Protein AF-A0A973BLN7-F1 (afdb_monomer)

pLDDT: mean 92.09, std 6.4, range [42.78, 98.75]

Foldseek 3Di:
DKDKDKDKDADQDPAKAWKKKWKWKAWPVRDTQDIDIDIDIDGHGMDMDIDMDDGPDDDAAALVRLTKIKMWMFMDGPNHTDDIDIAIAGHWAWWADQQFIDIRNHTDAAAEFEPQCQAQAPGNDDPDLVRLLLLVVLCVLLVGQEYEYPQDAHPPSNLVSCSVNRHAYEGEFNFDQDDPDDPDDPCVLVVLLVRLLVRLLVRVRRPSHQEYEYEEQHQDPVVLVSLLVSQVVSCVSAQRHKYWSYAALQRQAIWIATRNGSDTHHHQEHADEDDPPPDPVNLVVLLCQQCDFDQDNNRTRHRLAAHEHAEYAAFFAAQLVVSQVCCVVRGDCVDLVNVVSVVVQVVQVVVCVVVVVCVVAVGSSSRSLVSLVRRQLRVLSSLLSNLQHPRHNYYYYQHCEAHNVRRGSHCAYSSRHGHSNSVSSSVSS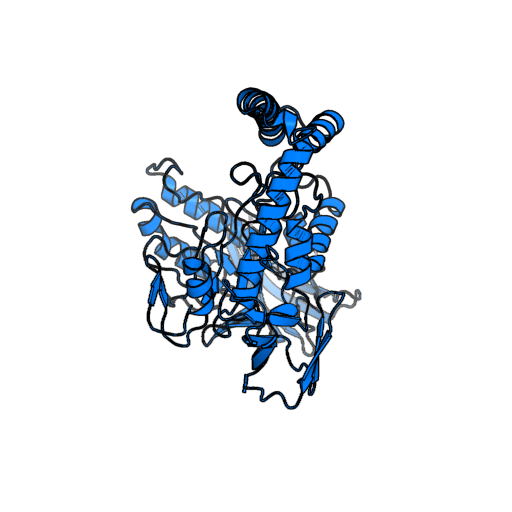DPQDKDKAWPDDDDDAFDKTKIKIKTFHFPDDDDQKDWQAPPPDIDIDGRFDWDDDGRIIIGMDIDTPVRDDPPPSD

Radius of gyration: 25.82 Å; Cα contacts (8 Å, |Δi|>4): 1085; chains: 1; bounding box: 68×57×77 Å

Mean predicted aligned error: 5.76 Å

Structure (mmCIF, N/CA/C/O backbone):
data_AF-A0A973BLN7-F1
#
_entry.id   AF-A0A973BLN7-F1
#
loop_
_atom_site.group_PDB
_atom_site.id
_atom_site.type_symbol
_atom_site.label_atom_id
_atom_site.label_alt_id
_atom_site.label_comp_id
_atom_site.label_asym_id
_atom_site.label_entity_id
_atom_site.label_seq_id
_atom_site.pdbx_PDB_ins_code
_atom_site.Cartn_x
_atom_site.Cartn_y
_atom_site.Cartn_z
_atom_site.occupancy
_atom_site.B_iso_or_equiv
_atom_site.auth_seq_id
_atom_site.auth_comp_id
_atom_site.auth_asym_id
_atom_site.auth_atom_id
_atom_site.pdbx_PDB_model_num
ATOM 1 N N . SER A 1 1 ? -5.045 -14.557 23.520 1.00 68.50 1 SER A N 1
ATOM 2 C CA . SER A 1 1 ? -4.977 -13.143 23.106 1.00 68.50 1 SER A CA 1
ATOM 3 C C . SER A 1 1 ? -6.006 -12.358 23.886 1.00 68.50 1 SER A C 1
ATOM 5 O O . SER A 1 1 ? -7.129 -12.840 24.004 1.00 68.50 1 SER A O 1
ATOM 7 N N . ALA A 1 2 ? -5.625 -11.217 24.453 1.00 79.00 2 ALA A N 1
ATOM 8 C CA . ALA A 1 2 ? -6.548 -10.301 25.114 1.00 79.00 2 ALA A CA 1
ATOM 9 C C . ALA A 1 2 ? -6.601 -8.991 24.322 1.00 79.00 2 ALA A C 1
ATOM 11 O O . ALA A 1 2 ? -5.593 -8.609 23.729 1.00 79.00 2 ALA A O 1
ATOM 12 N N . PHE A 1 3 ? -7.766 -8.360 24.271 1.00 82.00 3 PHE A N 1
ATOM 13 C CA . PHE A 1 3 ? -7.954 -7.029 23.704 1.00 82.00 3 PHE A CA 1
ATOM 14 C C . PHE A 1 3 ? -9.089 -6.325 24.443 1.00 82.00 3 PHE A C 1
ATOM 16 O O . PHE A 1 3 ? -9.966 -6.989 24.998 1.00 82.00 3 PHE A O 1
ATOM 23 N N . ASP A 1 4 ? -9.082 -4.998 24.419 1.00 83.81 4 ASP A N 1
ATOM 24 C CA . ASP A 1 4 ? -10.109 -4.192 25.065 1.00 83.81 4 ASP A CA 1
ATOM 25 C C . ASP A 1 4 ? -11.141 -3.712 24.043 1.00 83.81 4 ASP A C 1
ATOM 27 O O . ASP A 1 4 ? -10.815 -3.283 22.933 1.00 83.81 4 ASP A O 1
ATOM 31 N N . LEU A 1 5 ? -12.415 -3.815 24.414 1.00 83.44 5 LEU A N 1
ATOM 32 C CA . LEU A 1 5 ? -13.526 -3.206 23.702 1.00 83.44 5 LEU A CA 1
ATOM 33 C C . LEU A 1 5 ? -13.850 -1.864 24.363 1.00 83.44 5 LEU A C 1
ATOM 35 O O . LEU A 1 5 ? -14.484 -1.819 25.421 1.00 83.44 5 LEU A O 1
ATOM 39 N N . ASP A 1 6 ? -13.449 -0.775 23.712 1.00 85.88 6 ASP A N 1
ATOM 40 C CA . ASP A 1 6 ? -13.751 0.580 24.168 1.00 85.88 6 ASP A CA 1
ATOM 41 C C . ASP A 1 6 ? -15.060 1.094 23.582 1.00 85.88 6 ASP A C 1
ATOM 43 O O . ASP A 1 6 ? -15.237 1.237 22.368 1.00 85.88 6 ASP A O 1
ATOM 47 N N . LEU A 1 7 ? -15.986 1.433 24.472 1.00 83.12 7 LEU A N 1
ATOM 48 C CA . LEU A 1 7 ? -17.327 1.862 24.126 1.00 83.12 7 LEU A CA 1
ATOM 49 C C . LEU A 1 7 ? -17.581 3.268 24.662 1.00 83.12 7 LEU A C 1
ATOM 51 O O . LEU A 1 7 ? -17.358 3.565 25.838 1.00 83.12 7 LEU A O 1
ATOM 55 N N . LYS A 1 8 ? -18.095 4.144 23.796 1.00 83.44 8 LYS A N 1
ATOM 56 C CA . LYS A 1 8 ? -18.490 5.506 24.158 1.00 83.44 8 LYS A CA 1
ATOM 57 C C . LYS A 1 8 ? -19.976 5.700 23.917 1.00 83.44 8 LYS A C 1
ATOM 59 O O . LYS A 1 8 ? -20.473 5.493 22.813 1.00 83.44 8 LYS A O 1
ATOM 64 N N . PHE A 1 9 ? -20.675 6.149 24.950 1.00 82.44 9 PHE A N 1
ATOM 65 C CA . PHE A 1 9 ? -22.122 6.306 24.947 1.00 82.44 9 PHE A CA 1
ATOM 66 C C . PHE A 1 9 ? -22.513 7.735 25.275 1.00 82.44 9 PHE A C 1
ATOM 68 O O . PHE A 1 9 ? -21.855 8.399 26.078 1.00 82.44 9 PHE A O 1
ATOM 75 N N . ARG A 1 10 ? -23.629 8.186 24.695 1.00 82.81 10 ARG A N 1
ATOM 76 C CA . ARG A 1 10 ? -24.281 9.434 25.084 1.00 82.81 10 ARG A CA 1
ATOM 77 C C . ARG A 1 10 ? -25.676 9.149 25.630 1.00 82.81 10 ARG A C 1
ATOM 79 O O . ARG A 1 10 ? -26.540 8.678 24.896 1.00 82.81 10 ARG A O 1
ATOM 86 N N . CYS A 1 11 ? -25.883 9.445 26.905 1.00 83.31 11 CYS A N 1
ATOM 87 C CA . CYS A 1 11 ? -27.157 9.336 27.595 1.00 83.31 11 CYS A CA 1
ATOM 88 C C . CYS A 1 11 ? -27.855 10.701 27.635 1.00 83.31 11 CYS A C 1
ATOM 90 O O . CYS A 1 11 ? -27.251 11.701 28.025 1.00 83.31 11 CYS A O 1
ATOM 92 N N . ASN A 1 12 ? -29.130 10.734 27.247 1.00 85.62 12 ASN A N 1
ATOM 93 C CA . ASN A 1 12 ? -29.961 11.942 27.294 1.00 85.62 12 ASN A CA 1
ATOM 94 C C . ASN A 1 12 ? -30.838 12.017 28.558 1.00 85.62 12 ASN A C 1
ATOM 96 O O . ASN A 1 12 ? -31.621 12.953 28.694 1.00 85.62 12 ASN A O 1
ATOM 100 N N . GLU A 1 13 ? -30.732 11.043 29.464 1.00 85.19 13 GLU A N 1
ATOM 101 C CA . GLU A 1 13 ? -31.438 11.070 30.747 1.00 85.19 13 GLU A CA 1
ATOM 102 C C . GLU A 1 13 ? -30.852 12.140 31.672 1.00 85.19 13 GLU A C 1
ATOM 104 O O . GLU A 1 13 ? -29.663 12.455 31.621 1.00 85.19 13 GLU A O 1
ATOM 109 N N . SER A 1 14 ? -31.690 12.688 32.551 1.00 86.06 14 SER A N 1
ATOM 110 C CA . SER A 1 14 ? -31.291 13.724 33.512 1.00 86.06 14 SER A CA 1
ATOM 111 C C . SER A 1 14 ? -30.619 13.176 34.775 1.00 86.06 14 SER A C 1
ATOM 113 O O . SER A 1 14 ? -30.070 13.948 35.557 1.00 86.06 14 SER A O 1
ATOM 115 N N . SER A 1 15 ? -30.684 11.864 35.006 1.00 89.62 15 SER A N 1
ATOM 116 C CA . SER A 1 15 ? -30.087 11.188 36.161 1.00 89.62 15 SER A CA 1
ATOM 117 C C . SER A 1 15 ? -29.436 9.869 35.758 1.00 89.62 15 SER A C 1
ATOM 119 O O . SER A 1 15 ? -29.802 9.271 34.743 1.00 89.62 15 SER A O 1
ATOM 121 N N . ALA A 1 16 ? -28.478 9.414 36.570 1.00 90.38 16 ALA A N 1
ATOM 122 C CA . ALA A 1 16 ? -27.790 8.149 36.353 1.00 90.38 16 ALA A CA 1
ATOM 123 C C . ALA A 1 16 ? -28.781 6.976 36.298 1.00 90.38 16 ALA A C 1
ATOM 125 O O . ALA A 1 16 ? -29.732 6.910 37.082 1.00 90.38 16 ALA A O 1
ATOM 126 N N . GLN A 1 17 ? -28.553 6.060 35.359 1.00 91.81 17 GLN A N 1
ATOM 127 C CA . GLN A 1 17 ? -29.350 4.847 35.188 1.00 91.81 17 GLN A CA 1
ATOM 128 C C . GLN A 1 17 ? -28.455 3.617 35.327 1.00 91.81 17 GLN A C 1
ATOM 130 O O . GLN A 1 17 ? -27.365 3.574 34.763 1.00 91.81 17 GLN A O 1
ATOM 135 N N . THR A 1 18 ? -28.931 2.583 36.016 1.00 94.44 18 THR A N 1
ATOM 136 C CA . THR A 1 18 ? -28.275 1.270 35.984 1.00 94.44 18 THR A CA 1
ATOM 137 C C . THR A 1 18 ? -28.573 0.596 34.648 1.00 94.44 18 THR A C 1
ATOM 139 O O . THR A 1 18 ? -29.737 0.336 34.323 1.00 94.44 18 THR A O 1
ATOM 142 N N . ALA A 1 19 ? -27.523 0.319 33.883 1.00 94.50 19 ALA A N 1
ATOM 143 C CA . ALA A 1 19 ? -27.586 -0.333 32.583 1.00 94.50 19 ALA A CA 1
ATOM 144 C C . ALA A 1 19 ? -26.793 -1.643 32.597 1.00 94.50 19 ALA A C 1
ATOM 146 O O . ALA A 1 19 ? -25.891 -1.816 33.416 1.00 94.50 19 ALA A O 1
ATOM 147 N N . ALA A 1 20 ? -27.113 -2.554 31.681 1.00 95.81 20 ALA A N 1
ATOM 148 C CA . ALA A 1 20 ? -26.313 -3.749 31.430 1.00 95.81 20 ALA A CA 1
ATOM 149 C C . ALA A 1 20 ? -25.762 -3.711 30.004 1.00 95.81 20 ALA A C 1
ATOM 151 O O . ALA A 1 20 ? -26.514 -3.474 29.057 1.00 95.81 20 ALA A O 1
ATOM 152 N N . LEU A 1 21 ? -24.455 -3.914 29.863 1.00 95.44 21 LEU A N 1
ATOM 153 C CA . LEU A 1 21 ? -23.786 -4.168 28.596 1.00 95.44 21 LEU A CA 1
ATOM 154 C C . LEU A 1 21 ? -23.709 -5.680 28.393 1.00 95.44 21 LEU A C 1
ATOM 156 O O . LEU A 1 21 ? -23.091 -6.360 29.202 1.00 95.44 21 LEU A O 1
ATOM 160 N N . THR A 1 22 ? -24.242 -6.167 27.281 1.00 96.44 22 THR A N 1
ATOM 161 C CA . THR A 1 22 ? -24.013 -7.531 26.795 1.00 96.44 22 THR A CA 1
ATOM 162 C C . THR A 1 22 ? -23.063 -7.472 25.605 1.00 96.44 22 THR A C 1
ATOM 164 O O . THR A 1 22 ? -23.321 -6.724 24.652 1.00 96.44 22 THR A O 1
ATOM 167 N N . VAL A 1 23 ? -21.991 -8.260 25.646 1.00 96.19 23 VAL A N 1
ATOM 168 C CA . VAL A 1 23 ? -21.010 -8.402 24.563 1.00 96.19 23 VAL A CA 1
ATOM 169 C C . VAL A 1 23 ? -21.013 -9.844 24.084 1.00 96.19 23 VAL A C 1
ATOM 171 O O . VAL A 1 23 ? -20.934 -10.767 24.884 1.00 96.19 23 VAL A O 1
ATOM 174 N N . ASN A 1 24 ? -21.082 -10.039 22.772 1.00 95.81 24 ASN A N 1
ATOM 175 C CA . ASN A 1 24 ? -20.993 -11.345 22.139 1.00 95.81 24 ASN A CA 1
ATOM 176 C C . ASN A 1 24 ? -20.007 -11.275 20.968 1.00 95.81 24 ASN A C 1
ATOM 178 O O . ASN A 1 24 ? -20.076 -10.355 20.152 1.00 95.81 24 ASN A O 1
ATOM 182 N N . LEU A 1 25 ? -19.088 -12.236 20.892 1.00 95.62 25 LEU A N 1
ATOM 183 C CA . LEU A 1 25 ? -18.161 -12.376 19.776 1.00 95.62 25 LEU A CA 1
ATOM 184 C C . LEU A 1 25 ? -18.442 -13.677 19.030 1.00 95.62 25 LEU A C 1
ATOM 186 O O . LEU A 1 25 ? -18.366 -14.765 19.608 1.00 95.62 25 LEU A O 1
ATOM 190 N N . ILE A 1 26 ? -18.704 -13.557 17.733 1.00 96.12 26 ILE A N 1
ATOM 191 C CA . ILE A 1 26 ? -19.021 -14.674 16.844 1.00 96.12 26 ILE A CA 1
ATOM 192 C C . ILE A 1 26 ? -17.843 -14.920 15.895 1.00 96.12 26 ILE A C 1
ATOM 194 O O . ILE A 1 26 ? -17.363 -13.996 15.238 1.00 96.12 26 ILE A O 1
ATOM 198 N N . ASP A 1 27 ? -17.380 -16.167 15.826 1.00 94.31 27 ASP A N 1
ATOM 199 C CA . ASP A 1 27 ? -16.393 -16.658 14.853 1.00 94.31 27 ASP A CA 1
ATOM 200 C C . ASP A 1 27 ? -16.965 -16.618 13.420 1.00 94.31 27 ASP A C 1
ATOM 202 O O . ASP A 1 27 ? -18.174 -16.694 13.214 1.00 94.31 27 ASP A O 1
ATOM 206 N N . GLY A 1 28 ? -16.110 -16.599 12.396 1.00 86.94 28 GLY A N 1
ATOM 207 C CA . GLY A 1 28 ? -16.518 -16.723 10.991 1.00 86.94 28 GLY A CA 1
ATOM 208 C C . GLY A 1 28 ? -17.273 -18.024 10.661 1.00 86.94 28 GLY A C 1
ATOM 209 O O . GLY A 1 28 ? -17.925 -18.107 9.625 1.00 86.94 28 GLY A O 1
ATOM 210 N N . SER A 1 29 ? -17.222 -19.028 11.545 1.00 90.12 29 SER A N 1
ATOM 211 C CA . SER A 1 29 ? -18.045 -20.248 11.481 1.00 90.12 29 SER A CA 1
ATOM 212 C C . SER A 1 29 ? -19.495 -20.059 11.960 1.00 90.12 29 SER A C 1
ATOM 214 O O . SER A 1 29 ? -20.320 -20.949 11.763 1.00 90.12 29 SER A O 1
ATOM 216 N N . GLY A 1 30 ? -19.809 -18.926 12.598 1.00 92.50 30 GLY A N 1
ATOM 217 C CA . GLY A 1 30 ? -21.093 -18.650 13.248 1.00 92.50 30 GLY A CA 1
ATOM 218 C C . GLY A 1 30 ? -21.166 -19.070 14.721 1.00 92.50 30 GLY A C 1
ATOM 219 O O . GLY A 1 30 ? -22.201 -18.871 15.353 1.00 92.50 30 GLY A O 1
ATOM 220 N N . ALA A 1 31 ? -20.099 -19.642 15.288 1.00 94.00 31 ALA A N 1
ATOM 221 C CA . ALA A 1 31 ? -20.057 -20.025 16.698 1.00 94.00 31 ALA A CA 1
ATOM 222 C C . ALA A 1 31 ? -19.772 -18.821 17.612 1.00 94.00 31 ALA A C 1
ATOM 224 O O . ALA A 1 31 ? -18.825 -18.072 17.373 1.00 94.00 31 ALA A O 1
ATOM 225 N N . THR A 1 32 ? -20.535 -18.673 18.697 1.00 95.69 32 THR A N 1
ATOM 226 C CA . THR A 1 32 ? -20.193 -17.751 19.792 1.00 95.69 32 THR A CA 1
ATOM 227 C C . THR A 1 32 ? -18.924 -18.242 20.485 1.00 95.69 32 THR A C 1
ATOM 229 O O . THR A 1 32 ? -18.907 -19.337 21.047 1.00 95.69 32 THR A O 1
ATOM 232 N N . VAL A 1 33 ? -17.863 -17.437 20.456 1.00 95.06 33 VAL A N 1
ATOM 233 C CA . VAL A 1 33 ? -16.567 -17.745 21.092 1.00 95.06 33 VAL A CA 1
ATOM 234 C C . VAL A 1 33 ? -16.319 -16.940 22.364 1.00 95.06 33 VAL A C 1
ATOM 236 O O . VAL A 1 33 ? -15.406 -17.258 23.125 1.00 95.06 33 VAL A O 1
ATOM 239 N N . TYR A 1 34 ? -17.128 -15.908 22.599 1.00 95.44 34 TYR A N 1
ATOM 240 C CA . TYR A 1 34 ? -17.121 -15.113 23.817 1.00 95.44 34 TYR A CA 1
ATOM 241 C C . TYR A 1 34 ? -18.504 -14.517 24.054 1.00 95.44 34 TYR A C 1
ATOM 243 O O . TYR A 1 34 ? -19.154 -14.058 23.113 1.00 95.44 34 TYR A O 1
ATOM 251 N N . GLU A 1 35 ? -18.927 -14.510 25.309 1.00 95.81 35 GLU A N 1
ATOM 252 C CA . GLU A 1 35 ? -20.139 -13.848 25.764 1.00 95.81 35 GLU A CA 1
ATOM 253 C C . GLU A 1 35 ? -19.918 -13.378 27.198 1.00 95.81 35 GLU A C 1
ATOM 255 O O . GLU A 1 35 ? -19.422 -14.147 28.025 1.00 95.81 35 GLU A O 1
ATOM 260 N N . ASP A 1 36 ? -20.262 -12.124 27.471 1.00 95.81 36 ASP A N 1
ATOM 261 C CA . ASP A 1 36 ? -20.249 -11.576 28.822 1.00 95.81 36 ASP A CA 1
ATOM 262 C C . ASP A 1 36 ? -21.347 -10.522 28.998 1.00 95.81 36 ASP A C 1
ATOM 264 O O . ASP A 1 36 ? -21.801 -9.886 28.038 1.00 95.81 36 ASP A O 1
ATOM 268 N N . GLU A 1 37 ? -21.768 -10.336 30.245 1.00 95.44 37 GLU A N 1
ATOM 269 C CA . GLU A 1 37 ? -22.696 -9.289 30.647 1.00 95.44 37 GLU A CA 1
ATOM 270 C C . GLU A 1 37 ? -22.151 -8.546 31.865 1.00 95.44 37 GLU A C 1
ATOM 272 O O . GLU A 1 37 ? -21.887 -9.136 32.911 1.00 95.44 37 GLU A O 1
ATOM 277 N N . GLN A 1 38 ? -22.040 -7.223 31.750 1.00 94.25 38 GLN A N 1
ATOM 278 C CA . GLN A 1 38 ? -21.607 -6.363 32.845 1.00 94.25 38 GLN A CA 1
ATOM 279 C C . GLN A 1 38 ? -22.618 -5.253 33.122 1.00 94.25 38 GLN A C 1
ATOM 281 O O . GLN A 1 38 ? -23.070 -4.544 32.220 1.00 94.25 38 GLN A O 1
ATOM 286 N N . THR A 1 39 ? -22.952 -5.057 34.394 1.00 94.88 39 THR A N 1
ATOM 287 C CA . THR A 1 39 ? -23.763 -3.920 34.838 1.00 94.88 39 THR A CA 1
ATOM 288 C C . THR A 1 39 ? -22.887 -2.710 35.122 1.00 94.88 39 THR A C 1
ATOM 290 O O . THR A 1 39 ? -21.839 -2.843 35.752 1.00 94.88 39 THR A O 1
ATOM 293 N N . PHE A 1 40 ? -23.338 -1.522 34.729 1.00 93.38 40 PHE A N 1
ATOM 294 C CA . PHE A 1 40 ? -22.630 -0.269 34.977 1.00 93.38 40 PHE A CA 1
ATOM 295 C C . PHE A 1 40 ? -23.605 0.893 35.207 1.00 93.38 40 PHE A C 1
ATOM 297 O O . PHE A 1 40 ? -24.792 0.819 34.869 1.00 93.38 40 PHE A O 1
ATOM 304 N N . GLU A 1 41 ? -23.104 1.984 35.787 1.00 92.38 41 GLU A N 1
ATOM 305 C CA . GLU A 1 41 ? -23.859 3.232 35.887 1.00 92.38 41 GLU A CA 1
ATOM 306 C C . GLU A 1 41 ? -23.675 4.076 34.625 1.00 92.38 41 GLU A C 1
ATOM 308 O O . GLU A 1 41 ? -22.585 4.567 34.329 1.00 92.38 41 GLU A O 1
ATOM 313 N N . LEU A 1 42 ? -24.766 4.274 33.892 1.00 90.56 42 LEU A N 1
ATOM 314 C CA . LEU A 1 42 ? -24.821 5.166 32.746 1.00 90.56 42 LEU A CA 1
ATOM 315 C C . LEU A 1 42 ? -25.107 6.592 33.230 1.00 90.56 42 LEU A C 1
ATOM 317 O O . LEU A 1 42 ? -26.226 6.899 33.649 1.00 90.56 42 LEU A O 1
ATOM 321 N N . GLN A 1 43 ? -24.099 7.461 33.161 1.00 91.44 43 GLN A N 1
ATOM 322 C CA . GLN A 1 43 ? -24.196 8.853 33.606 1.00 91.44 43 GLN A CA 1
ATOM 323 C C . GLN A 1 43 ? -24.888 9.735 32.549 1.00 91.44 43 GLN A C 1
ATOM 325 O O . GLN A 1 43 ? -24.738 9.473 31.349 1.00 91.44 43 GLN A O 1
ATOM 330 N N . PRO A 1 44 ? -25.603 10.808 32.950 1.00 90.06 44 PRO A N 1
ATOM 331 C CA . PRO A 1 44 ? -26.074 11.842 32.028 1.00 90.06 44 PRO A CA 1
ATOM 332 C C . PRO A 1 44 ? -24.933 12.398 31.164 1.00 90.06 44 PRO A C 1
ATOM 334 O O . PRO A 1 44 ? -23.844 12.677 31.664 1.00 90.06 44 PRO A O 1
ATOM 337 N N . GLY A 1 45 ? -25.166 12.604 29.866 1.00 90.38 45 GLY A N 1
ATOM 338 C CA . GLY A 1 45 ? -24.122 13.070 28.950 1.00 90.38 45 GLY A CA 1
ATOM 339 C C . GLY A 1 45 ? -23.252 11.928 28.420 1.00 90.38 45 GLY A C 1
ATOM 340 O O . GLY A 1 45 ? -23.788 10.960 27.894 1.00 90.38 45 GLY A O 1
ATOM 341 N N . SER A 1 46 ? -21.921 12.057 28.461 1.00 86.06 46 SER A N 1
ATOM 342 C CA . SER A 1 46 ? -20.999 11.061 27.886 1.00 86.06 46 SER A CA 1
ATOM 343 C C . SER A 1 46 ? -20.505 10.085 28.950 1.00 86.06 46 SER A C 1
ATOM 345 O O . SER A 1 46 ? -19.972 10.511 29.967 1.00 86.06 46 SER A O 1
ATOM 347 N N . THR A 1 47 ? -20.598 8.785 28.677 1.00 88.75 47 THR A N 1
ATOM 348 C CA . THR A 1 47 ? -19.975 7.722 29.483 1.00 88.75 47 THR A CA 1
ATOM 349 C C . THR A 1 47 ? -19.023 6.923 28.595 1.00 88.75 47 THR A C 1
ATOM 351 O O . THR A 1 47 ? -19.379 6.591 27.464 1.00 88.75 47 THR A O 1
ATOM 354 N N . GLN A 1 48 ? -17.819 6.637 29.090 1.00 88.31 48 GLN A N 1
ATOM 355 C CA . GLN A 1 48 ? -16.854 5.746 28.443 1.00 88.31 48 GLN A CA 1
ATOM 356 C C . GLN A 1 48 ? -16.697 4.492 29.299 1.00 88.31 48 GLN A C 1
ATOM 358 O O . GLN A 1 48 ? -16.610 4.585 30.522 1.00 88.31 48 GLN A O 1
ATOM 363 N N . LEU A 1 49 ? -16.702 3.335 28.650 1.00 90.00 49 LEU A N 1
ATOM 364 C CA . LEU A 1 49 ? -16.597 2.027 29.276 1.00 90.00 49 LEU A CA 1
ATOM 365 C C . LEU A 1 49 ? -15.574 1.214 28.492 1.00 90.00 49 LEU A C 1
ATOM 367 O O . LEU A 1 49 ? -15.682 1.127 27.271 1.00 90.00 49 LEU A O 1
ATOM 371 N N . SER A 1 50 ? -14.613 0.625 29.194 1.00 90.06 50 SER A N 1
ATOM 372 C CA . SER A 1 50 ? -13.675 -0.334 28.616 1.00 90.06 50 SER A CA 1
ATOM 373 C C . SER A 1 50 ? -14.018 -1.728 29.131 1.00 90.06 50 SER A C 1
ATOM 375 O O . SER A 1 50 ? -14.381 -1.887 30.301 1.00 90.06 50 SER A O 1
ATOM 377 N N . HIS A 1 51 ? -13.982 -2.720 28.249 1.00 90.50 51 HIS A N 1
ATOM 378 C CA . HIS A 1 51 ? -14.344 -4.097 28.554 1.00 90.50 51 HIS A CA 1
ATOM 379 C C . HIS A 1 51 ? -13.290 -5.056 28.002 1.00 90.50 51 HIS A C 1
ATOM 381 O O . HIS A 1 51 ? -13.149 -5.193 26.787 1.00 90.50 51 HIS A O 1
ATOM 387 N N . ALA A 1 52 ? -12.562 -5.720 28.896 1.00 91.44 52 ALA A N 1
ATOM 388 C CA . ALA A 1 52 ? -11.468 -6.607 28.527 1.00 91.44 52 ALA A CA 1
ATOM 389 C C . ALA A 1 52 ? -11.984 -7.972 28.054 1.00 91.44 52 ALA A C 1
ATOM 391 O O . ALA A 1 52 ? -12.635 -8.705 28.799 1.00 91.44 52 ALA A O 1
ATOM 392 N N . ILE A 1 53 ? -11.621 -8.356 26.832 1.00 91.31 53 ILE A N 1
ATOM 393 C CA . ILE A 1 53 ? -11.990 -9.632 26.218 1.00 91.31 53 ILE A CA 1
ATOM 394 C C . ILE A 1 53 ? -10.753 -10.521 26.151 1.00 91.31 53 ILE A C 1
ATOM 396 O O . ILE A 1 53 ? -9.755 -10.185 25.519 1.00 91.31 53 ILE A O 1
ATOM 400 N N . THR A 1 54 ? -10.822 -11.703 26.769 1.00 90.56 54 THR A N 1
ATOM 401 C CA . THR A 1 54 ? -9.755 -12.713 26.695 1.00 90.56 54 THR A CA 1
ATOM 402 C C . THR A 1 54 ? -10.230 -13.951 25.947 1.00 90.56 54 THR A C 1
ATOM 404 O O . THR A 1 54 ? -11.093 -14.690 26.417 1.00 90.56 54 THR A O 1
ATOM 407 N N . LEU A 1 55 ? -9.601 -14.226 24.805 1.00 90.81 55 LEU A N 1
ATOM 408 C CA . LEU A 1 55 ? -9.840 -15.418 23.994 1.00 90.81 55 LEU A CA 1
ATOM 409 C C . LEU A 1 55 ? -8.670 -16.397 24.149 1.00 90.81 55 LEU A C 1
ATOM 411 O O . LEU A 1 55 ? -7.518 -16.056 23.848 1.00 90.81 55 LEU A O 1
ATOM 415 N N . LYS A 1 56 ? -8.961 -17.625 24.597 1.00 82.81 56 LYS A N 1
ATOM 416 C CA . LYS A 1 56 ? -7.940 -18.665 24.827 1.00 82.81 56 LYS A CA 1
ATOM 417 C C . LYS A 1 56 ? -7.262 -19.128 23.533 1.00 82.81 56 LYS A C 1
ATOM 419 O O . LYS A 1 56 ? -6.048 -19.277 23.517 1.00 82.81 56 LYS A O 1
ATOM 424 N N . GLU A 1 57 ? -8.023 -19.278 22.451 1.00 86.88 57 GLU A N 1
ATOM 425 C CA . GLU A 1 57 ? -7.540 -19.787 21.156 1.00 86.88 57 GLU A CA 1
ATOM 426 C C . GLU A 1 57 ? -7.926 -18.842 20.010 1.00 86.88 57 GLU A C 1
ATOM 428 O O . GLU A 1 57 ? -8.559 -19.227 19.028 1.00 86.88 57 GLU A O 1
ATOM 433 N N . ALA A 1 58 ? -7.578 -17.562 20.154 1.00 91.88 58 ALA A N 1
ATOM 434 C CA . ALA A 1 58 ? -7.844 -16.571 19.118 1.00 91.88 58 ALA A CA 1
ATOM 435 C C . ALA A 1 58 ? -7.102 -16.912 17.817 1.00 91.88 58 ALA A C 1
ATOM 437 O O . ALA A 1 58 ? -5.871 -16.914 17.760 1.00 91.88 58 ALA A O 1
ATOM 438 N N . LYS A 1 59 ? -7.863 -17.117 16.744 1.00 94.44 59 LYS A N 1
ATOM 439 C CA . LYS A 1 59 ? -7.359 -17.100 15.370 1.00 94.44 59 LYS A CA 1
ATOM 440 C C . LYS A 1 59 ? -7.041 -15.656 14.981 1.00 94.44 59 LYS A C 1
ATOM 442 O O . LYS A 1 59 ? -7.895 -14.779 15.133 1.00 94.44 59 LYS A O 1
ATOM 447 N N . LEU A 1 60 ? -5.818 -15.424 14.507 1.00 95.75 60 LEU A N 1
ATOM 448 C CA . LEU A 1 60 ? -5.337 -14.101 14.113 1.00 95.75 60 LEU A CA 1
ATOM 449 C C . LEU A 1 60 ? -5.662 -13.800 12.648 1.00 95.75 60 LEU A C 1
ATOM 451 O O . LEU A 1 60 ? -5.637 -14.689 11.794 1.00 95.75 60 LEU A O 1
ATOM 455 N N . TRP A 1 61 ? -5.905 -12.527 12.362 1.00 97.69 61 TRP A N 1
ATOM 456 C CA . TRP A 1 61 ? -5.996 -11.987 11.017 1.00 97.69 61 TRP A CA 1
ATOM 457 C C . TRP A 1 61 ? -4.594 -11.825 10.417 1.00 97.69 61 TRP A C 1
ATOM 459 O O . TRP A 1 61 ? -3.667 -11.333 11.064 1.00 97.69 61 TRP A O 1
ATOM 469 N N . SER A 1 62 ? -4.421 -12.252 9.171 1.00 97.94 62 SER A N 1
ATOM 470 C CA . SER A 1 62 ? -3.208 -12.041 8.376 1.00 97.94 62 SER A CA 1
ATOM 471 C C . SER A 1 62 ? -3.526 -12.089 6.885 1.00 97.94 62 SER A C 1
ATOM 473 O O . SER A 1 62 ? -4.597 -12.558 6.508 1.00 97.94 62 SER A O 1
ATOM 475 N N . CYS A 1 63 ? -2.582 -11.704 6.023 1.00 97.38 63 CYS A N 1
ATOM 476 C CA . CYS A 1 63 ? -2.804 -11.746 4.576 1.00 97.38 63 CYS A CA 1
ATOM 477 C C . CYS A 1 63 ? -3.134 -13.144 4.029 1.00 97.38 63 CYS A C 1
ATOM 479 O O . CYS A 1 63 ? -3.870 -13.268 3.060 1.00 97.38 63 CYS A O 1
ATOM 481 N N . GLN A 1 64 ? -2.581 -14.203 4.628 1.00 95.62 64 GLN A N 1
ATOM 482 C CA . GLN A 1 64 ? -2.810 -15.589 4.198 1.00 95.62 64 GLN A CA 1
ATOM 483 C C . GLN A 1 64 ? -4.010 -16.241 4.893 1.00 95.62 64 GLN A C 1
ATOM 485 O O . GLN A 1 64 ? -4.516 -17.259 4.432 1.00 95.62 64 GLN A O 1
ATOM 490 N N . SER A 1 65 ? -4.435 -15.685 6.026 1.00 96.06 65 SER A N 1
ATOM 491 C CA . SER A 1 65 ? -5.553 -16.174 6.828 1.00 96.06 65 SER A CA 1
ATOM 492 C C . SER A 1 65 ? -6.299 -14.966 7.403 1.00 96.06 65 SER A C 1
ATOM 494 O O . SER A 1 65 ? -6.070 -14.618 8.568 1.00 96.06 65 SER A O 1
ATOM 496 N N . PRO A 1 66 ? -7.144 -14.287 6.601 1.00 97.06 66 PRO A N 1
ATOM 497 C CA . PRO A 1 66 ? -7.865 -13.075 6.996 1.00 97.06 66 PRO A CA 1
ATOM 498 C C . PRO A 1 66 ? -9.056 -13.400 7.900 1.00 97.06 66 PRO A C 1
ATOM 500 O O . PRO A 1 66 ? -10.223 -13.247 7.548 1.00 97.06 66 PRO A O 1
ATOM 503 N N . HIS A 1 67 ? -8.757 -13.923 9.083 1.00 97.00 67 HIS A N 1
ATOM 504 C CA . HIS A 1 67 ? -9.770 -14.355 10.025 1.00 97.00 67 HIS A CA 1
ATOM 505 C C . HIS A 1 67 ? -10.474 -13.159 10.676 1.00 97.00 67 HIS A C 1
ATOM 507 O O . HIS A 1 67 ? -9.815 -12.288 11.244 1.00 97.00 67 HIS A O 1
ATOM 513 N N . LEU A 1 68 ? -11.806 -13.133 10.610 1.00 97.06 68 LEU A N 1
ATOM 514 C CA . LEU A 1 68 ? -12.634 -12.050 11.133 1.00 97.06 68 LEU A CA 1
ATOM 515 C C . LEU A 1 68 ? -13.686 -12.593 12.097 1.00 97.06 68 LEU A C 1
ATOM 517 O O . LEU A 1 68 ? -14.301 -13.627 11.839 1.00 97.06 68 LEU A O 1
ATOM 521 N N . TYR A 1 69 ? -13.920 -11.838 13.162 1.00 96.00 69 TYR A N 1
ATOM 522 C CA . TYR A 1 69 ? -15.000 -12.041 14.117 1.00 96.00 69 TYR A CA 1
ATOM 523 C C . TYR A 1 69 ? -16.081 -10.983 13.914 1.00 96.00 69 TYR A C 1
ATOM 525 O O . TYR A 1 69 ? -15.809 -9.893 13.407 1.00 96.00 69 TYR A O 1
ATOM 533 N N . THR A 1 70 ? -17.297 -11.281 14.361 1.00 96.31 70 THR A N 1
ATOM 534 C CA . THR A 1 70 ? -18.372 -10.290 14.489 1.00 96.31 70 THR A CA 1
ATOM 535 C C . THR A 1 70 ? -18.588 -9.984 15.964 1.00 96.31 70 THR A C 1
ATOM 537 O O . THR A 1 70 ? -18.973 -10.868 16.726 1.00 96.31 70 THR A O 1
ATOM 540 N N . ALA A 1 71 ? -18.320 -8.744 16.368 1.00 94.94 71 ALA A N 1
ATOM 541 C CA . ALA A 1 71 ? -18.539 -8.256 17.721 1.00 94.94 71 ALA A CA 1
ATOM 542 C C . ALA A 1 71 ? -19.909 -7.580 17.807 1.00 94.94 71 ALA A C 1
ATOM 544 O O . ALA A 1 71 ? -20.146 -6.549 17.176 1.00 94.94 71 ALA A O 1
ATOM 545 N N . HIS A 1 72 ? -20.808 -8.148 18.603 1.00 95.62 72 HIS A N 1
ATOM 546 C CA . HIS A 1 72 ? -22.082 -7.545 18.962 1.00 95.62 72 HIS A CA 1
ATOM 547 C C . HIS A 1 72 ? -21.986 -6.956 20.364 1.00 95.62 72 HIS A C 1
ATOM 549 O O . HIS A 1 72 ? -21.686 -7.661 21.323 1.00 95.62 72 HIS A O 1
ATOM 555 N N . ALA A 1 73 ? -22.298 -5.672 20.492 1.00 94.50 73 ALA A N 1
ATOM 556 C CA . ALA A 1 73 ? -22.437 -5.009 21.781 1.00 94.50 73 ALA A CA 1
ATOM 557 C C . ALA A 1 73 ? -23.854 -4.456 21.899 1.00 94.50 73 ALA A C 1
ATOM 559 O O . ALA A 1 73 ? -24.365 -3.834 20.964 1.00 94.50 73 ALA A O 1
ATOM 560 N N . SER A 1 74 ? -24.508 -4.662 23.038 1.00 95.12 74 SER A N 1
ATOM 561 C CA . SER A 1 74 ? -25.829 -4.092 23.291 1.00 95.12 74 SER A CA 1
ATOM 562 C C . SER A 1 74 ? -25.956 -3.567 24.708 1.00 95.12 74 SER A C 1
ATOM 564 O O . SER A 1 74 ? -25.428 -4.164 25.637 1.00 95.12 74 SER A O 1
ATOM 566 N N . ILE A 1 75 ? -26.664 -2.450 24.867 1.00 93.94 75 ILE A N 1
ATOM 567 C CA . ILE A 1 75 ? -27.003 -1.905 26.182 1.00 93.94 75 ILE A CA 1
ATOM 568 C C . ILE A 1 75 ? -28.480 -2.127 26.441 1.00 93.94 75 ILE A C 1
ATOM 570 O O . ILE A 1 75 ? -29.316 -1.770 25.604 1.00 93.94 75 ILE A O 1
ATOM 574 N N . SER A 1 76 ? -28.806 -2.626 27.627 1.00 95.00 76 SER A N 1
ATOM 575 C CA . SER A 1 76 ? -30.170 -2.706 28.125 1.00 95.00 76 SER A CA 1
ATOM 576 C C . SER A 1 76 ? -30.407 -1.812 29.346 1.00 95.00 76 SER A C 1
ATOM 578 O O . SER A 1 76 ? -29.546 -1.645 30.208 1.00 95.00 76 SER A O 1
ATOM 580 N N . LEU A 1 77 ? -31.604 -1.224 29.411 1.00 92.31 77 LEU A N 1
ATOM 581 C CA . LEU A 1 77 ? -32.145 -0.525 30.576 1.00 92.31 77 LEU A CA 1
ATOM 582 C C . LEU A 1 77 ? -33.432 -1.227 30.997 1.00 92.31 77 LEU A C 1
ATOM 584 O O . LEU A 1 77 ? -34.339 -1.398 30.180 1.00 92.31 77 LEU A O 1
ATOM 588 N N . LYS A 1 78 ? -33.528 -1.628 32.272 1.00 89.38 78 LYS A N 1
ATOM 589 C CA . LYS A 1 78 ? -34.711 -2.321 32.828 1.00 89.38 78 LYS A CA 1
ATOM 590 C C . LYS A 1 78 ? -35.145 -3.528 31.970 1.00 89.38 78 LYS A C 1
ATOM 592 O O . LYS A 1 78 ? -36.331 -3.721 31.715 1.00 89.38 78 LYS A O 1
ATOM 597 N N . GLY A 1 79 ? -34.173 -4.294 31.468 1.00 88.06 79 GLY A N 1
ATOM 598 C CA . GLY A 1 79 ? -34.394 -5.474 30.621 1.00 88.06 79 GLY A CA 1
ATOM 599 C C . GLY A 1 79 ? -34.739 -5.185 29.153 1.00 88.06 79 GLY A C 1
ATOM 600 O O . GLY A 1 79 ? -34.940 -6.119 28.383 1.00 88.06 79 GLY A O 1
ATOM 601 N N . LYS A 1 80 ? -34.797 -3.915 28.726 1.00 93.88 80 LYS A N 1
ATOM 602 C CA . LYS A 1 80 ? -35.047 -3.534 27.329 1.00 93.88 80 LYS A CA 1
ATOM 603 C C . LYS A 1 80 ? -33.765 -3.046 26.667 1.00 93.88 80 LYS A C 1
ATOM 605 O O . LYS A 1 80 ? -33.147 -2.107 27.157 1.00 93.88 80 LYS A O 1
ATOM 610 N N . VAL A 1 81 ? -33.402 -3.626 25.524 1.00 94.94 81 VAL A N 1
ATOM 611 C CA . VAL A 1 81 ? -32.260 -3.154 24.727 1.00 94.94 81 VAL A CA 1
ATOM 612 C C . VAL A 1 81 ? -32.555 -1.768 24.144 1.00 94.94 81 VAL A C 1
ATOM 614 O O . VAL A 1 81 ? -33.554 -1.590 23.445 1.00 94.94 81 VAL A O 1
ATOM 617 N N . ILE A 1 82 ? -31.685 -0.801 24.435 1.00 92.88 82 ILE A N 1
ATOM 618 C CA . ILE A 1 82 ? -31.804 0.604 24.011 1.00 92.88 82 ILE A CA 1
ATOM 619 C C . ILE A 1 82 ? -30.770 1.010 22.956 1.00 92.88 82 ILE A C 1
ATOM 621 O O . ILE A 1 82 ? -31.005 1.961 22.216 1.00 92.88 82 ILE A O 1
ATOM 625 N N . ALA A 1 83 ? -29.649 0.294 22.865 1.00 91.88 83 ALA A N 1
ATOM 626 C CA . ALA A 1 83 ? -28.593 0.549 21.894 1.00 91.88 83 ALA A CA 1
ATOM 627 C C . ALA A 1 83 ? -27.937 -0.767 21.472 1.00 91.88 83 ALA A C 1
ATOM 629 O O . ALA A 1 83 ? -27.833 -1.698 22.274 1.00 91.88 83 ALA A O 1
ATOM 630 N N . LYS A 1 84 ? -27.501 -0.835 20.213 1.00 93.94 84 LYS A N 1
ATOM 631 C CA . LYS A 1 84 ? -26.756 -1.961 19.646 1.00 93.94 84 LYS A CA 1
ATOM 632 C C . LYS A 1 84 ? -25.662 -1.434 18.727 1.00 93.94 84 LYS A C 1
ATOM 634 O O . LYS A 1 84 ? -25.898 -0.469 18.005 1.00 93.94 84 LYS A O 1
ATOM 639 N N . SER A 1 85 ? -24.517 -2.100 18.733 1.00 92.38 85 SER A N 1
ATOM 640 C CA . SER A 1 85 ? -23.464 -1.945 17.735 1.00 92.38 85 SER A CA 1
ATOM 641 C C . SER A 1 85 ? -23.051 -3.316 17.211 1.00 92.38 85 SER A C 1
ATOM 643 O O . SER A 1 85 ? -23.191 -4.329 17.903 1.00 92.38 85 SER A O 1
ATOM 645 N N . THR A 1 86 ? -22.606 -3.368 15.963 1.00 94.12 86 THR A N 1
ATOM 646 C CA . THR A 1 86 ? -22.089 -4.582 15.335 1.00 94.12 86 THR A CA 1
ATOM 647 C C . THR A 1 86 ? -20.913 -4.213 14.460 1.00 94.12 86 THR A C 1
ATOM 649 O O . THR A 1 86 ? -21.075 -3.461 13.506 1.00 94.12 86 THR A O 1
ATOM 652 N N . GLU A 1 87 ? -19.754 -4.770 14.784 1.00 93.00 87 GLU A N 1
ATOM 653 C CA . GLU A 1 87 ? -18.491 -4.478 14.114 1.00 93.00 87 GLU A CA 1
ATOM 654 C C . GLU A 1 87 ? -17.844 -5.787 13.664 1.00 93.00 87 GLU A C 1
ATOM 656 O O . GLU A 1 87 ? -17.860 -6.785 14.390 1.00 93.00 87 GLU A O 1
ATOM 661 N N . ARG A 1 88 ? -17.260 -5.795 12.464 1.00 94.31 88 ARG A N 1
ATOM 662 C CA . ARG A 1 88 ? -16.381 -6.886 12.026 1.00 94.31 88 ARG A CA 1
ATOM 663 C C . ARG A 1 88 ? -14.957 -6.526 12.417 1.00 94.31 88 ARG A C 1
ATOM 665 O O . ARG A 1 88 ? -14.493 -5.451 12.061 1.00 94.31 88 ARG A O 1
ATOM 672 N N . ILE A 1 89 ? -14.276 -7.419 13.127 1.00 94.62 89 ILE A N 1
ATOM 673 C CA . ILE A 1 89 ? -12.927 -7.164 13.644 1.00 94.62 89 ILE A CA 1
ATOM 674 C C . ILE A 1 89 ? -11.976 -8.304 13.288 1.00 94.62 89 ILE A C 1
ATOM 676 O O . ILE A 1 89 ? -12.359 -9.474 13.282 1.00 94.62 89 ILE A O 1
ATOM 680 N N . GLY A 1 90 ? -10.717 -7.967 13.022 1.00 95.56 90 GLY A N 1
ATOM 681 C CA . GLY A 1 90 ? -9.631 -8.928 12.848 1.00 95.56 90 GLY A CA 1
ATOM 682 C C . GLY A 1 90 ? -8.572 -8.723 13.921 1.00 95.56 90 GLY A C 1
ATOM 683 O O . GLY A 1 90 ? -8.093 -7.611 14.127 1.00 95.56 90 GLY A O 1
ATOM 684 N N . LEU A 1 91 ? -8.203 -9.799 14.613 1.00 95.56 91 LEU A N 1
ATOM 685 C CA . LEU A 1 91 ? -7.213 -9.741 15.688 1.00 95.56 91 LEU A CA 1
ATOM 686 C C . LEU A 1 91 ? -5.816 -9.881 15.098 1.00 95.56 91 LEU A C 1
ATOM 688 O O . LEU A 1 91 ? -5.470 -10.946 14.591 1.00 95.56 91 LEU A O 1
ATOM 692 N N . ARG A 1 92 ? -5.008 -8.828 15.158 1.00 96.25 92 ARG A N 1
ATOM 693 C CA . ARG A 1 92 ? -3.638 -8.841 14.643 1.00 96.25 92 ARG A CA 1
ATOM 694 C C . ARG A 1 92 ? -2.758 -7.877 15.415 1.00 96.25 92 ARG A C 1
ATOM 696 O O . ARG A 1 92 ? -3.240 -6.879 15.941 1.00 96.25 92 ARG A O 1
ATOM 703 N N . GLU A 1 93 ? -1.459 -8.105 15.330 1.00 96.00 93 GLU A N 1
ATOM 704 C CA . GLU A 1 93 ? -0.434 -7.143 15.719 1.00 96.00 93 GLU A CA 1
ATOM 705 C C . GLU A 1 93 ? 0.387 -6.746 14.490 1.00 96.00 93 GLU A C 1
ATOM 707 O O . GLU A 1 93 ? 0.853 -7.620 13.757 1.00 96.00 93 GLU A O 1
ATOM 712 N N . PHE A 1 94 ? 0.543 -5.447 14.237 1.00 97.81 94 PHE A N 1
ATOM 713 C CA . PHE A 1 94 ? 1.423 -4.938 13.187 1.00 97.81 94 PHE A CA 1
ATOM 714 C C . PHE A 1 94 ? 2.388 -3.925 13.795 1.00 97.81 94 PHE A C 1
ATOM 716 O O . PHE A 1 94 ? 1.952 -2.958 14.414 1.00 97.81 94 PHE A O 1
ATOM 723 N N . THR A 1 95 ? 3.686 -4.152 13.624 1.00 96.62 95 THR A N 1
ATOM 724 C CA . THR A 1 95 ? 4.735 -3.328 14.234 1.00 96.62 95 THR A CA 1
ATOM 725 C C . THR A 1 95 ? 5.921 -3.147 13.287 1.00 96.62 95 THR A C 1
ATOM 727 O O . THR A 1 95 ? 6.030 -3.813 12.249 1.00 96.62 95 THR A O 1
ATOM 730 N N . TYR A 1 96 ? 6.801 -2.219 13.645 1.00 95.12 96 TYR A N 1
ATOM 731 C CA . TYR A 1 96 ? 8.044 -1.922 12.954 1.00 95.12 96 TYR A CA 1
ATOM 732 C C . TYR A 1 96 ? 9.197 -1.998 13.954 1.00 95.12 96 TYR A C 1
ATOM 734 O O . TYR A 1 96 ? 9.252 -1.233 14.911 1.00 95.12 96 TYR A O 1
ATOM 742 N N . GLU A 1 97 ? 10.109 -2.942 13.740 1.00 91.88 97 GLU A N 1
ATOM 743 C CA . GLU A 1 97 ? 11.201 -3.237 14.668 1.00 91.88 97 GLU A CA 1
ATOM 744 C C . GLU A 1 97 ? 12.468 -3.569 13.894 1.00 91.88 97 GLU A C 1
ATOM 746 O O . GLU A 1 97 ? 12.416 -4.259 12.873 1.00 91.88 97 GLU A O 1
ATOM 751 N N . ASN A 1 98 ? 13.625 -3.100 14.372 1.00 88.88 98 ASN A N 1
ATOM 752 C CA . ASN A 1 98 ? 14.915 -3.317 13.699 1.00 88.88 98 ASN A CA 1
ATOM 753 C C . ASN A 1 98 ? 14.832 -3.014 12.192 1.00 88.88 98 ASN A C 1
ATOM 755 O O . ASN A 1 98 ? 15.323 -3.762 11.345 1.00 88.88 98 ASN A O 1
ATOM 759 N N . GLU A 1 99 ? 14.103 -1.944 11.885 1.00 88.88 99 GLU A N 1
ATOM 760 C CA . GLU A 1 99 ? 13.885 -1.399 10.552 1.00 88.88 99 GLU A CA 1
ATOM 761 C C . GLU A 1 99 ? 13.127 -2.313 9.572 1.00 88.88 99 GLU A C 1
ATOM 763 O O . GLU A 1 99 ? 13.228 -2.196 8.346 1.00 88.88 99 GLU A O 1
ATOM 768 N N . ARG A 1 100 ? 12.352 -3.266 10.098 1.00 92.06 100 ARG A N 1
ATOM 769 C CA . ARG A 1 100 ? 11.536 -4.201 9.317 1.00 92.06 100 ARG A CA 1
ATOM 770 C C . ARG A 1 100 ? 10.107 -4.243 9.841 1.00 92.06 100 ARG A C 1
ATOM 772 O O . ARG A 1 100 ? 9.853 -4.028 11.020 1.00 92.06 100 ARG A O 1
ATOM 779 N N . PHE A 1 101 ? 9.178 -4.572 8.950 1.00 95.06 101 PHE A N 1
ATOM 780 C CA . PHE A 1 101 ? 7.765 -4.733 9.280 1.00 95.06 101 PHE A CA 1
ATOM 781 C C . PHE A 1 101 ? 7.468 -6.150 9.767 1.00 95.06 101 PHE A C 1
ATOM 783 O O . PHE A 1 101 ? 7.981 -7.127 9.206 1.00 95.06 101 PHE A O 1
ATOM 790 N N . TYR A 1 102 ? 6.591 -6.263 10.762 1.00 96.81 102 TYR A N 1
ATOM 791 C CA . TYR A 1 102 ? 6.133 -7.532 11.318 1.00 96.81 102 TYR A CA 1
ATOM 792 C C . TYR A 1 102 ? 4.611 -7.557 11.409 1.00 96.81 102 TYR A C 1
ATOM 794 O O . TYR A 1 102 ? 3.989 -6.585 11.824 1.00 96.81 102 TYR A O 1
ATOM 802 N N . LEU A 1 103 ? 4.023 -8.697 11.045 1.00 97.75 103 LEU A N 1
ATOM 803 C CA . LEU A 1 103 ? 2.611 -9.010 11.231 1.00 97.75 103 LEU A CA 1
ATOM 804 C C . LEU A 1 103 ? 2.514 -10.276 12.088 1.00 97.75 103 LEU A C 1
ATOM 806 O O . LEU A 1 103 ? 2.995 -11.338 11.687 1.00 97.75 103 LEU A O 1
ATOM 810 N N . ASN A 1 104 ? 1.908 -10.165 13.269 1.00 96.62 104 ASN A N 1
ATOM 811 C CA . ASN A 1 104 ? 1.780 -11.239 14.259 1.00 96.62 104 ASN A CA 1
ATOM 812 C C . ASN A 1 104 ? 3.140 -11.869 14.624 1.00 96.62 104 ASN A C 1
ATOM 814 O O . ASN A 1 104 ? 3.307 -13.091 14.571 1.00 96.62 104 ASN A O 1
ATOM 818 N N . GLY A 1 105 ? 4.144 -11.026 14.893 1.00 95.56 105 GLY A N 1
ATOM 819 C CA . GLY A 1 105 ? 5.513 -11.442 15.226 1.00 95.56 105 GLY A CA 1
ATOM 820 C C . GLY A 1 105 ? 6.315 -12.043 14.063 1.00 95.56 105 GLY A C 1
ATOM 821 O O . GLY A 1 105 ? 7.452 -12.470 14.253 1.00 95.56 105 GLY A O 1
ATOM 822 N N . LYS A 1 106 ? 5.760 -12.091 12.843 1.00 94.19 106 LYS A N 1
ATOM 823 C CA . LYS A 1 106 ? 6.443 -12.618 11.653 1.00 94.19 106 LYS A CA 1
ATOM 824 C C . LYS A 1 106 ? 6.818 -11.488 10.708 1.00 94.19 106 LYS A C 1
ATOM 826 O O . LYS A 1 106 ? 5.965 -10.688 10.330 1.00 94.19 106 LYS A O 1
ATOM 831 N N . ARG A 1 107 ? 8.083 -11.460 10.281 1.00 92.19 107 ARG A N 1
ATOM 832 C CA . ARG A 1 107 ? 8.580 -10.479 9.309 1.00 92.19 107 ARG A CA 1
ATOM 833 C C . ARG A 1 107 ? 7.754 -10.544 8.025 1.00 92.19 107 ARG A C 1
ATOM 835 O O . ARG A 1 107 ? 7.585 -11.617 7.444 1.00 92.19 107 ARG A O 1
ATOM 842 N N . ILE A 1 108 ? 7.292 -9.389 7.559 1.00 93.56 108 ILE A N 1
ATOM 843 C CA . ILE A 1 108 ? 6.540 -9.239 6.316 1.00 93.56 108 ILE A CA 1
ATOM 844 C C . ILE A 1 108 ? 7.265 -8.266 5.387 1.00 93.56 108 ILE A C 1
ATOM 846 O O . ILE A 1 108 ? 7.722 -7.204 5.795 1.00 93.56 108 ILE A O 1
ATOM 850 N N . TYR A 1 109 ? 7.395 -8.652 4.118 1.00 93.75 109 TYR A N 1
ATOM 851 C CA . TYR A 1 109 ? 7.888 -7.764 3.068 1.00 93.75 109 TYR A CA 1
ATOM 852 C C . TYR A 1 109 ? 6.684 -7.090 2.412 1.00 93.75 109 TYR A C 1
ATOM 854 O O . TYR A 1 109 ? 5.839 -7.782 1.828 1.00 93.75 109 TYR A O 1
ATOM 862 N N . LEU A 1 110 ? 6.598 -5.765 2.509 1.00 96.62 110 LEU A N 1
ATOM 863 C CA . LEU A 1 110 ? 5.489 -5.009 1.931 1.00 96.62 110 LEU A CA 1
ATOM 864 C C . LEU A 1 110 ? 5.683 -4.873 0.418 1.00 96.62 110 LEU A C 1
ATOM 866 O O . LEU A 1 110 ? 6.716 -4.401 -0.055 1.00 96.62 110 LEU A O 1
ATOM 870 N N . ARG A 1 111 ? 4.694 -5.341 -0.339 1.00 97.62 111 ARG A N 1
ATOM 871 C CA . ARG A 1 111 ? 4.597 -5.221 -1.794 1.00 97.62 111 ARG A CA 1
ATOM 872 C C . ARG A 1 111 ? 3.381 -4.355 -2.074 1.00 97.62 111 ARG A C 1
ATOM 874 O O . ARG A 1 111 ? 2.256 -4.856 -2.095 1.00 97.62 111 ARG A O 1
ATOM 881 N N . GLY A 1 112 ? 3.626 -3.060 -2.193 1.00 98.00 112 GLY A N 1
ATOM 882 C CA . GLY A 1 112 ? 2.609 -2.035 -2.324 1.00 98.00 112 GLY A CA 1
ATOM 883 C C . GLY A 1 112 ? 2.299 -1.672 -3.769 1.00 98.00 112 GLY A C 1
ATOM 884 O O . GLY A 1 112 ? 3.190 -1.637 -4.623 1.00 98.00 112 GLY A O 1
ATOM 885 N N . GLY A 1 113 ? 1.038 -1.342 -4.011 1.00 97.69 113 GLY A N 1
ATOM 886 C CA . GLY A 1 113 ? 0.593 -0.595 -5.178 1.00 97.69 113 GLY A CA 1
ATOM 887 C C . GLY A 1 113 ? -0.070 0.708 -4.745 1.00 97.69 113 GLY A C 1
ATOM 888 O O . GLY A 1 113 ? -0.962 0.690 -3.895 1.00 97.69 113 GLY A O 1
ATOM 889 N N . PHE A 1 114 ? 0.349 1.831 -5.324 1.00 96.06 114 PHE A N 1
ATOM 890 C CA . PHE A 1 114 ? -0.299 3.115 -5.077 1.00 96.06 114 PHE A CA 1
ATOM 891 C C . PHE A 1 114 ? -1.698 3.104 -5.698 1.00 96.06 114 PHE A C 1
ATOM 893 O O . PHE A 1 114 ? -1.868 2.766 -6.874 1.00 96.06 114 PHE A O 1
ATOM 900 N N . TRP A 1 115 ? -2.703 3.443 -4.906 1.00 94.50 115 TRP A N 1
ATOM 901 C CA . TRP A 1 115 ? -4.108 3.365 -5.270 1.00 94.50 115 TRP A CA 1
ATOM 902 C C . TRP A 1 115 ? -4.711 4.766 -5.235 1.00 94.50 115 TRP A C 1
ATOM 904 O O . TRP A 1 115 ? -4.966 5.325 -4.178 1.00 94.50 115 TRP A O 1
ATOM 914 N N . GLU A 1 116 ? -4.969 5.352 -6.399 1.00 89.88 116 GLU A N 1
ATOM 915 C CA . GLU A 1 116 ? -5.693 6.625 -6.448 1.00 89.88 116 GLU A CA 1
ATOM 916 C C . GLU A 1 116 ? -7.189 6.374 -6.196 1.00 89.88 116 GLU A C 1
ATOM 918 O O . GLU A 1 116 ? -7.850 7.162 -5.525 1.00 89.88 116 GLU A O 1
ATOM 923 N N . GLY A 1 117 ? -7.742 5.269 -6.717 1.00 87.31 117 GLY A N 1
ATOM 924 C CA . GLY A 1 117 ? -9.151 4.883 -6.553 1.00 87.31 117 GLY A CA 1
ATOM 925 C C . GLY A 1 117 ? -10.135 5.641 -7.450 1.00 87.31 117 GLY A C 1
ATOM 926 O O . GLY A 1 117 ? -11.265 5.918 -7.037 1.00 87.31 117 GLY A O 1
ATOM 927 N N . VAL A 1 118 ? -9.705 6.103 -8.633 1.00 89.62 118 VAL A N 1
ATOM 928 C CA . VAL A 1 118 ? -10.565 6.888 -9.536 1.00 89.62 118 VAL A CA 1
ATOM 929 C C . VAL A 1 118 ? -11.431 5.979 -10.406 1.00 89.62 118 VAL A C 1
ATOM 931 O O . VAL A 1 118 ? -10.982 5.451 -11.419 1.00 89.62 118 VAL A O 1
ATOM 934 N N . TYR A 1 119 ? -12.708 5.846 -10.049 1.00 90.12 119 TYR A N 1
ATOM 935 C CA . TYR A 1 119 ? -13.653 4.992 -10.775 1.00 90.12 119 TYR A CA 1
ATOM 936 C C . TYR A 1 119 ? -14.285 5.716 -11.967 1.00 90.12 119 TYR A C 1
ATOM 938 O O . TYR A 1 119 ? -14.783 6.840 -11.847 1.00 90.12 119 TYR A O 1
ATOM 946 N N . ALA A 1 120 ? -14.340 5.051 -13.124 1.00 88.81 120 ALA A N 1
ATOM 947 C CA . ALA A 1 120 ? -14.813 5.647 -14.376 1.00 88.81 120 ALA A CA 1
ATOM 948 C C . ALA A 1 120 ? -16.261 6.189 -14.329 1.00 88.81 120 ALA A C 1
ATOM 950 O O . ALA A 1 120 ? -16.599 7.120 -15.069 1.00 88.81 120 ALA A O 1
ATOM 951 N N . LYS A 1 121 ? -17.119 5.620 -13.469 1.00 91.31 121 LYS A N 1
ATOM 952 C CA . LYS A 1 121 ? -18.556 5.943 -13.383 1.00 91.31 121 LYS A CA 1
ATOM 953 C C . LYS A 1 121 ? -18.915 6.972 -12.310 1.00 91.31 121 LYS A C 1
ATOM 955 O O . LYS A 1 121 ? -19.804 7.792 -12.545 1.00 91.31 121 LYS A O 1
ATOM 960 N N . HIS A 1 122 ? -18.211 6.958 -11.173 1.00 88.00 122 HIS A N 1
ATOM 961 C CA . HIS A 1 122 ? -18.560 7.744 -9.975 1.00 88.00 122 HIS A CA 1
ATOM 962 C C . HIS A 1 122 ? -17.389 8.533 -9.375 1.00 88.00 122 HIS A C 1
ATOM 964 O O . HIS A 1 122 ? -17.543 9.142 -8.321 1.00 88.00 122 HIS A O 1
ATOM 970 N N . GLN A 1 123 ? -16.232 8.558 -10.047 1.00 85.62 123 GLN A N 1
ATOM 971 C CA . GLN A 1 123 ? -15.005 9.265 -9.664 1.00 85.62 123 GLN A CA 1
ATOM 972 C C . GLN A 1 123 ? -14.337 8.767 -8.379 1.00 85.62 123 GLN A C 1
ATOM 974 O O . GLN A 1 123 ? -13.183 8.377 -8.436 1.00 85.62 123 GLN A O 1
ATOM 979 N N . SER A 1 124 ? -14.995 8.808 -7.225 1.00 84.25 124 SER A N 1
ATOM 980 C CA . SER A 1 124 ? -14.370 8.533 -5.919 1.00 84.25 124 SER A CA 1
ATOM 981 C C . SER A 1 124 ? -15.032 7.404 -5.136 1.00 84.25 124 SER A C 1
ATOM 983 O O . SER A 1 124 ? -14.723 7.212 -3.963 1.00 84.25 124 SER A O 1
ATOM 985 N N . TYR A 1 125 ? -15.972 6.693 -5.752 1.00 90.06 125 TYR A N 1
ATOM 986 C CA . TYR A 1 125 ? -16.696 5.596 -5.124 1.00 90.06 125 TYR A CA 1
ATOM 987 C C . TYR A 1 125 ? -16.878 4.453 -6.134 1.00 90.06 125 TYR A C 1
ATOM 989 O O . TYR A 1 125 ? -17.147 4.743 -7.301 1.00 90.06 125 TYR A O 1
ATOM 997 N N . PRO A 1 126 ? -16.712 3.184 -5.740 1.00 91.50 126 PRO A N 1
ATOM 998 C CA . PRO A 1 126 ? -16.939 2.054 -6.638 1.00 91.50 126 PRO A CA 1
ATOM 999 C C . PRO A 1 126 ? -18.430 1.899 -6.975 1.00 91.50 126 PRO A C 1
ATOM 1001 O O . PRO A 1 126 ? -19.301 2.265 -6.190 1.00 91.50 126 PRO A O 1
ATOM 1004 N N . ASP A 1 127 ? -18.743 1.332 -8.138 1.00 91.12 127 ASP A N 1
ATOM 1005 C CA . ASP A 1 127 ? -20.116 1.043 -8.579 1.00 91.12 127 ASP A CA 1
ATOM 1006 C C . ASP A 1 127 ? -20.728 -0.134 -7.800 1.00 91.12 127 ASP A C 1
ATOM 1008 O O . ASP A 1 127 ? -21.938 -0.190 -7.586 1.00 91.12 127 ASP A O 1
ATOM 1012 N N . SER A 1 128 ? -19.893 -1.091 -7.376 1.00 94.69 128 SER A N 1
ATOM 1013 C CA . SER A 1 128 ? -20.325 -2.326 -6.710 1.00 94.69 128 SER A CA 1
ATOM 1014 C C . SER A 1 128 ? -19.206 -2.979 -5.890 1.00 94.69 128 SER A C 1
ATOM 1016 O O . SER A 1 128 ? -18.025 -2.707 -6.109 1.00 94.69 128 SER A O 1
ATOM 1018 N N . ARG A 1 129 ? -19.564 -3.903 -4.985 1.00 96.50 129 ARG A N 1
ATOM 1019 C CA . ARG A 1 129 ? -18.581 -4.736 -4.264 1.00 96.50 129 ARG A CA 1
ATOM 1020 C C . ARG A 1 129 ? -17.810 -5.646 -5.211 1.00 96.50 129 ARG A C 1
ATOM 1022 O O . ARG A 1 129 ? -16.651 -5.942 -4.964 1.00 96.50 129 ARG A O 1
ATOM 1029 N N . GLU A 1 130 ? -18.438 -6.084 -6.292 1.00 96.38 130 GLU A N 1
ATOM 1030 C CA . GLU A 1 130 ? -17.823 -6.923 -7.316 1.00 96.38 130 GLU A CA 1
ATOM 1031 C C . GLU A 1 130 ? -16.680 -6.187 -8.030 1.00 96.38 130 GLU A C 1
ATOM 1033 O O . GLU A 1 130 ? -15.626 -6.775 -8.260 1.00 96.38 130 GLU A O 1
ATOM 1038 N N . GLU A 1 131 ? -16.849 -4.891 -8.319 1.00 95.56 131 GLU A N 1
ATOM 1039 C CA . GLU A 1 131 ? -15.780 -4.044 -8.869 1.00 95.56 131 GLU A CA 1
ATOM 1040 C C . GLU A 1 131 ? -14.603 -3.917 -7.889 1.00 95.56 131 GLU A C 1
ATOM 1042 O O . GLU A 1 131 ? -13.447 -4.030 -8.298 1.00 95.56 131 GLU A O 1
ATOM 1047 N N . VAL A 1 132 ? -14.885 -3.757 -6.592 1.00 97.12 132 VAL A N 1
ATOM 1048 C CA . VAL A 1 132 ? -13.858 -3.723 -5.537 1.00 97.12 132 VAL A CA 1
ATOM 1049 C C . VAL A 1 132 ? -13.125 -5.060 -5.426 1.00 97.12 132 VAL A C 1
ATOM 1051 O O . VAL A 1 132 ? -11.897 -5.088 -5.406 1.00 97.12 132 VAL A O 1
ATOM 1054 N N . ARG A 1 133 ? -13.853 -6.183 -5.389 1.00 98.06 133 ARG A N 1
ATOM 1055 C CA . ARG A 1 133 ? -13.257 -7.527 -5.317 1.00 98.06 133 ARG A CA 1
ATOM 1056 C C . ARG A 1 133 ? -12.340 -7.786 -6.499 1.00 98.06 133 ARG A C 1
ATOM 1058 O O . ARG A 1 133 ? -11.213 -8.214 -6.293 1.00 98.06 133 ARG A O 1
ATOM 1065 N N . ARG A 1 134 ? -12.774 -7.441 -7.714 1.00 97.69 134 ARG A N 1
ATOM 1066 C CA . ARG A 1 134 ? -11.945 -7.564 -8.918 1.00 97.69 134 ARG A CA 1
ATOM 1067 C C . ARG A 1 134 ? -10.663 -6.734 -8.823 1.00 97.69 134 ARG A C 1
ATOM 1069 O O . ARG A 1 134 ? -9.606 -7.200 -9.236 1.00 97.69 134 ARG A O 1
ATOM 1076 N N . GLU A 1 135 ? -10.733 -5.519 -8.286 1.00 97.38 135 GLU A N 1
ATOM 1077 C CA . GLU A 1 135 ? -9.553 -4.673 -8.067 1.00 97.38 135 GLU A CA 1
ATOM 1078 C C . GLU A 1 135 ? -8.561 -5.307 -7.084 1.00 97.38 135 GLU A C 1
ATOM 1080 O O . GLU A 1 135 ? -7.361 -5.366 -7.358 1.00 97.38 135 GLU A O 1
ATOM 1085 N N . ILE A 1 136 ? -9.071 -5.830 -5.967 1.00 98.44 136 ILE A N 1
ATOM 1086 C CA . ILE A 1 136 ? -8.280 -6.525 -4.949 1.00 98.44 136 ILE A CA 1
ATOM 1087 C C . ILE A 1 136 ? -7.659 -7.806 -5.519 1.00 98.44 136 ILE A C 1
ATOM 1089 O O . ILE A 1 136 ? -6.466 -8.044 -5.335 1.00 98.44 136 ILE A O 1
ATOM 1093 N N . GLU A 1 137 ? -8.429 -8.599 -6.265 1.00 98.38 137 GLU A N 1
ATOM 1094 C CA . GLU A 1 137 ? -7.954 -9.802 -6.953 1.00 98.38 137 GLU A CA 1
ATOM 1095 C C . GLU A 1 137 ? -6.835 -9.467 -7.945 1.00 98.38 137 GLU A C 1
ATOM 1097 O O . GLU A 1 137 ? -5.812 -10.151 -7.974 1.00 98.38 137 GLU A O 1
ATOM 1102 N N . LEU A 1 138 ? -6.977 -8.383 -8.717 1.00 98.62 138 LEU A N 1
ATOM 1103 C CA . LEU A 1 138 ? -5.926 -7.899 -9.612 1.00 98.62 138 LEU A CA 1
ATOM 1104 C C . LEU A 1 138 ? -4.669 -7.494 -8.835 1.00 98.62 138 LEU A C 1
ATOM 1106 O O . LEU A 1 138 ? -3.565 -7.834 -9.268 1.00 98.62 138 LEU A O 1
ATOM 1110 N N . ALA A 1 139 ? -4.805 -6.810 -7.698 1.00 98.56 139 ALA A N 1
ATOM 1111 C CA . ALA A 1 139 ? -3.667 -6.434 -6.863 1.00 98.56 139 ALA A CA 1
ATOM 1112 C C . ALA A 1 139 ? -2.935 -7.673 -6.313 1.00 98.56 139 ALA A C 1
ATOM 1114 O O . ALA A 1 139 ? -1.716 -7.798 -6.459 1.00 98.56 139 ALA A O 1
ATOM 1115 N N . GLN A 1 140 ? -3.676 -8.631 -5.753 1.00 98.25 140 GLN A N 1
ATOM 1116 C CA . GLN A 1 140 ? -3.121 -9.873 -5.208 1.00 98.25 140 GLN A CA 1
ATOM 1117 C C . GLN A 1 140 ? -2.492 -10.751 -6.299 1.00 98.25 140 GLN A C 1
ATOM 1119 O O . GLN A 1 140 ? -1.404 -11.293 -6.099 1.00 98.25 140 GLN A O 1
ATOM 1124 N N . ALA A 1 141 ? -3.104 -10.834 -7.484 1.00 98.06 141 ALA A N 1
ATOM 1125 C CA . ALA A 1 141 ? -2.551 -11.546 -8.639 1.00 98.06 141 ALA A CA 1
ATOM 1126 C C . ALA A 1 141 ? -1.287 -10.873 -9.216 1.00 98.06 141 ALA A C 1
ATOM 1128 O O . ALA A 1 141 ? -0.427 -11.544 -9.794 1.00 98.06 141 ALA A O 1
ATOM 1129 N N . ALA A 1 142 ? -1.114 -9.564 -9.009 1.00 98.06 142 ALA A N 1
ATOM 1130 C CA . ALA A 1 142 ? 0.151 -8.872 -9.266 1.00 98.06 142 ALA A CA 1
ATOM 1131 C C . ALA A 1 142 ? 1.210 -9.115 -8.176 1.00 98.06 142 ALA A C 1
ATOM 1133 O O . ALA A 1 142 ? 2.344 -8.658 -8.308 1.00 98.06 142 ALA A O 1
ATOM 1134 N N . GLY A 1 143 ? 0.865 -9.844 -7.112 1.00 96.88 143 GLY A N 1
ATOM 1135 C CA . GLY A 1 143 ? 1.733 -10.143 -5.979 1.00 96.88 143 GLY A CA 1
ATOM 1136 C C . GLY A 1 143 ? 1.753 -9.058 -4.903 1.00 96.88 143 GLY A C 1
ATOM 1137 O O . GLY A 1 143 ? 2.611 -9.117 -4.020 1.00 96.88 143 GLY A O 1
ATOM 1138 N N . PHE A 1 144 ? 0.847 -8.078 -4.952 1.00 98.44 144 PHE A N 1
ATOM 1139 C CA . PHE A 1 144 ? 0.735 -7.068 -3.904 1.00 98.44 144 PHE A CA 1
ATOM 1140 C C . PHE A 1 144 ? 0.036 -7.626 -2.665 1.00 98.44 144 PHE A C 1
ATOM 1142 O O . PHE A 1 144 ? -0.892 -8.428 -2.748 1.00 98.44 144 PHE A O 1
ATOM 1149 N N . ASN A 1 145 ? 0.489 -7.173 -1.500 1.00 98.19 145 ASN A N 1
ATOM 1150 C CA . ASN A 1 145 ? -0.173 -7.401 -0.215 1.00 98.19 145 ASN A CA 1
ATOM 1151 C C . ASN A 1 145 ? -0.578 -6.090 0.469 1.00 98.19 145 ASN A C 1
ATOM 1153 O O . ASN A 1 145 ? -1.134 -6.145 1.560 1.00 98.19 145 ASN A O 1
ATOM 1157 N N . LEU A 1 146 ? -0.306 -4.946 -0.163 1.00 98.56 146 LEU A N 1
ATOM 1158 C CA . LEU A 1 146 ? -0.568 -3.610 0.348 1.00 98.56 146 LEU A CA 1
ATOM 1159 C C . LEU A 1 146 ? -1.131 -2.721 -0.768 1.00 98.56 146 LEU A C 1
ATOM 1161 O O . LEU A 1 146 ? -0.581 -2.690 -1.869 1.00 98.56 146 LEU A O 1
ATOM 1165 N N . LEU A 1 147 ? -2.176 -1.954 -0.465 1.00 97.69 147 LEU A N 1
ATOM 1166 C CA . LEU A 1 147 ? -2.581 -0.794 -1.256 1.00 97.69 147 LEU A CA 1
ATOM 1167 C C . LEU A 1 147 ? -2.376 0.486 -0.449 1.00 97.69 147 LEU A C 1
ATOM 1169 O O . LEU A 1 147 ? -2.796 0.585 0.706 1.00 97.69 147 LEU A O 1
ATOM 1173 N N . ARG A 1 148 ? -1.721 1.466 -1.071 1.00 95.81 148 ARG A N 1
ATOM 1174 C CA . ARG A 1 148 ? -1.467 2.782 -0.482 1.00 95.81 148 ARG A CA 1
ATOM 1175 C C . ARG A 1 148 ? -2.391 3.812 -1.134 1.00 95.81 148 ARG A C 1
ATOM 1177 O O . ARG A 1 148 ? -2.111 4.192 -2.269 1.00 95.81 148 ARG A O 1
ATOM 1184 N N . PRO A 1 149 ? -3.497 4.220 -0.489 1.00 91.62 149 PRO A N 1
ATOM 1185 C CA . PRO A 1 149 ? -4.301 5.330 -0.959 1.00 91.62 149 PRO A CA 1
ATOM 1186 C C . PRO A 1 149 ? -3.571 6.651 -0.766 1.00 91.62 149 PRO A C 1
ATOM 1188 O O . PRO A 1 149 ? -2.735 6.785 0.125 1.00 91.62 149 PRO A O 1
ATOM 1191 N N . TRP A 1 150 ? -3.984 7.651 -1.532 1.00 82.56 150 TRP A N 1
ATOM 1192 C CA . TRP A 1 150 ? -3.563 9.023 -1.316 1.00 82.56 150 TRP A CA 1
ATOM 1193 C C . TRP A 1 150 ? -4.707 10.008 -1.571 1.00 82.56 150 TRP A C 1
ATOM 1195 O O . TRP A 1 150 ? -5.670 9.701 -2.280 1.00 82.56 150 TRP A O 1
ATOM 1205 N N . ARG A 1 151 ? -4.606 11.203 -0.971 1.00 77.38 151 ARG A N 1
ATOM 1206 C CA . ARG A 1 151 ? -5.534 12.344 -1.113 1.00 77.38 151 ARG A CA 1
ATOM 1207 C C . ARG A 1 151 ? -6.961 12.165 -0.586 1.00 77.38 151 ARG A C 1
ATOM 1209 O O . ARG A 1 151 ? -7.741 13.116 -0.692 1.00 77.38 151 ARG A O 1
ATOM 1216 N N . ARG A 1 152 ? -7.347 11.005 -0.043 1.00 85.12 152 ARG A N 1
ATOM 1217 C CA . ARG A 1 152 ? -8.691 10.800 0.526 1.00 85.12 152 ARG A CA 1
ATOM 1218 C C . ARG A 1 152 ? -8.824 9.568 1.427 1.00 85.12 152 ARG A C 1
ATOM 1220 O O . ARG A 1 152 ? -8.168 8.558 1.168 1.00 85.12 152 ARG A O 1
ATOM 1227 N N . PRO A 1 153 ? -9.791 9.599 2.366 1.00 91.38 153 PRO A N 1
ATOM 1228 C CA . PRO A 1 153 ? -10.255 8.417 3.073 1.00 91.38 153 PRO A CA 1
ATOM 1229 C C . PRO A 1 153 ? -10.724 7.325 2.112 1.00 91.38 153 PRO A C 1
ATOM 1231 O O . PRO A 1 153 ? -11.490 7.580 1.177 1.00 91.38 153 PRO A O 1
ATOM 1234 N N . VAL A 1 154 ? -10.324 6.088 2.391 1.00 93.56 154 VAL A N 1
ATOM 1235 C CA . VAL A 1 154 ? -10.783 4.918 1.640 1.00 93.56 154 VAL A CA 1
ATOM 1236 C C . VAL A 1 154 ? -12.285 4.720 1.897 1.00 93.56 154 VAL A C 1
ATOM 1238 O O . VAL A 1 154 ? -12.732 4.821 3.043 1.00 93.56 154 VAL A O 1
ATOM 1241 N N . PRO A 1 155 ? -13.111 4.469 0.868 1.00 93.94 155 PRO A N 1
ATOM 1242 C CA . PRO A 1 155 ? -14.496 4.066 1.067 1.00 93.94 155 PRO A CA 1
ATOM 1243 C C . PRO A 1 155 ? -14.604 2.823 1.961 1.00 93.94 155 PRO A C 1
ATOM 1245 O O . PRO A 1 155 ? -13.930 1.827 1.716 1.00 93.94 155 PRO A O 1
ATOM 1248 N N . GLN A 1 156 ? -15.513 2.842 2.941 1.00 94.00 156 GLN A N 1
ATOM 1249 C CA . GLN A 1 156 ? -15.709 1.740 3.897 1.00 94.00 156 GLN A CA 1
ATOM 1250 C C . GLN A 1 156 ? -15.899 0.375 3.213 1.00 94.00 156 GLN A C 1
ATOM 1252 O O . GLN A 1 156 ? -15.326 -0.619 3.642 1.00 94.00 156 GLN A O 1
ATOM 1257 N N . MET A 1 157 ? -16.635 0.330 2.096 1.00 94.88 157 MET A N 1
ATOM 1258 C CA . MET A 1 157 ? -16.822 -0.894 1.308 1.00 94.88 157 MET A CA 1
ATOM 1259 C C . MET A 1 157 ? -15.489 -1.531 0.885 1.00 94.88 157 MET A C 1
ATOM 1261 O O . MET A 1 157 ? -15.372 -2.749 0.890 1.00 94.88 157 MET A O 1
ATOM 1265 N N . ILE A 1 158 ? -14.484 -0.723 0.540 1.00 96.31 158 ILE A N 1
ATOM 1266 C CA . ILE A 1 158 ? -13.162 -1.209 0.131 1.00 96.31 158 ILE A CA 1
ATOM 1267 C C . ILE A 1 158 ? -12.389 -1.743 1.331 1.00 96.31 158 ILE A C 1
ATOM 1269 O O . ILE A 1 158 ? -11.779 -2.800 1.222 1.00 96.31 158 ILE A O 1
ATOM 1273 N N . LEU A 1 159 ? -12.468 -1.070 2.481 1.00 97.81 159 LEU A N 1
ATOM 1274 C CA . LEU A 1 159 ? -11.844 -1.538 3.721 1.00 97.81 159 LEU A CA 1
ATOM 1275 C C . LEU A 1 159 ? -12.431 -2.880 4.183 1.00 97.81 159 LEU A C 1
ATOM 1277 O O . LEU A 1 159 ? -11.694 -3.781 4.565 1.00 97.81 159 LEU A O 1
ATOM 1281 N N . GLU A 1 160 ? -13.748 -3.061 4.072 1.00 97.56 160 GLU A N 1
ATOM 1282 C CA . GLU A 1 160 ? -14.415 -4.325 4.406 1.00 97.56 160 GLU A CA 1
ATOM 1283 C C . GLU A 1 160 ? -14.023 -5.481 3.474 1.00 97.56 160 GLU A C 1
ATOM 1285 O O . GLU A 1 160 ? -13.872 -6.619 3.928 1.00 97.56 160 GLU A O 1
ATOM 1290 N N . GLU A 1 161 ? -13.883 -5.219 2.170 1.00 98.12 161 GLU A N 1
ATOM 1291 C CA . GLU A 1 161 ? -13.417 -6.232 1.216 1.00 98.12 161 GLU A CA 1
ATOM 1292 C C . GLU A 1 161 ? -11.910 -6.498 1.387 1.00 98.12 161 GLU A C 1
ATOM 1294 O O . GLU A 1 161 ? -11.486 -7.647 1.288 1.00 98.12 161 GLU A O 1
ATOM 1299 N N . ALA A 1 162 ? -11.103 -5.488 1.732 1.00 98.44 162 ALA A N 1
ATOM 1300 C CA . ALA A 1 162 ? -9.684 -5.653 2.057 1.00 98.44 162 ALA A CA 1
ATOM 1301 C C . ALA A 1 162 ? -9.478 -6.483 3.336 1.00 98.44 162 ALA A C 1
ATOM 1303 O O . ALA A 1 162 ? -8.652 -7.401 3.348 1.00 98.44 162 ALA A O 1
ATOM 1304 N N . ASP A 1 163 ? -10.279 -6.231 4.376 1.00 98.56 163 ASP A N 1
ATOM 1305 C CA . ASP A 1 163 ? -10.325 -7.044 5.594 1.00 98.56 163 ASP A CA 1
ATOM 1306 C C . ASP A 1 163 ? -10.641 -8.503 5.262 1.00 98.56 163 ASP A C 1
ATOM 1308 O O . ASP A 1 163 ? -9.971 -9.408 5.758 1.00 98.56 163 ASP A O 1
ATOM 1312 N N . ALA A 1 164 ? -11.651 -8.741 4.418 1.00 98.00 164 ALA A N 1
ATOM 1313 C CA . ALA A 1 164 ? -12.070 -10.085 4.029 1.00 98.00 164 ALA A CA 1
ATOM 1314 C C . ALA A 1 164 ? -11.034 -10.802 3.147 1.00 98.00 164 ALA A C 1
ATOM 1316 O O . ALA A 1 164 ? -10.866 -12.014 3.265 1.00 98.00 164 ALA A O 1
ATOM 1317 N N . ALA A 1 165 ? -10.337 -10.066 2.280 1.00 98.31 165 ALA A N 1
ATOM 1318 C CA . ALA A 1 165 ? -9.366 -10.612 1.336 1.00 98.31 165 ALA A CA 1
ATOM 1319 C C . ALA A 1 165 ? -7.953 -10.779 1.919 1.00 98.31 165 ALA A C 1
ATOM 1321 O O . ALA A 1 165 ? -7.112 -11.420 1.290 1.00 98.31 165 ALA A O 1
ATOM 1322 N N . GLY A 1 166 ? -7.661 -10.198 3.088 1.00 98.38 166 GLY A N 1
ATOM 1323 C CA . GLY A 1 166 ? -6.306 -10.194 3.646 1.00 98.38 166 GLY A CA 1
ATOM 1324 C C . GLY A 1 166 ? -5.367 -9.213 2.944 1.00 98.38 166 GLY A C 1
ATOM 1325 O O . GLY A 1 166 ? -4.164 -9.457 2.844 1.00 98.38 166 GLY A O 1
ATOM 1326 N N . LEU A 1 167 ? -5.903 -8.109 2.431 1.00 98.69 167 LEU A N 1
ATOM 1327 C CA . LEU A 1 167 ? -5.116 -7.049 1.815 1.00 98.69 167 LEU A CA 1
ATOM 1328 C C . LEU A 1 167 ? -4.826 -5.962 2.851 1.00 98.69 167 LEU A C 1
ATOM 1330 O O . LEU A 1 167 ? -5.739 -5.483 3.517 1.00 98.69 167 LEU A O 1
ATOM 1334 N N . LEU A 1 168 ? -3.560 -5.575 2.998 1.00 98.75 168 LEU A N 1
ATOM 1335 C CA . LEU A 1 168 ? -3.182 -4.462 3.865 1.00 98.75 168 LEU A CA 1
ATOM 1336 C C . LEU A 1 168 ? -3.498 -3.139 3.166 1.00 98.75 168 LEU A C 1
ATOM 1338 O O . LEU A 1 168 ? -3.368 -3.011 1.948 1.00 98.75 168 LEU A O 1
ATOM 1342 N N . VAL A 1 169 ? -3.877 -2.145 3.953 1.00 98.31 169 VAL A N 1
ATOM 1343 C CA . VAL A 1 169 ? -4.235 -0.811 3.484 1.00 98.31 169 VAL A CA 1
ATOM 1344 C C . VAL A 1 169 ? -3.544 0.216 4.376 1.00 98.31 169 VAL A C 1
ATOM 1346 O O . VAL A 1 169 ? -3.454 0.048 5.593 1.00 98.31 169 VAL A O 1
ATOM 1349 N N . ILE A 1 170 ? -3.024 1.278 3.774 1.00 97.25 170 ILE A N 1
ATOM 1350 C CA . ILE A 1 170 ? -2.632 2.493 4.503 1.00 97.25 170 ILE A CA 1
ATOM 1351 C C . ILE A 1 170 ? -3.857 3.395 4.556 1.00 97.25 170 ILE A C 1
ATOM 1353 O O . ILE A 1 170 ? -4.620 3.414 3.603 1.00 97.25 170 ILE A O 1
ATOM 1357 N N . ALA A 1 171 ? -4.084 4.137 5.632 1.00 95.75 171 ALA A N 1
ATOM 1358 C CA . ALA A 1 171 ? -5.182 5.098 5.668 1.00 95.75 171 ALA A CA 1
ATOM 1359 C C . ALA A 1 171 ? -4.639 6.521 5.773 1.00 95.75 171 ALA A C 1
ATOM 1361 O O . ALA A 1 171 ? -3.807 6.804 6.631 1.00 95.75 171 ALA A O 1
ATOM 1362 N N . SER A 1 172 ? -5.120 7.404 4.897 1.00 93.00 172 SER A N 1
ATOM 1363 C CA . SER A 1 172 ? -4.655 8.787 4.781 1.00 93.00 172 SER A CA 1
ATOM 1364 C C . SER A 1 172 ? -5.845 9.756 4.732 1.00 93.00 172 SER A C 1
ATOM 1366 O O . SER A 1 172 ? -6.881 9.418 4.142 1.00 93.00 172 SER A O 1
ATOM 1368 N N . PRO A 1 173 ? -5.757 10.936 5.377 1.00 92.19 173 PRO A N 1
ATOM 1369 C CA . PRO A 1 173 ? -6.822 11.932 5.356 1.00 92.19 173 PRO A CA 1
ATOM 1370 C C . PRO A 1 173 ? -6.903 12.642 3.997 1.00 92.19 173 PRO A C 1
ATOM 1372 O O . PRO A 1 173 ? -5.993 12.576 3.171 1.00 92.19 173 PRO A O 1
ATOM 1375 N N . ALA A 1 174 ? -7.993 13.375 3.753 1.00 89.81 174 ALA A N 1
ATOM 1376 C CA . ALA A 1 174 ? -8.137 14.202 2.552 1.00 89.81 174 ALA A CA 1
ATOM 1377 C C . ALA A 1 174 ? -7.315 15.506 2.630 1.00 89.81 174 ALA A C 1
ATOM 1379 O O . ALA A 1 174 ? -7.869 16.609 2.592 1.00 89.81 174 ALA A O 1
ATOM 1380 N N . VAL A 1 175 ? -5.989 15.396 2.748 1.00 87.44 175 VAL A N 1
ATOM 1381 C CA . VAL A 1 175 ? -5.072 16.542 2.846 1.00 87.44 175 VAL A CA 1
ATOM 1382 C C . VAL A 1 175 ? -4.062 16.501 1.700 1.00 87.44 175 VAL A C 1
ATOM 1384 O O . VAL A 1 175 ? -3.175 15.657 1.652 1.00 87.44 175 VAL A O 1
ATOM 1387 N N . GLU A 1 176 ? -4.184 17.444 0.767 1.00 81.62 176 GLU A N 1
ATOM 1388 C CA . GLU A 1 176 ? -3.130 17.721 -0.213 1.00 81.62 176 GLU A CA 1
ATOM 1389 C C . GLU A 1 176 ? -2.078 18.623 0.433 1.00 81.62 176 GLU A C 1
ATOM 1391 O O . GLU A 1 176 ? -2.426 19.675 0.953 1.00 81.62 176 GLU A O 1
ATOM 1396 N N . CYS A 1 177 ? -0.809 18.238 0.399 1.00 79.06 177 CYS A N 1
ATOM 1397 C CA . CYS A 1 177 ? 0.254 18.892 1.161 1.00 79.06 177 CYS A CA 1
ATOM 1398 C C . CYS A 1 177 ? 1.379 19.468 0.289 1.00 79.06 177 CYS A C 1
ATOM 1400 O O . CYS A 1 177 ? 2.268 20.161 0.797 1.00 79.06 177 CYS A O 1
ATOM 1402 N N . MET A 1 178 ? 1.323 19.212 -1.019 1.00 79.12 178 MET A N 1
ATOM 1403 C CA . MET A 1 178 ? 2.272 19.701 -2.005 1.00 79.12 178 MET A CA 1
ATOM 1404 C C . MET A 1 178 ? 2.032 21.179 -2.346 1.00 79.12 178 MET A C 1
ATOM 1406 O O . MET A 1 178 ? 1.172 21.880 -1.809 1.00 79.12 178 MET A O 1
ATOM 1410 N N . SER A 1 179 ? 2.817 21.689 -3.291 1.00 74.25 179 SER A N 1
ATOM 1411 C CA . SER A 1 179 ? 3.122 23.111 -3.465 1.00 74.25 179 SER A CA 1
ATOM 1412 C C . SER A 1 179 ? 1.942 24.056 -3.749 1.00 74.25 179 SER A C 1
ATOM 1414 O O . SER A 1 179 ? 2.128 25.269 -3.686 1.00 74.25 179 SER A O 1
ATOM 1416 N N . CYS A 1 180 ? 0.747 23.557 -4.078 1.00 74.62 180 CYS A N 1
ATOM 1417 C CA . CYS A 1 180 ? -0.377 24.390 -4.532 1.00 74.62 180 CYS A CA 1
ATOM 1418 C C . CYS A 1 180 ? -1.646 24.333 -3.666 1.00 74.62 180 CYS A C 1
ATOM 1420 O O . CYS A 1 180 ? -2.484 25.230 -3.784 1.00 74.62 180 CYS A O 1
ATOM 1422 N N . TRP A 1 181 ? -1.791 23.351 -2.774 1.00 80.31 181 TRP A N 1
ATOM 1423 C CA . TRP A 1 181 ? -2.999 23.159 -1.962 1.00 80.31 181 TRP A CA 1
ATOM 1424 C C . TRP A 1 181 ? -2.638 22.721 -0.522 1.00 80.31 181 TRP A C 1
ATOM 1426 O O . TRP A 1 181 ? -1.472 22.439 -0.253 1.00 80.31 181 TRP A O 1
ATOM 1436 N N . PRO A 1 182 ? -3.582 22.797 0.439 1.00 84.06 182 PRO A N 1
ATOM 1437 C CA . PRO A 1 182 ? -4.828 23.551 0.341 1.00 84.06 182 PRO A CA 1
ATOM 1438 C C . PRO A 1 182 ? -4.546 25.061 0.315 1.00 84.06 182 PRO A C 1
ATOM 1440 O O . PRO A 1 182 ? -3.469 25.528 0.692 1.00 84.06 182 PRO A O 1
ATOM 1443 N N . THR A 1 183 ? -5.526 25.872 -0.073 1.00 87.81 183 THR A N 1
ATOM 1444 C CA . THR A 1 183 ? -5.455 27.306 0.236 1.00 87.81 183 THR A CA 1
ATOM 1445 C C . THR A 1 183 ? -5.383 27.475 1.756 1.00 87.81 183 THR A C 1
ATOM 1447 O O . THR A 1 183 ? -6.269 27.009 2.477 1.00 87.81 183 THR A O 1
ATOM 1450 N N . ILE A 1 184 ? -4.324 28.118 2.250 1.00 90.31 184 ILE A N 1
ATOM 1451 C CA . ILE A 1 184 ? -4.113 28.283 3.691 1.00 90.31 184 ILE A CA 1
ATOM 1452 C C . ILE A 1 184 ? -4.982 29.423 4.190 1.00 90.31 184 ILE A C 1
ATOM 1454 O O . ILE A 1 184 ? -5.000 30.519 3.635 1.00 90.31 184 ILE A O 1
ATOM 1458 N N . THR A 1 185 ? -5.722 29.133 5.249 1.00 93.44 185 THR A N 1
ATOM 1459 C CA . THR A 1 185 ? -6.595 30.068 5.948 1.00 93.44 185 THR A CA 1
ATOM 1460 C C . THR A 1 185 ? -6.432 29.846 7.450 1.00 93.44 185 THR A C 1
ATOM 1462 O O . THR A 1 185 ? -6.007 28.761 7.849 1.00 93.44 185 THR A O 1
ATOM 1465 N N . PRO A 1 186 ? -6.854 30.788 8.311 1.00 95.12 186 PRO A N 1
ATOM 1466 C CA . PRO A 1 186 ? -6.840 30.568 9.759 1.00 95.12 186 PRO A CA 1
ATOM 1467 C C . PRO A 1 186 ? -7.627 29.330 10.225 1.00 95.12 186 PRO A C 1
ATOM 1469 O O . PRO A 1 186 ? -7.370 28.825 11.305 1.00 95.12 186 PRO A O 1
ATOM 1472 N N . LYS A 1 187 ? -8.568 28.823 9.409 1.00 95.50 187 LYS A N 1
ATOM 1473 C CA . LYS A 1 187 ? -9.356 27.607 9.689 1.00 95.50 187 LYS A CA 1
ATOM 1474 C C . LYS A 1 187 ? -8.695 26.311 9.210 1.00 95.50 187 LYS A C 1
ATOM 1476 O O . LYS A 1 187 ? -9.287 25.246 9.350 1.00 95.50 187 LYS A O 1
ATOM 1481 N N . THR A 1 188 ? -7.547 26.386 8.539 1.00 93.44 188 THR A N 1
ATOM 1482 C CA . THR A 1 188 ? -6.890 25.203 7.970 1.00 93.44 188 THR A CA 1
ATOM 1483 C C . THR A 1 188 ? -6.491 24.179 9.042 1.00 93.44 188 THR A C 1
ATOM 1485 O O . THR A 1 188 ? -6.820 23.014 8.825 1.00 93.44 188 THR A O 1
ATOM 1488 N N . PRO A 1 189 ? -5.896 24.561 10.193 1.00 94.94 189 PRO A N 1
ATOM 1489 C CA . PRO A 1 189 ? -5.585 23.609 11.264 1.00 94.94 189 PRO A CA 1
ATOM 1490 C C . PRO A 1 189 ? -6.824 22.849 11.755 1.00 94.94 189 PRO A C 1
ATOM 1492 O O . PRO A 1 189 ? -6.841 21.625 11.692 1.00 94.94 189 PRO A O 1
ATOM 1495 N N . ASP A 1 190 ? -7.902 23.562 12.106 1.00 96.12 190 ASP A N 1
ATOM 1496 C CA . ASP A 1 190 ? -9.154 22.955 12.589 1.00 96.12 190 ASP A CA 1
ATOM 1497 C C . ASP A 1 190 ? -9.773 21.980 11.575 1.00 96.12 190 ASP A C 1
ATOM 1499 O O . ASP A 1 190 ? -10.367 20.969 11.944 1.00 96.12 190 ASP A O 1
ATOM 1503 N N . ARG A 1 191 ? -9.661 22.282 10.275 1.00 94.88 191 ARG A N 1
ATOM 1504 C CA . ARG A 1 191 ? -10.178 21.415 9.204 1.00 94.88 191 ARG A CA 1
ATOM 1505 C C . ARG A 1 191 ? -9.374 20.128 9.073 1.00 94.88 191 ARG A C 1
ATOM 1507 O O . ARG A 1 191 ? -9.979 19.077 8.902 1.00 94.88 191 ARG A O 1
ATOM 1514 N N . ILE A 1 192 ? -8.047 20.223 9.140 1.00 94.69 192 ILE A N 1
ATOM 1515 C CA . ILE A 1 192 ? -7.158 19.056 9.087 1.00 94.69 192 ILE A CA 1
ATOM 1516 C C . ILE A 1 192 ? -7.372 18.193 10.331 1.00 94.69 192 ILE A C 1
ATOM 1518 O O . ILE A 1 192 ? -7.569 16.988 10.206 1.00 94.69 192 ILE A O 1
ATOM 1522 N N . GLU A 1 193 ? -7.430 18.814 11.512 1.00 96.62 193 GLU A N 1
ATOM 1523 C CA . GLU A 1 193 ? -7.721 18.116 12.764 1.00 96.62 193 GLU A CA 1
ATOM 1524 C C . GLU A 1 193 ? -9.058 17.368 12.681 1.00 96.62 193 GLU A C 1
ATOM 1526 O O . GLU A 1 193 ? -9.144 16.183 13.007 1.00 96.62 193 GLU A O 1
ATOM 1531 N N . HIS A 1 194 ? -10.106 18.050 12.208 1.00 96.50 194 HIS A N 1
ATOM 1532 C CA . HIS A 1 194 ? -11.424 17.452 12.042 1.00 96.50 194 HIS A CA 1
ATOM 1533 C C . HIS A 1 194 ? -11.390 16.255 11.087 1.00 96.50 194 HIS A C 1
ATOM 1535 O O . HIS A 1 194 ? -11.921 15.203 11.437 1.00 96.50 194 HIS A O 1
ATOM 1541 N N . GLU A 1 195 ? -10.753 16.397 9.923 1.00 95.38 195 GLU A N 1
ATOM 1542 C CA . GLU A 1 195 ? -10.641 15.336 8.917 1.00 95.38 195 GLU A CA 1
ATOM 1543 C C . GLU A 1 195 ? -9.943 14.093 9.481 1.00 95.38 195 GLU A C 1
ATOM 1545 O O . GLU A 1 195 ? -10.492 12.993 9.414 1.00 95.38 195 GLU A O 1
ATOM 1550 N N . ILE A 1 196 ? -8.780 14.268 10.115 1.00 96.00 196 ILE A N 1
ATOM 1551 C CA . ILE A 1 196 ? -8.027 13.168 10.733 1.00 96.00 196 ILE A CA 1
ATOM 1552 C C . ILE A 1 196 ? -8.860 12.511 11.836 1.00 96.00 196 ILE A C 1
ATOM 1554 O O . ILE A 1 196 ? -8.982 11.286 11.885 1.00 96.00 196 ILE A O 1
ATOM 1558 N N . ARG A 1 197 ? -9.501 13.312 12.696 1.00 97.19 197 ARG A N 1
ATOM 1559 C CA . ARG A 1 197 ? -10.338 12.792 13.780 1.00 97.19 197 ARG A CA 1
ATOM 1560 C C . ARG A 1 197 ? -11.512 11.970 13.253 1.00 97.19 197 ARG A C 1
ATOM 1562 O O . ARG A 1 197 ? -11.814 10.927 13.829 1.00 97.19 197 ARG A O 1
ATOM 1569 N N . GLN A 1 198 ? -12.180 12.424 12.191 1.00 96.56 198 GLN A N 1
ATOM 1570 C CA . GLN A 1 198 ? -13.280 11.672 11.581 1.00 96.56 198 GLN A CA 1
ATOM 1571 C C . GLN A 1 198 ? -12.786 10.387 10.910 1.00 96.56 198 GLN A C 1
ATOM 1573 O O . GLN A 1 198 ? -13.406 9.345 11.108 1.00 96.56 198 GLN A O 1
ATOM 1578 N N . LEU A 1 199 ? -11.670 10.443 10.175 1.00 96.69 199 LEU A N 1
ATOM 1579 C CA . LEU A 1 199 ? -11.060 9.278 9.532 1.00 96.69 199 LEU A CA 1
ATOM 1580 C C . LEU A 1 199 ? -10.748 8.178 10.555 1.00 96.69 199 LEU A C 1
ATOM 1582 O O . LEU A 1 199 ? -11.239 7.058 10.427 1.00 96.69 199 LEU A O 1
ATOM 1586 N N . VAL A 1 200 ? -9.972 8.507 11.592 1.00 97.31 200 VAL A N 1
ATOM 1587 C CA . VAL A 1 200 ? -9.497 7.519 12.572 1.00 97.31 200 VAL A CA 1
ATOM 1588 C C . VAL A 1 200 ? -10.670 6.913 13.338 1.00 97.31 200 VAL A C 1
ATOM 1590 O O . VAL A 1 200 ? -10.767 5.695 13.460 1.00 97.31 200 VAL A O 1
ATOM 1593 N N . LEU A 1 201 ? -11.607 7.739 13.818 1.00 94.94 201 LEU A N 1
ATOM 1594 C CA . LEU A 1 201 ? -12.764 7.241 14.568 1.00 94.94 201 LEU A CA 1
ATOM 1595 C C . LEU A 1 201 ? -13.684 6.352 13.726 1.00 94.94 201 LEU A C 1
ATOM 1597 O O . LEU A 1 201 ? -14.287 5.435 14.281 1.00 94.94 201 LEU A O 1
ATOM 1601 N N . ARG A 1 202 ? -13.798 6.621 12.420 1.00 95.62 202 ARG A N 1
ATOM 1602 C CA . ARG A 1 202 ? -14.598 5.813 11.494 1.00 95.62 202 ARG A CA 1
ATOM 1603 C C . ARG A 1 202 ? -13.930 4.472 11.194 1.00 95.62 202 ARG A C 1
ATOM 1605 O O . ARG A 1 202 ? -14.612 3.455 11.200 1.00 95.62 202 ARG A O 1
ATOM 1612 N N . ASP A 1 203 ? -12.616 4.470 10.960 1.00 97.00 203 ASP A N 1
ATOM 1613 C CA . ASP A 1 203 ? -11.948 3.347 10.293 1.00 97.00 203 ASP A CA 1
ATOM 1614 C C . ASP A 1 203 ? -11.081 2.466 11.213 1.00 97.00 203 ASP A C 1
ATOM 1616 O O . ASP A 1 203 ? -10.687 1.371 10.812 1.00 97.00 203 ASP A O 1
ATOM 1620 N N . ARG A 1 204 ? -10.804 2.876 12.461 1.00 95.31 204 ARG A N 1
ATOM 1621 C CA . ARG A 1 204 ? -9.916 2.147 13.401 1.00 95.31 204 ARG A CA 1
ATOM 1622 C C . ARG A 1 204 ? -10.356 0.726 13.785 1.00 95.31 204 ARG A C 1
ATOM 1624 O O . ARG A 1 204 ? -9.617 0.028 14.474 1.00 95.31 204 ARG A O 1
ATOM 1631 N N . ASN A 1 205 ? -11.522 0.258 13.348 1.00 95.12 205 ASN A N 1
ATOM 1632 C CA . ASN A 1 205 ? -11.938 -1.136 13.540 1.00 95.12 205 ASN A CA 1
ATOM 1633 C C . ASN A 1 205 ? -11.451 -2.070 12.415 1.00 95.12 205 ASN A C 1
ATOM 1635 O O . ASN A 1 205 ? -11.406 -3.283 12.618 1.00 95.12 205 ASN A O 1
ATOM 1639 N N . HIS A 1 206 ? -11.022 -1.533 11.268 1.00 97.88 206 HIS A N 1
ATOM 1640 C CA . HIS A 1 206 ? -10.547 -2.331 10.137 1.00 97.88 206 HIS A CA 1
ATOM 1641 C C . HIS A 1 206 ? -9.166 -2.942 10.410 1.00 97.88 206 HIS A C 1
ATOM 1643 O O . HIS A 1 206 ? -8.208 -2.246 10.769 1.00 97.88 206 HIS A O 1
ATOM 1649 N N . ALA A 1 207 ? -9.055 -4.260 10.231 1.00 97.38 207 ALA A N 1
ATOM 1650 C CA . ALA A 1 207 ? -7.820 -5.013 10.473 1.00 97.38 207 ALA A CA 1
ATOM 1651 C C . ALA A 1 207 ? -6.782 -4.802 9.360 1.00 97.38 207 ALA A C 1
ATOM 1653 O O . ALA A 1 207 ? -5.575 -4.860 9.613 1.00 97.38 207 ALA A O 1
ATOM 1654 N N . SER A 1 208 ? -7.267 -4.520 8.149 1.00 98.44 208 SER A N 1
ATOM 1655 C CA . SER A 1 208 ? -6.481 -4.207 6.957 1.00 98.44 208 SER A CA 1
ATOM 1656 C C . SER A 1 208 ? -5.648 -2.939 7.126 1.00 98.44 208 SER A C 1
ATOM 1658 O O . SER A 1 208 ? -4.544 -2.880 6.587 1.00 98.44 208 SER A O 1
ATOM 1660 N N . ILE A 1 209 ? -6.105 -1.961 7.921 1.00 98.44 209 ILE A N 1
ATOM 1661 C CA . ILE A 1 209 ? -5.363 -0.719 8.168 1.00 98.44 209 ILE A CA 1
ATOM 1662 C C . ILE A 1 209 ? -4.143 -0.997 9.047 1.00 98.44 209 ILE A C 1
ATOM 1664 O O . ILE A 1 209 ? -4.259 -1.305 10.239 1.00 98.44 209 ILE A O 1
ATOM 1668 N N . ILE A 1 210 ? -2.950 -0.895 8.463 1.00 97.94 210 ILE A N 1
ATOM 1669 C CA . ILE A 1 210 ? -1.677 -1.144 9.163 1.00 97.94 210 ILE A CA 1
ATOM 1670 C C . ILE A 1 210 ? -1.090 0.105 9.808 1.00 97.94 210 ILE A C 1
ATOM 1672 O O . ILE A 1 210 ? -0.472 0.004 10.869 1.00 97.94 210 ILE A O 1
ATOM 1676 N N . TRP A 1 211 ? -1.320 1.273 9.213 1.00 97.50 211 TRP A N 1
ATOM 1677 C CA . TRP A 1 211 ? -0.909 2.547 9.779 1.00 97.50 211 TRP A CA 1
ATOM 1678 C C . TRP A 1 211 ? -1.727 3.710 9.243 1.00 97.50 211 TRP A C 1
ATOM 1680 O O . TRP A 1 211 ? -2.339 3.628 8.172 1.00 97.50 211 TRP A O 1
ATOM 1690 N N . TRP A 1 212 ? -1.689 4.797 10.002 1.00 97.81 212 TRP A N 1
ATOM 1691 C CA . TRP A 1 212 ? -2.229 6.085 9.607 1.00 97.81 212 TRP A CA 1
ATOM 1692 C C . TRP A 1 212 ? -1.114 6.934 8.999 1.00 97.81 212 TRP A C 1
ATOM 1694 O O . TRP A 1 212 ? -0.114 7.192 9.661 1.00 97.81 212 TRP A O 1
ATOM 1704 N N . GLU A 1 213 ? -1.265 7.347 7.748 1.00 96.06 213 GLU A N 1
ATOM 1705 C CA . GLU A 1 213 ? -0.356 8.269 7.066 1.00 96.06 213 GLU A CA 1
ATOM 1706 C C . GLU A 1 213 ? -0.956 9.672 7.107 1.00 96.06 213 GLU A C 1
ATOM 1708 O O . GLU A 1 213 ? -1.975 9.929 6.468 1.00 96.06 213 GLU A O 1
ATOM 1713 N N . MET A 1 214 ? -0.364 10.567 7.897 1.00 94.12 214 MET A N 1
ATOM 1714 C CA . MET A 1 214 ? -0.949 11.883 8.173 1.00 94.12 214 MET A CA 1
ATOM 1715 C C . MET A 1 214 ? -0.782 12.862 7.019 1.00 94.12 214 MET A C 1
ATOM 1717 O O . MET A 1 214 ? -1.725 13.577 6.679 1.00 94.12 214 MET A O 1
ATOM 1721 N N . PHE A 1 215 ? 0.403 12.885 6.418 1.00 94.06 215 PHE A N 1
ATOM 1722 C CA . PHE A 1 215 ? 0.746 13.800 5.341 1.00 94.06 215 PHE A CA 1
ATOM 1723 C C . PHE A 1 215 ? 1.613 13.104 4.285 1.00 94.06 215 PHE A C 1
ATOM 1725 O O . PHE A 1 215 ? 2.174 12.034 4.518 1.00 94.06 215 PHE A O 1
ATOM 1732 N N . ASN A 1 216 ? 1.737 13.732 3.118 1.00 92.19 216 ASN A N 1
ATOM 1733 C CA . ASN A 1 216 ? 2.522 13.224 1.997 1.00 92.19 216 ASN A CA 1
ATOM 1734 C C . ASN A 1 216 ? 3.227 14.373 1.277 1.00 92.19 216 ASN A C 1
ATOM 1736 O O . ASN A 1 216 ? 2.553 15.294 0.812 1.00 92.19 216 ASN A O 1
ATOM 1740 N N . GLU A 1 217 ? 4.544 14.277 1.122 1.00 91.44 217 GLU A N 1
ATOM 1741 C CA . GLU A 1 217 ? 5.392 15.218 0.385 1.00 91.44 217 GLU A CA 1
ATOM 1742 C C . GLU A 1 217 ? 5.173 16.678 0.806 1.00 91.44 217 GLU A C 1
ATOM 1744 O O . GLU A 1 217 ? 4.864 17.568 0.004 1.00 91.44 217 GLU A O 1
ATOM 1749 N N . VAL A 1 218 ? 5.297 16.936 2.107 1.00 91.12 218 VAL A N 1
ATOM 1750 C CA . VAL A 1 218 ? 5.031 18.263 2.670 1.00 91.12 218 VAL A CA 1
ATOM 1751 C C . VAL A 1 218 ? 6.162 19.217 2.294 1.00 91.12 218 VAL A C 1
ATOM 1753 O O . VAL A 1 218 ? 7.241 19.199 2.877 1.00 91.12 218 VAL A O 1
ATOM 1756 N N . THR A 1 219 ? 5.894 20.134 1.363 1.00 90.00 219 THR A N 1
ATOM 1757 C CA . THR A 1 219 ? 6.869 21.167 0.956 1.00 90.00 219 THR A CA 1
ATOM 1758 C C . THR A 1 219 ? 6.605 22.536 1.588 1.00 90.00 219 THR A C 1
ATOM 1760 O O . THR A 1 219 ? 7.293 23.511 1.283 1.00 90.00 219 THR A O 1
ATOM 1763 N N . ARG A 1 220 ? 5.545 22.667 2.392 1.00 89.94 220 ARG A N 1
ATOM 1764 C CA . ARG A 1 220 ? 5.022 23.957 2.866 1.00 89.94 220 ARG A CA 1
ATOM 1765 C C . ARG A 1 220 ? 5.166 24.081 4.371 1.00 89.94 220 ARG A C 1
ATOM 1767 O O . ARG A 1 220 ? 4.644 23.249 5.109 1.00 89.94 220 ARG A O 1
ATOM 1774 N N . LYS A 1 221 ? 5.814 25.156 4.819 1.00 90.94 221 LYS A N 1
ATOM 1775 C CA . LYS A 1 221 ? 6.124 25.386 6.234 1.00 90.94 221 LYS A CA 1
ATOM 1776 C C . LYS A 1 221 ? 4.873 25.373 7.118 1.00 90.94 221 LYS A C 1
ATOM 1778 O O . LYS A 1 221 ? 4.886 24.748 8.169 1.00 90.94 221 LYS A O 1
ATOM 1783 N N . GLU A 1 222 ? 3.789 26.001 6.672 1.00 91.94 222 GLU A N 1
ATOM 1784 C CA . GLU A 1 222 ? 2.544 26.105 7.441 1.00 91.94 222 GLU A CA 1
ATOM 1785 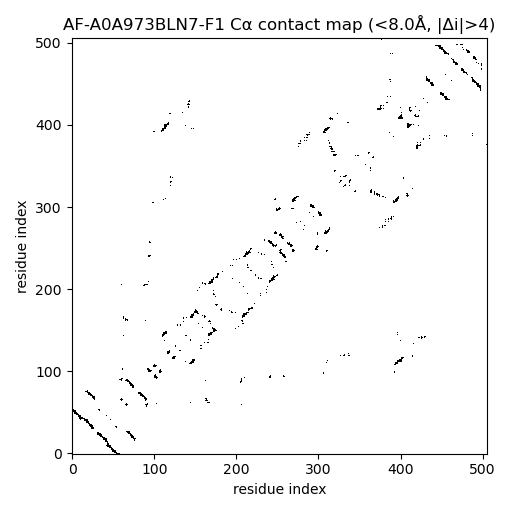C C . GLU A 1 222 ? 1.863 24.748 7.660 1.00 91.94 222 GLU A C 1
ATOM 1787 O O . GLU A 1 222 ? 1.145 24.578 8.638 1.00 91.94 222 GLU A O 1
ATOM 1792 N N . ILE A 1 223 ? 2.072 23.788 6.751 1.00 92.62 223 ILE A N 1
ATOM 1793 C CA . ILE A 1 223 ? 1.588 22.410 6.907 1.00 92.62 223 ILE A CA 1
ATOM 1794 C C . ILE A 1 223 ? 2.578 21.597 7.744 1.00 92.62 223 ILE A C 1
ATOM 1796 O O . ILE A 1 223 ? 2.155 20.865 8.634 1.00 92.62 223 ILE A O 1
ATOM 1800 N N . ALA A 1 224 ? 3.885 21.774 7.522 1.00 93.44 224 ALA A N 1
ATOM 1801 C CA . ALA A 1 224 ? 4.930 21.091 8.283 1.00 93.44 224 ALA A CA 1
ATOM 1802 C C . ALA A 1 224 ? 4.827 21.359 9.796 1.00 93.44 224 ALA A C 1
ATOM 1804 O O . ALA A 1 224 ? 5.006 20.450 10.601 1.00 93.44 224 ALA A O 1
ATOM 1805 N N . GLU A 1 225 ? 4.461 22.583 10.192 1.00 94.81 225 GLU A N 1
ATOM 1806 C CA . GLU A 1 225 ? 4.246 22.959 11.597 1.00 94.81 225 GLU A CA 1
ATOM 1807 C C . GLU A 1 225 ? 3.080 22.202 12.269 1.00 94.81 225 GLU A C 1
ATOM 1809 O O . GLU A 1 225 ? 3.051 22.100 13.495 1.00 94.81 225 GLU A O 1
ATOM 1814 N N . LEU A 1 226 ? 2.140 21.638 11.497 1.00 95.56 226 LEU A N 1
ATOM 1815 C CA . LEU A 1 226 ? 1.003 20.870 12.022 1.00 95.56 226 LEU A CA 1
ATOM 1816 C C . LEU A 1 226 ? 1.329 19.390 12.259 1.00 95.56 226 LEU A C 1
ATOM 1818 O O . LEU A 1 226 ? 0.623 18.737 13.031 1.00 95.56 226 LEU A O 1
ATOM 1822 N N . ILE A 1 227 ? 2.383 18.860 11.625 1.00 95.38 227 ILE A N 1
ATOM 1823 C CA . ILE A 1 227 ? 2.721 17.428 11.637 1.00 95.38 227 ILE A CA 1
ATOM 1824 C C . ILE A 1 227 ? 2.804 16.854 13.064 1.00 95.38 227 ILE A C 1
ATOM 1826 O O . ILE A 1 227 ? 2.130 15.849 13.326 1.00 95.38 227 ILE A O 1
ATOM 1830 N N . PRO A 1 228 ? 3.540 17.466 14.020 1.00 95.88 228 PRO A N 1
ATOM 1831 C CA . PRO A 1 228 ? 3.680 16.888 15.356 1.00 95.88 228 PRO A CA 1
ATOM 1832 C C . PRO A 1 228 ? 2.346 16.822 16.107 1.00 95.88 228 PRO A C 1
ATOM 1834 O O . PRO A 1 228 ? 2.012 15.793 16.691 1.00 95.88 228 PRO A O 1
ATOM 1837 N N . THR A 1 229 ? 1.552 17.898 16.063 1.00 96.69 229 THR A N 1
ATOM 1838 C CA . THR A 1 229 ? 0.265 17.964 16.771 1.00 96.69 229 THR A CA 1
ATOM 1839 C C . THR A 1 229 ? -0.747 16.982 16.187 1.00 96.69 229 THR A C 1
ATOM 1841 O O . THR A 1 229 ? -1.432 16.299 16.945 1.00 96.69 229 THR A O 1
ATOM 1844 N N . MET A 1 230 ? -0.814 16.856 14.859 1.00 97.06 230 MET A N 1
ATOM 1845 C CA . MET A 1 230 ? -1.727 15.912 14.208 1.00 97.06 230 MET A CA 1
ATOM 1846 C C . MET A 1 230 ? -1.332 14.450 14.451 1.00 97.06 230 MET A C 1
ATOM 1848 O O . MET A 1 230 ? -2.206 13.605 14.657 1.00 97.06 230 MET A O 1
ATOM 1852 N N . SER A 1 231 ? -0.030 14.150 14.496 1.00 97.12 231 SER A N 1
ATOM 1853 C CA . SER A 1 231 ? 0.470 12.800 14.790 1.00 97.12 231 SER A CA 1
ATOM 1854 C C . SER A 1 231 ? 0.157 12.382 16.230 1.00 97.12 231 SER A C 1
ATOM 1856 O O . SER A 1 231 ? -0.364 11.292 16.459 1.00 97.12 231 SER A O 1
ATOM 1858 N N . LEU A 1 232 ? 0.388 13.267 17.207 1.00 97.50 232 LEU A N 1
ATOM 1859 C CA . LEU A 1 232 ? 0.083 12.985 18.615 1.00 97.50 232 LEU A CA 1
ATOM 1860 C C . LEU A 1 232 ? -1.424 12.871 18.875 1.00 97.50 232 LEU A C 1
ATOM 1862 O O . LEU A 1 232 ? -1.852 11.949 19.563 1.00 97.50 232 LEU A O 1
ATOM 1866 N N . MET A 1 233 ? -2.246 13.729 18.264 1.00 97.62 233 MET A N 1
ATOM 1867 C CA . MET A 1 233 ? -3.703 13.586 18.347 1.00 97.62 233 MET A CA 1
ATOM 1868 C C . MET A 1 233 ? -4.173 12.253 17.742 1.00 97.62 233 MET A C 1
ATOM 1870 O O . MET A 1 233 ? -5.064 11.602 18.282 1.00 97.62 233 MET A O 1
ATOM 1874 N N . THR A 1 234 ? -3.579 11.821 16.629 1.00 97.88 234 THR A N 1
ATOM 1875 C CA . THR A 1 234 ? -3.895 10.515 16.033 1.00 97.88 234 THR A CA 1
ATOM 1876 C C . THR A 1 234 ? -3.562 9.374 16.988 1.00 97.88 234 THR A C 1
ATOM 1878 O O . THR A 1 234 ? -4.366 8.455 17.127 1.00 97.88 234 THR A O 1
ATOM 1881 N N . ARG A 1 235 ? -2.442 9.466 17.719 1.00 97.38 235 ARG A N 1
ATOM 1882 C CA . ARG A 1 235 ? -2.081 8.500 18.768 1.00 97.38 235 ARG A CA 1
ATOM 1883 C C . ARG A 1 235 ? -3.109 8.460 19.901 1.00 97.38 235 ARG A C 1
ATOM 1885 O O . ARG A 1 235 ? -3.447 7.371 20.344 1.00 97.38 235 ARG A O 1
ATOM 1892 N N . GLU A 1 236 ? -3.649 9.604 20.325 1.00 96.25 236 GLU A N 1
ATOM 1893 C CA . GLU A 1 236 ? -4.729 9.661 21.331 1.00 96.25 236 GLU A CA 1
ATOM 1894 C C . GLU A 1 236 ? -6.041 9.017 20.847 1.00 96.25 236 GLU A C 1
ATOM 1896 O O . GLU A 1 236 ? -6.856 8.562 21.650 1.00 96.25 236 GLU A O 1
ATOM 1901 N N . LEU A 1 237 ? -6.287 9.007 19.534 1.00 95.94 237 LEU A N 1
ATOM 1902 C CA . LEU A 1 237 ? -7.490 8.419 18.938 1.00 95.94 237 LEU A CA 1
ATOM 1903 C C . LEU A 1 237 ? -7.356 6.919 18.667 1.00 95.94 237 LEU A C 1
ATOM 1905 O O . LEU A 1 237 ? -8.372 6.215 18.620 1.00 95.94 237 LEU A O 1
ATOM 1909 N N . ASP A 1 238 ? -6.131 6.447 18.458 1.00 96.50 238 ASP A N 1
ATOM 1910 C CA . ASP A 1 238 ? -5.819 5.054 18.184 1.00 96.50 238 ASP A CA 1
ATOM 1911 C C . ASP A 1 238 ? -4.398 4.707 18.640 1.00 96.50 238 ASP A C 1
ATOM 1913 O O . ASP A 1 238 ? -3.395 5.038 18.002 1.00 96.50 238 ASP A O 1
ATOM 1917 N N . GLU A 1 239 ? -4.314 3.976 19.745 1.00 95.50 239 GLU A N 1
ATOM 1918 C CA . GLU A 1 239 ? -3.052 3.530 20.328 1.00 95.50 239 GLU A CA 1
ATOM 1919 C C . GLU A 1 239 ? -2.456 2.322 19.590 1.00 95.50 239 GLU A C 1
ATOM 1921 O O . GLU A 1 239 ? -1.278 2.020 19.732 1.00 95.50 239 GLU A O 1
ATOM 1926 N N . THR A 1 240 ? -3.232 1.636 18.751 1.00 94.88 240 THR A N 1
ATOM 1927 C CA . THR A 1 240 ? -2.897 0.280 18.285 1.00 94.88 240 THR A CA 1
ATOM 1928 C C . THR A 1 240 ? -2.206 0.230 16.921 1.00 94.88 240 THR A C 1
ATOM 1930 O O . THR A 1 240 ? -1.598 -0.785 16.576 1.00 94.88 240 THR A O 1
ATOM 1933 N N . ARG A 1 241 ? -2.300 1.297 16.115 1.00 97.12 241 ARG A N 1
ATOM 1934 C CA . ARG A 1 241 ? -1.642 1.387 14.799 1.00 97.12 241 ARG A CA 1
ATOM 1935 C C . ARG A 1 241 ? -0.347 2.180 14.846 1.00 97.12 241 ARG A C 1
ATOM 1937 O O . ARG A 1 241 ? -0.162 3.066 15.677 1.00 97.12 241 ARG A O 1
ATOM 1944 N N . LEU A 1 242 ? 0.534 1.891 13.896 1.00 97.69 242 LEU A N 1
ATOM 1945 C CA . LEU A 1 242 ? 1.625 2.791 13.535 1.00 97.69 242 LEU A CA 1
ATOM 1946 C C . LEU A 1 242 ? 1.060 4.116 13.000 1.00 97.69 242 LEU A C 1
ATOM 1948 O O . LEU A 1 242 ? -0.024 4.148 12.410 1.00 97.69 242 LEU A O 1
ATOM 1952 N N . ILE A 1 243 ? 1.814 5.196 13.173 1.00 98.19 243 ILE A N 1
ATOM 1953 C CA . ILE A 1 243 ? 1.511 6.498 12.567 1.00 98.19 243 ILE A CA 1
ATOM 1954 C C . ILE A 1 243 ? 2.739 6.933 11.783 1.00 98.19 243 ILE A C 1
ATOM 1956 O O . ILE A 1 243 ? 3.806 7.073 12.376 1.00 98.19 243 ILE A O 1
ATOM 1960 N N . LEU A 1 244 ? 2.579 7.111 10.473 1.00 96.69 244 LEU A N 1
ATOM 1961 C CA . LEU A 1 244 ? 3.543 7.778 9.606 1.00 96.69 244 LEU A CA 1
ATOM 1962 C C . LEU A 1 244 ? 3.196 9.264 9.587 1.00 96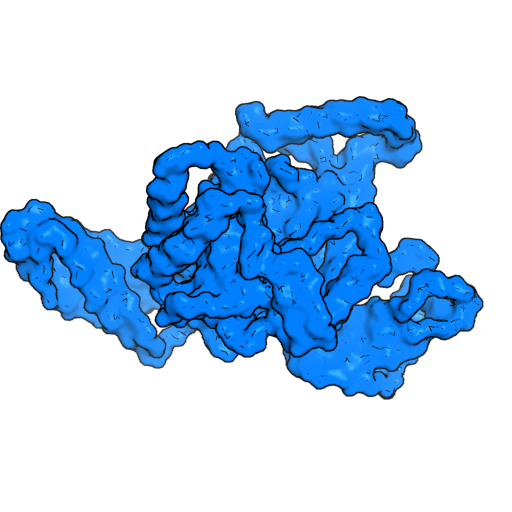.69 244 LEU A C 1
ATOM 1964 O O . LEU A 1 244 ? 2.087 9.638 9.194 1.00 96.69 244 LEU A O 1
ATOM 1968 N N . ASP A 1 245 ? 4.125 10.094 10.042 1.00 95.25 245 ASP A N 1
ATOM 1969 C CA . ASP A 1 245 ? 3.910 11.534 10.134 1.00 95.25 245 ASP A CA 1
ATOM 1970 C C . ASP A 1 245 ? 3.858 12.184 8.745 1.00 95.25 245 ASP A C 1
ATOM 1972 O O . ASP A 1 245 ? 2.918 12.907 8.429 1.00 95.25 245 ASP A O 1
ATOM 1976 N N . GLU A 1 246 ? 4.806 11.858 7.874 1.00 92.56 246 GLU A N 1
ATOM 1977 C CA . GLU A 1 246 ? 4.864 12.324 6.498 1.00 92.56 246 GLU A CA 1
ATOM 1978 C C . GLU A 1 246 ? 5.563 11.299 5.597 1.00 92.56 246 GLU A C 1
ATOM 1980 O O . GLU A 1 246 ? 6.702 10.905 5.847 1.00 92.56 246 GLU A O 1
ATOM 1985 N N . SER A 1 247 ? 4.883 10.870 4.531 1.00 93.69 247 SER A N 1
ATOM 1986 C CA . SER A 1 247 ? 5.481 10.026 3.487 1.00 93.69 247 SER A CA 1
ATOM 1987 C C . SER A 1 247 ? 6.303 10.879 2.518 1.00 93.69 247 SER A C 1
ATOM 1989 O O . SER A 1 247 ? 5.853 11.947 2.100 1.00 93.69 247 SER A O 1
ATOM 1991 N N . GLY A 1 248 ? 7.496 10.415 2.154 1.00 89.75 248 GLY A N 1
ATOM 1992 C CA . GLY A 1 248 ? 8.442 11.078 1.258 1.00 89.75 248 GLY A CA 1
ATOM 1993 C C . GLY A 1 248 ? 9.505 11.916 1.966 1.00 89.75 248 GLY A C 1
ATOM 1994 O O . GLY A 1 248 ? 10.532 12.226 1.361 1.00 89.75 248 GLY A O 1
ATOM 1995 N N . GLY A 1 249 ? 9.292 12.272 3.234 1.00 88.69 249 GLY A N 1
ATOM 1996 C CA . GLY A 1 249 ? 10.281 12.959 4.061 1.00 88.69 249 GLY A CA 1
ATOM 1997 C C . GLY A 1 249 ? 10.628 14.384 3.609 1.00 88.69 249 GLY A C 1
ATOM 1998 O O . GLY A 1 249 ? 11.691 14.891 3.970 1.00 88.69 249 GLY A O 1
ATOM 1999 N N . TRP A 1 250 ? 9.799 15.054 2.804 1.00 87.31 250 TRP A N 1
ATOM 2000 C CA . TRP A 1 250 ? 10.143 16.340 2.181 1.00 87.31 250 TRP A CA 1
ATOM 2001 C C . TRP A 1 250 ? 10.224 17.506 3.170 1.00 87.31 250 TRP A C 1
ATOM 2003 O O . TRP A 1 250 ? 10.854 18.520 2.855 1.00 87.31 250 TRP A O 1
ATOM 2013 N N . ALA A 1 251 ? 9.648 17.359 4.364 1.00 87.50 251 ALA A N 1
ATOM 2014 C CA . ALA A 1 251 ? 9.769 18.344 5.432 1.00 87.50 251 ALA A CA 1
ATOM 2015 C C . ALA A 1 251 ? 11.058 18.142 6.253 1.00 87.50 251 ALA A C 1
ATOM 2017 O O . ALA A 1 251 ? 12.034 18.861 6.050 1.00 87.50 251 ALA A O 1
ATOM 2018 N N . ASP A 1 252 ? 11.064 17.171 7.170 1.00 89.50 252 ASP A N 1
ATOM 2019 C CA . ASP A 1 252 ? 12.147 16.913 8.143 1.00 89.50 252 ASP A CA 1
ATOM 2020 C C . ASP A 1 252 ? 12.621 15.444 8.094 1.00 89.50 252 ASP A C 1
ATOM 2022 O O . ASP A 1 252 ? 13.162 14.916 9.061 1.00 89.50 252 ASP A O 1
ATOM 2026 N N . GLY A 1 253 ? 12.379 14.754 6.973 1.00 90.94 253 GLY A N 1
ATOM 2027 C CA . GLY A 1 253 ? 12.454 13.293 6.891 1.00 90.94 253 GLY A CA 1
ATOM 2028 C C . GLY A 1 253 ? 11.172 12.614 7.390 1.00 90.94 253 GLY A C 1
ATOM 2029 O O . GLY A 1 253 ? 10.328 13.243 8.027 1.00 90.94 253 GLY A O 1
ATOM 2030 N N . ALA A 1 254 ? 11.026 11.325 7.080 1.00 93.62 254 ALA A N 1
ATOM 2031 C CA . ALA A 1 254 ? 9.872 10.519 7.476 1.00 93.62 254 ALA A CA 1
ATOM 2032 C C . ALA A 1 254 ? 10.077 9.891 8.863 1.00 93.62 254 ALA A C 1
ATOM 2034 O O . ALA A 1 254 ? 11.187 9.464 9.209 1.00 93.62 254 ALA A O 1
ATOM 2035 N N . HIS A 1 255 ? 9.005 9.779 9.649 1.00 95.00 255 HIS A N 1
ATOM 2036 C CA . HIS A 1 255 ? 9.048 9.187 10.982 1.00 95.00 255 HIS A CA 1
ATOM 2037 C C . HIS A 1 255 ? 7.841 8.302 11.277 1.00 95.00 255 HIS A C 1
ATOM 2039 O O . HIS A 1 255 ? 6.699 8.616 10.941 1.00 95.00 255 HIS A O 1
ATOM 2045 N N . PHE A 1 256 ? 8.099 7.218 12.005 1.00 95.88 256 PHE A N 1
ATOM 2046 C CA . PHE A 1 256 ? 7.053 6.425 12.628 1.00 95.88 256 PHE A CA 1
ATOM 2047 C C . PHE A 1 256 ? 6.893 6.764 14.107 1.00 95.88 256 PHE A C 1
ATOM 2049 O O . PHE A 1 256 ? 7.866 6.975 14.830 1.00 95.88 256 PHE A O 1
ATOM 2056 N N . TYR A 1 257 ? 5.649 6.695 14.566 1.00 97.56 257 TYR A N 1
ATOM 2057 C CA . TYR A 1 257 ? 5.303 6.476 15.965 1.00 97.56 257 TYR A CA 1
ATOM 2058 C C . TYR A 1 257 ? 4.822 5.029 16.108 1.00 97.56 257 TYR A C 1
ATOM 2060 O O . TYR A 1 257 ? 3.822 4.639 15.493 1.00 97.56 257 TYR A O 1
ATOM 2068 N N . LEU A 1 258 ? 5.538 4.222 16.898 1.00 97.44 258 LEU A N 1
ATOM 2069 C CA . LEU A 1 258 ? 5.199 2.811 17.133 1.00 97.44 258 LEU A CA 1
ATOM 2070 C C . LEU A 1 258 ? 3.875 2.660 17.897 1.00 97.44 258 LEU A C 1
ATOM 2072 O O . LEU A 1 258 ? 3.507 3.592 18.620 1.00 97.44 258 LEU A O 1
ATOM 2076 N N . PRO A 1 259 ? 3.147 1.528 17.761 1.00 97.00 259 PRO A N 1
ATOM 2077 C CA . PRO A 1 259 ? 1.952 1.269 18.562 1.00 97.00 259 PRO A CA 1
ATOM 2078 C C . PRO A 1 259 ? 2.220 1.515 20.051 1.00 97.00 259 PRO A C 1
ATOM 2080 O O . PRO A 1 259 ? 3.282 1.164 20.563 1.00 97.00 259 PRO A O 1
ATOM 2083 N N . TYR A 1 260 ? 1.263 2.149 20.725 1.00 95.81 260 TYR A N 1
ATOM 2084 C CA . TYR A 1 260 ? 1.297 2.532 22.140 1.00 95.81 260 TYR A CA 1
ATOM 2085 C C . TYR A 1 260 ? 2.427 3.502 22.525 1.00 95.81 260 TYR A C 1
ATOM 2087 O O . TYR A 1 260 ? 2.668 3.732 23.708 1.00 95.81 260 TYR A O 1
ATOM 2095 N N . SER A 1 261 ? 3.115 4.099 21.546 1.00 96.75 261 SER A N 1
ATOM 2096 C CA . SER A 1 261 ? 4.193 5.061 21.768 1.00 96.75 261 SER A CA 1
ATOM 2097 C C . SER A 1 261 ? 3.894 6.415 21.126 1.00 96.75 261 SER A C 1
ATOM 2099 O O . SER A 1 261 ? 3.357 6.505 20.018 1.00 96.75 261 SER A O 1
ATOM 2101 N N . SER A 1 262 ? 4.296 7.471 21.831 1.00 96.31 262 SER A N 1
ATOM 2102 C CA . SER A 1 262 ? 4.332 8.856 21.343 1.00 96.31 262 SER A CA 1
ATOM 2103 C C . SER A 1 262 ? 5.753 9.297 20.972 1.00 96.31 262 SER A C 1
ATOM 2105 O O . SER A 1 262 ? 5.983 10.472 20.685 1.00 96.31 262 SER A O 1
ATOM 2107 N N . GLU A 1 263 ? 6.719 8.375 20.985 1.00 96.19 263 GLU A N 1
ATOM 2108 C CA . GLU A 1 263 ? 8.097 8.653 20.591 1.00 96.19 263 GLU A CA 1
ATOM 2109 C C . GLU A 1 263 ? 8.248 8.618 19.068 1.00 96.19 263 GLU A C 1
ATOM 2111 O O . GLU A 1 263 ? 7.869 7.649 18.408 1.00 96.19 263 GLU A O 1
ATOM 2116 N N . LYS A 1 264 ? 8.839 9.687 18.524 1.00 94.12 264 LYS A N 1
ATOM 2117 C CA . LYS A 1 264 ? 9.162 9.822 17.102 1.00 94.12 264 LYS A CA 1
ATOM 2118 C C . LYS A 1 264 ? 10.399 8.981 16.770 1.00 94.12 264 LYS A C 1
ATOM 2120 O O . LYS A 1 264 ? 11.453 9.193 17.369 1.00 94.12 264 LYS A O 1
ATOM 2125 N N . GLN A 1 265 ? 10.300 8.084 15.790 1.00 93.19 265 GLN A N 1
ATOM 2126 C CA . GLN A 1 265 ? 11.415 7.278 15.284 1.00 93.19 265 GLN A CA 1
ATOM 2127 C C . GLN A 1 265 ? 11.676 7.575 13.810 1.00 93.19 265 GLN A C 1
ATOM 2129 O O . GLN A 1 265 ? 10.770 7.472 12.989 1.00 93.19 265 GLN A O 1
ATOM 2134 N N . THR A 1 266 ? 12.914 7.924 13.461 1.00 91.31 266 THR A N 1
ATOM 2135 C CA . THR A 1 266 ? 13.303 8.177 12.066 1.00 91.31 266 THR A CA 1
ATOM 2136 C C . THR A 1 266 ? 13.149 6.925 11.212 1.00 91.31 266 THR A C 1
ATOM 2138 O O . THR A 1 266 ? 13.551 5.829 11.604 1.00 91.31 266 THR A O 1
ATOM 2141 N N . LEU A 1 267 ? 12.593 7.115 10.020 1.00 91.81 267 LEU A N 1
ATOM 2142 C CA . LEU A 1 267 ? 12.360 6.082 9.030 1.00 91.81 267 LEU A CA 1
ATOM 2143 C C . LEU A 1 267 ? 13.211 6.357 7.785 1.00 91.81 267 LEU A C 1
ATOM 2145 O O . LEU A 1 267 ? 13.179 7.446 7.217 1.00 91.81 267 LEU A O 1
ATOM 2149 N N . SER A 1 268 ? 13.942 5.344 7.319 1.00 92.56 268 SER A N 1
ATOM 2150 C CA . SER A 1 268 ? 14.514 5.361 5.973 1.00 92.56 268 SER A CA 1
ATOM 2151 C C . SER A 1 268 ? 13.413 5.027 4.963 1.00 92.56 268 SER A C 1
ATOM 2153 O O . SER A 1 268 ? 13.202 3.866 4.608 1.00 92.56 268 SER A O 1
ATOM 2155 N N . GLU A 1 269 ? 12.687 6.051 4.529 1.00 92.88 269 GLU A N 1
ATOM 2156 C CA . GLU A 1 269 ? 11.658 5.975 3.492 1.00 92.88 269 GLU A CA 1
ATOM 2157 C C . GLU A 1 269 ? 11.984 6.942 2.346 1.00 92.88 269 GLU A C 1
ATOM 2159 O O . GLU A 1 269 ? 12.639 7.969 2.552 1.00 92.88 269 GLU A O 1
ATOM 2164 N N . LEU A 1 270 ? 11.651 6.540 1.116 1.00 91.44 270 LEU A N 1
ATOM 2165 C CA . LEU A 1 270 ? 12.056 7.262 -0.087 1.00 91.44 270 LEU A CA 1
ATOM 2166 C C . LEU A 1 270 ? 10.963 7.282 -1.155 1.00 91.44 270 LEU A C 1
ATOM 2168 O O . LEU A 1 270 ? 10.472 6.231 -1.576 1.00 91.44 270 LEU A O 1
ATOM 2172 N N . HIS A 1 271 ? 10.726 8.479 -1.695 1.00 93.00 271 HIS A N 1
ATOM 2173 C CA . HIS A 1 271 ? 10.050 8.699 -2.972 1.00 93.00 271 HIS A CA 1
ATOM 2174 C C . HIS A 1 271 ? 11.095 8.896 -4.073 1.00 93.00 271 HIS A C 1
ATOM 2176 O O . HIS A 1 271 ? 11.936 9.794 -4.006 1.00 93.00 271 HIS A O 1
ATOM 2182 N N . SER A 1 272 ? 11.074 8.051 -5.104 1.00 90.38 272 SER A N 1
ATOM 2183 C CA . SER A 1 272 ? 12.068 8.073 -6.175 1.00 90.38 272 SER A CA 1
ATOM 2184 C C . SER A 1 272 ? 11.425 8.029 -7.557 1.00 90.38 272 SER A C 1
ATOM 2186 O O . SER A 1 272 ? 11.183 6.969 -8.135 1.00 90.38 272 SER A O 1
ATOM 2188 N N . TYR A 1 273 ? 11.201 9.213 -8.125 1.00 88.19 273 TYR A N 1
ATOM 2189 C CA . TYR A 1 273 ? 10.674 9.355 -9.478 1.00 88.19 273 TYR A CA 1
ATOM 2190 C C . TYR A 1 273 ? 11.797 9.486 -10.500 1.00 88.19 273 TYR A C 1
ATOM 2192 O O . TYR A 1 273 ? 12.581 10.439 -10.488 1.00 88.19 273 TYR A O 1
ATOM 2200 N N . VAL A 1 274 ? 11.842 8.544 -11.437 1.00 88.56 274 VAL A N 1
ATOM 2201 C CA . VAL A 1 274 ? 12.840 8.515 -12.510 1.00 88.56 274 VAL A CA 1
ATOM 2202 C C . VAL A 1 274 ? 12.162 8.626 -13.868 1.00 88.56 274 VAL A C 1
ATOM 2204 O O . VAL A 1 274 ? 11.000 8.271 -14.044 1.00 88.56 274 VAL A O 1
ATOM 2207 N N . ARG A 1 275 ? 12.893 9.125 -14.866 1.00 86.25 275 ARG A N 1
ATOM 2208 C CA . ARG A 1 275 ? 12.393 9.221 -16.245 1.00 86.25 275 ARG A CA 1
ATOM 2209 C C . ARG A 1 275 ? 12.779 7.989 -17.052 1.00 86.25 275 ARG A C 1
ATOM 2211 O O . ARG A 1 275 ? 13.810 7.369 -16.797 1.00 86.25 275 ARG A O 1
ATOM 2218 N N . ALA A 1 276 ? 11.984 7.687 -18.074 1.00 85.75 276 ALA A N 1
ATOM 2219 C CA . ALA A 1 276 ? 12.378 6.741 -19.106 1.00 85.75 276 ALA A CA 1
ATOM 2220 C C . ALA A 1 276 ? 13.471 7.347 -20.019 1.00 85.75 276 ALA A C 1
ATOM 2222 O O . ALA A 1 276 ? 13.362 8.521 -20.385 1.00 85.75 276 ALA A O 1
ATOM 2223 N N . PRO A 1 277 ? 14.483 6.566 -20.442 1.00 86.88 277 PRO A N 1
ATOM 2224 C CA . PRO A 1 277 ? 14.818 5.227 -19.954 1.00 86.88 277 PRO A CA 1
ATOM 2225 C C . PRO A 1 277 ? 15.490 5.267 -18.568 1.00 86.88 277 PRO A C 1
ATOM 2227 O O . PRO A 1 277 ? 16.210 6.212 -18.248 1.00 86.88 277 PRO A O 1
ATOM 2230 N N . VAL A 1 278 ? 15.323 4.199 -17.776 1.00 87.69 278 VAL A N 1
ATOM 2231 C CA . VAL A 1 278 ? 16.017 4.043 -16.482 1.00 87.69 278 VAL A CA 1
ATOM 2232 C C . VAL A 1 278 ? 17.526 4.052 -16.717 1.00 87.69 278 VAL A C 1
ATOM 2234 O O . VAL A 1 278 ? 18.085 3.123 -17.309 1.00 87.69 278 VAL A O 1
ATOM 2237 N N . SER A 1 279 ? 18.189 5.113 -16.261 1.00 84.81 279 SER A N 1
ATOM 2238 C CA . SER A 1 279 ? 19.628 5.274 -16.448 1.00 84.81 279 SER A CA 1
ATOM 2239 C C . SER A 1 279 ? 20.431 4.361 -15.521 1.00 84.81 279 SER A C 1
ATOM 2241 O O . SER A 1 279 ? 19.964 3.935 -14.465 1.00 84.81 279 SER A O 1
ATOM 2243 N N . GLU A 1 280 ? 21.687 4.111 -15.890 1.00 83.19 280 GLU A N 1
ATOM 2244 C CA . GLU A 1 280 ? 22.625 3.350 -15.059 1.00 83.19 280 GLU A CA 1
ATOM 2245 C C . GLU A 1 280 ? 22.838 3.992 -13.677 1.00 83.19 280 GLU A C 1
ATOM 2247 O O . GLU A 1 280 ? 23.026 3.291 -12.689 1.00 83.19 280 GLU A O 1
ATOM 2252 N N . LYS A 1 281 ? 22.739 5.325 -13.581 1.00 85.88 281 LYS A N 1
ATOM 2253 C CA . LYS A 1 281 ? 22.818 6.045 -12.304 1.00 85.88 281 LYS A CA 1
ATOM 2254 C C . LYS A 1 281 ? 21.678 5.650 -11.359 1.00 85.88 281 LYS A C 1
ATOM 2256 O O . LYS A 1 281 ? 21.943 5.337 -10.206 1.00 85.88 281 LYS A O 1
ATOM 2261 N N . HIS A 1 282 ? 20.432 5.657 -11.837 1.00 85.88 282 HIS A N 1
ATOM 2262 C CA . HIS A 1 282 ? 19.273 5.297 -11.008 1.00 85.88 282 HIS A CA 1
ATOM 2263 C C . HIS A 1 282 ? 19.257 3.807 -10.666 1.00 85.88 282 HIS A C 1
ATOM 2265 O O . HIS A 1 282 ? 18.905 3.425 -9.558 1.00 85.88 282 HIS A O 1
ATOM 2271 N N . TRP A 1 283 ? 19.698 2.967 -11.604 1.00 86.00 283 TRP A N 1
ATOM 2272 C CA . TRP A 1 283 ? 19.904 1.548 -11.345 1.00 86.00 283 TRP A CA 1
ATOM 2273 C C . TRP A 1 283 ? 20.871 1.315 -10.175 1.00 86.00 283 TRP A C 1
ATOM 2275 O O . TRP A 1 283 ? 20.530 0.616 -9.224 1.00 86.00 283 TRP A O 1
ATOM 2285 N N . LYS A 1 284 ? 22.055 1.943 -10.218 1.00 87.00 284 LYS A N 1
ATOM 2286 C CA . LYS A 1 284 ? 23.053 1.838 -9.146 1.00 87.00 284 LYS A CA 1
ATOM 2287 C C . LYS A 1 284 ? 22.547 2.408 -7.828 1.00 87.00 284 LYS A C 1
ATOM 2289 O O . LYS A 1 284 ? 22.758 1.775 -6.804 1.00 87.00 284 LYS A O 1
ATOM 2294 N N . LEU A 1 285 ? 21.815 3.527 -7.863 1.00 87.12 285 LEU A N 1
ATOM 2295 C CA . LEU A 1 285 ? 21.170 4.091 -6.676 1.00 87.12 285 LEU A CA 1
ATOM 2296 C C . LEU A 1 285 ? 20.352 3.021 -5.942 1.00 87.12 285 LEU A C 1
ATOM 2298 O O . LEU A 1 285 ? 20.656 2.722 -4.794 1.00 87.12 285 LEU A O 1
ATOM 2302 N N . TYR A 1 286 ? 19.389 2.376 -6.609 1.00 90.19 286 TYR A N 1
ATOM 2303 C CA . TYR A 1 286 ? 18.554 1.342 -5.979 1.00 90.19 286 TYR A CA 1
ATOM 2304 C C . TYR A 1 286 ? 19.346 0.125 -5.507 1.00 90.19 286 TYR A C 1
ATOM 2306 O O . TYR A 1 286 ? 19.023 -0.461 -4.471 1.00 90.19 286 TYR A O 1
ATOM 2314 N N . GLN A 1 287 ? 20.399 -0.245 -6.236 1.00 88.31 287 GLN A N 1
ATOM 2315 C CA . GLN A 1 287 ? 21.264 -1.351 -5.849 1.00 88.31 287 GLN A CA 1
ATOM 2316 C C . GLN A 1 287 ? 22.074 -1.023 -4.589 1.00 88.31 287 GLN A C 1
ATOM 2318 O O . GLN A 1 287 ? 22.381 -1.927 -3.813 1.00 88.31 287 GLN A O 1
ATOM 2323 N N . ASP A 1 288 ? 22.433 0.247 -4.399 1.00 89.56 288 ASP A N 1
ATOM 2324 C CA . ASP A 1 288 ? 23.324 0.719 -3.340 1.00 89.56 288 ASP A CA 1
ATOM 2325 C C . ASP A 1 288 ? 22.593 1.290 -2.119 1.00 89.56 288 ASP A C 1
ATOM 2327 O O . ASP A 1 288 ? 23.238 1.509 -1.092 1.00 89.56 288 ASP A O 1
ATOM 2331 N N . LEU A 1 289 ? 21.262 1.453 -2.174 1.00 90.69 289 LEU A N 1
ATOM 2332 C CA . LEU A 1 289 ? 20.451 1.889 -1.031 1.00 90.69 289 LEU A CA 1
ATOM 2333 C C . LEU A 1 289 ? 20.790 1.075 0.232 1.00 90.69 289 LEU A C 1
ATOM 2335 O O . LEU A 1 289 ? 20.723 -0.161 0.251 1.00 90.69 289 LEU A O 1
ATOM 2339 N N . GLY A 1 290 ? 21.197 1.785 1.287 1.00 90.69 290 GLY A N 1
ATOM 2340 C CA . GLY A 1 290 ? 21.586 1.214 2.577 1.00 90.69 290 GLY A CA 1
ATOM 2341 C C . GLY A 1 290 ? 22.922 0.455 2.591 1.00 90.69 290 GLY A C 1
ATOM 2342 O O . GLY A 1 290 ? 23.226 -0.195 3.586 1.00 90.69 290 GLY A O 1
ATOM 2343 N N . LYS A 1 291 ? 23.743 0.453 1.529 1.00 91.00 291 LYS A N 1
ATOM 2344 C CA . LYS A 1 291 ? 25.095 -0.155 1.587 1.00 91.00 291 LYS A CA 1
ATOM 2345 C C . LYS A 1 291 ? 26.101 0.726 2.318 1.00 91.00 291 LYS A C 1
ATOM 2347 O O . LYS A 1 291 ? 27.009 0.214 2.968 1.00 91.00 291 LYS A O 1
ATOM 2352 N N . THR A 1 292 ? 25.940 2.034 2.190 1.00 92.00 292 THR A N 1
ATOM 2353 C CA . THR A 1 292 ? 26.759 3.060 2.831 1.00 92.00 292 THR A CA 1
ATOM 2354 C C . THR A 1 292 ? 25.851 4.133 3.408 1.00 92.00 292 THR A C 1
ATOM 2356 O O . THR A 1 292 ? 24.705 4.273 2.978 1.00 92.00 292 THR A O 1
ATOM 2359 N N . ASP A 1 293 ? 26.378 4.921 4.340 1.00 93.44 293 ASP A N 1
ATOM 2360 C CA . ASP A 1 293 ? 25.705 6.132 4.801 1.00 93.44 293 ASP A CA 1
ATOM 2361 C C . ASP A 1 293 ? 25.477 7.079 3.614 1.00 93.44 293 ASP A C 1
ATOM 2363 O O . ASP A 1 293 ? 26.417 7.431 2.897 1.00 93.44 293 ASP A O 1
ATOM 2367 N N . THR A 1 294 ? 24.225 7.464 3.392 1.00 90.69 294 THR A N 1
ATOM 2368 C CA . THR A 1 294 ? 23.791 8.334 2.292 1.00 90.69 294 THR A CA 1
ATOM 2369 C C . THR A 1 294 ? 22.670 9.255 2.760 1.00 90.69 294 THR A C 1
ATOM 2371 O O . THR A 1 294 ? 21.985 8.965 3.740 1.00 90.69 294 THR A O 1
ATOM 2374 N N . ASN A 1 295 ? 22.493 10.369 2.053 1.00 88.69 295 ASN A N 1
ATOM 2375 C CA . ASN A 1 295 ? 21.348 11.254 2.223 1.00 88.69 295 ASN A CA 1
ATOM 2376 C C . ASN A 1 295 ? 20.651 11.373 0.870 1.00 88.69 295 ASN A C 1
ATOM 2378 O O . ASN A 1 295 ? 21.283 11.782 -0.105 1.00 88.69 295 ASN A O 1
ATOM 2382 N N . GLU A 1 296 ? 19.366 11.046 0.829 1.00 85.75 296 GLU A N 1
ATOM 2383 C CA . GLU A 1 296 ? 18.525 11.198 -0.355 1.00 85.75 296 GLU A CA 1
ATOM 2384 C C . GLU A 1 296 ? 17.415 12.197 -0.018 1.00 85.75 296 GLU A C 1
ATOM 2386 O O . GLU A 1 296 ? 16.506 11.907 0.756 1.00 85.75 296 GLU A O 1
ATOM 2391 N N . GLY A 1 297 ? 17.538 13.424 -0.534 1.00 84.75 297 GLY A N 1
ATOM 2392 C CA . GLY A 1 297 ? 16.716 14.543 -0.068 1.00 84.75 297 GLY A CA 1
ATOM 2393 C C . GLY A 1 297 ? 16.993 14.847 1.408 1.00 84.75 297 GLY A C 1
ATOM 2394 O O . GLY A 1 297 ? 18.146 15.058 1.788 1.00 84.75 297 GLY A O 1
ATOM 2395 N N . ASN A 1 298 ? 15.942 14.848 2.229 1.00 87.06 298 ASN A N 1
ATOM 2396 C CA . ASN A 1 298 ? 16.056 14.987 3.684 1.00 87.06 298 ASN A CA 1
ATOM 2397 C C . ASN A 1 298 ? 16.105 13.630 4.409 1.00 87.06 298 ASN A C 1
ATOM 2399 O O . ASN A 1 298 ? 16.264 13.594 5.629 1.00 87.06 298 ASN A O 1
ATOM 2403 N N . THR A 1 299 ? 15.995 12.510 3.687 1.00 87.25 299 THR A N 1
ATOM 2404 C CA . THR A 1 299 ? 16.066 11.178 4.289 1.00 87.25 299 THR A CA 1
ATOM 2405 C C . THR A 1 299 ? 17.522 10.790 4.518 1.00 87.25 299 THR A C 1
ATOM 2407 O O . THR A 1 299 ? 18.304 10.629 3.577 1.00 87.25 299 THR A O 1
ATOM 2410 N N . VAL A 1 300 ? 17.879 10.586 5.787 1.00 89.19 300 VAL A N 1
ATOM 2411 C CA . VAL A 1 300 ? 19.169 10.013 6.187 1.00 89.19 300 VAL A CA 1
ATOM 2412 C C . VAL A 1 300 ? 19.063 8.490 6.160 1.00 89.19 300 VAL A C 1
ATOM 2414 O O . VAL A 1 300 ? 18.241 7.898 6.860 1.00 89.19 300 VAL A O 1
ATOM 2417 N N . ILE A 1 301 ? 19.918 7.844 5.372 1.00 90.62 301 ILE A N 1
ATOM 2418 C CA . ILE A 1 301 ? 19.960 6.389 5.215 1.00 90.62 301 ILE A CA 1
ATOM 2419 C C . ILE A 1 301 ? 21.309 5.906 5.737 1.00 90.62 301 ILE A C 1
ATOM 2421 O O . ILE A 1 301 ? 22.360 6.253 5.195 1.00 90.62 301 ILE A O 1
ATOM 2425 N N . LYS A 1 302 ? 21.298 5.112 6.808 1.00 91.31 302 LYS A N 1
ATOM 2426 C CA . LYS A 1 302 ? 22.521 4.563 7.401 1.00 91.31 302 LYS A CA 1
ATOM 2427 C C . LYS A 1 302 ? 22.882 3.221 6.773 1.00 91.31 302 LYS A C 1
ATOM 2429 O O . LYS A 1 302 ? 22.034 2.488 6.266 1.00 91.31 302 LYS A O 1
ATOM 2434 N N . ALA A 1 303 ? 24.168 2.893 6.773 1.00 92.56 303 ALA A N 1
ATOM 2435 C CA . ALA A 1 303 ? 24.622 1.611 6.261 1.00 92.56 303 ALA A CA 1
ATOM 2436 C C . ALA A 1 303 ? 23.983 0.452 7.049 1.00 92.56 303 ALA A C 1
ATOM 2438 O O . ALA A 1 303 ? 24.041 0.400 8.275 1.00 92.56 303 ALA A O 1
ATOM 2439 N N . GLY A 1 304 ? 23.407 -0.501 6.322 1.00 88.25 304 GLY A N 1
ATOM 2440 C CA . GLY A 1 304 ? 22.726 -1.674 6.857 1.00 88.25 304 GLY A CA 1
ATOM 2441 C C . GLY A 1 304 ? 21.250 -1.466 7.179 1.00 88.25 304 GLY A C 1
ATOM 2442 O O . GLY A 1 304 ? 20.604 -2.459 7.522 1.00 88.25 304 GLY A O 1
ATOM 2443 N N . THR A 1 305 ? 20.711 -0.245 7.045 1.00 87.44 305 THR A N 1
ATOM 2444 C CA . THR A 1 305 ? 19.353 0.010 7.518 1.00 87.44 305 THR A CA 1
ATOM 2445 C C . THR A 1 305 ? 18.269 -0.543 6.616 1.00 87.44 305 THR A C 1
ATOM 2447 O O . THR A 1 305 ? 18.402 -0.600 5.390 1.00 87.44 305 THR A O 1
ATOM 2450 N N . GLY A 1 306 ? 17.178 -0.986 7.235 1.00 88.19 306 GLY A N 1
ATOM 2451 C CA . GLY A 1 306 ? 15.964 -1.338 6.514 1.00 88.19 306 GLY A CA 1
ATOM 2452 C C . GLY A 1 306 ? 15.341 -0.108 5.851 1.00 88.19 306 GLY A C 1
ATOM 2453 O O . GLY A 1 306 ? 15.165 0.918 6.499 1.00 88.19 306 GLY A O 1
ATOM 2454 N N . LEU A 1 307 ? 15.000 -0.213 4.564 1.00 92.12 307 LEU A N 1
ATOM 2455 C CA . LEU A 1 307 ? 14.469 0.909 3.786 1.00 92.12 307 LEU A CA 1
ATOM 2456 C C . LEU A 1 307 ? 13.152 0.564 3.090 1.00 92.12 307 LEU A C 1
ATOM 2458 O O . LEU A 1 307 ? 13.037 -0.485 2.452 1.00 92.12 307 LEU A O 1
ATOM 2462 N N . PHE A 1 308 ? 12.178 1.468 3.167 1.00 94.44 308 PHE A N 1
ATOM 2463 C CA . PHE A 1 308 ? 10.902 1.353 2.466 1.00 94.44 308 PHE A CA 1
ATOM 2464 C C . PHE A 1 308 ? 10.859 2.327 1.281 1.00 94.44 308 PHE A C 1
ATOM 2466 O O . PHE A 1 308 ? 10.878 3.537 1.471 1.00 94.44 308 PHE A O 1
ATOM 2473 N N . VAL A 1 309 ? 10.815 1.818 0.046 1.00 95.62 309 VAL A N 1
ATOM 2474 C CA . VAL A 1 309 ? 10.622 2.676 -1.142 1.00 95.62 309 VAL A CA 1
ATOM 2475 C C . VAL A 1 309 ? 9.127 2.833 -1.377 1.00 95.62 309 VAL A C 1
ATOM 2477 O O . VAL A 1 309 ? 8.530 2.045 -2.104 1.00 95.62 309 VAL A O 1
ATOM 2480 N N . SER A 1 310 ? 8.506 3.790 -0.708 1.00 94.38 310 SER A N 1
ATOM 2481 C CA . SER A 1 310 ? 7.055 4.020 -0.706 1.00 94.38 310 SER A CA 1
ATOM 2482 C C . SER A 1 310 ? 6.509 4.570 -2.026 1.00 94.38 310 SER A C 1
ATO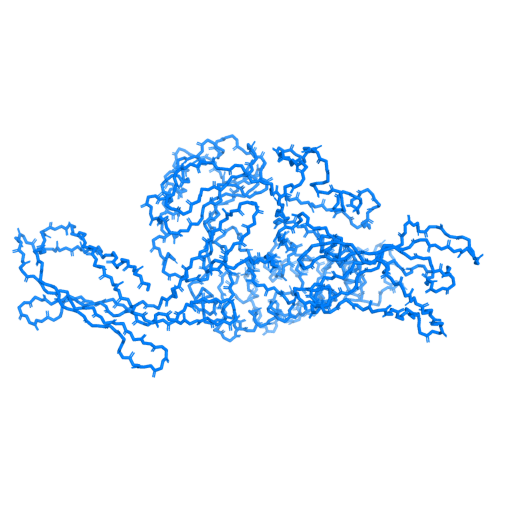M 2484 O O . SER A 1 310 ? 5.318 4.390 -2.282 1.00 94.38 310 SER A O 1
ATOM 2486 N N . GLU A 1 311 ? 7.350 5.169 -2.877 1.00 94.94 311 GLU A N 1
ATOM 2487 C CA . GLU A 1 311 ? 6.989 5.550 -4.247 1.00 94.94 311 GLU A CA 1
ATOM 2488 C C . GLU A 1 311 ? 8.157 5.387 -5.223 1.00 94.94 311 GLU A C 1
ATOM 2490 O O . GLU A 1 311 ? 9.254 5.909 -5.019 1.00 94.94 311 GLU A O 1
ATOM 2495 N N . PHE A 1 312 ? 7.915 4.680 -6.327 1.00 95.31 312 PHE A N 1
ATOM 2496 C CA . PHE A 1 312 ? 8.802 4.645 -7.490 1.00 95.31 312 PHE A CA 1
ATOM 2497 C C . PHE A 1 312 ? 8.030 4.283 -8.758 1.00 95.31 312 PHE A C 1
ATOM 2499 O O . PHE A 1 312 ? 6.921 3.750 -8.699 1.00 95.31 312 PHE A O 1
ATOM 2506 N N . GLY A 1 313 ? 8.657 4.489 -9.914 1.00 94.25 313 GLY A N 1
ATOM 2507 C CA . GLY A 1 313 ? 8.105 4.115 -11.212 1.00 94.25 313 GLY A CA 1
ATOM 2508 C C . GLY A 1 313 ? 7.786 5.312 -12.097 1.00 94.25 313 GLY A C 1
ATOM 2509 O O . GLY A 1 313 ? 7.967 6.473 -11.731 1.00 94.25 313 GLY A O 1
ATOM 2510 N N . PHE A 1 314 ? 7.352 5.012 -13.316 1.00 93.19 314 PHE A N 1
ATOM 2511 C CA . PHE A 1 314 ? 6.858 6.005 -14.264 1.00 93.19 314 PHE A CA 1
ATOM 2512 C C . PHE A 1 314 ? 5.715 5.438 -15.108 1.00 93.19 314 PHE A C 1
ATOM 2514 O O . PHE A 1 314 ? 5.354 4.264 -14.987 1.00 93.19 314 PHE A O 1
ATOM 2521 N N . GLY A 1 315 ? 5.122 6.29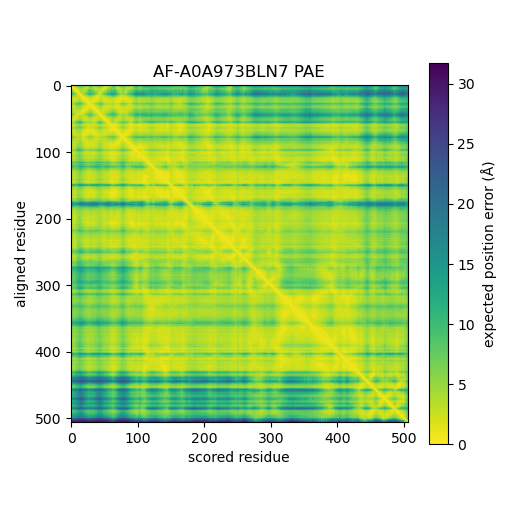3 -15.945 1.00 93.44 315 GLY A N 1
ATOM 2522 C CA . GLY A 1 315 ? 3.915 5.981 -16.701 1.00 93.44 315 GLY A CA 1
ATOM 2523 C C . GLY A 1 315 ? 4.119 5.637 -18.177 1.00 93.44 315 GLY A C 1
ATOM 2524 O O . GLY A 1 315 ? 5.093 6.036 -18.814 1.00 93.44 315 GLY A O 1
ATOM 2525 N N . GLY A 1 316 ? 3.131 4.930 -18.716 1.00 94.94 316 GLY A N 1
ATOM 2526 C CA . GLY A 1 316 ? 2.841 4.753 -20.140 1.00 94.94 316 GLY A CA 1
ATOM 2527 C C . GLY A 1 316 ? 1.332 4.893 -20.324 1.00 94.94 316 GLY A C 1
ATOM 2528 O O . GLY A 1 316 ? 0.576 4.478 -19.456 1.00 94.94 316 GLY A O 1
ATOM 2529 N N . LEU A 1 317 ? 0.845 5.525 -21.384 1.00 96.19 317 LEU A N 1
ATOM 2530 C CA . LEU A 1 317 ? -0.582 5.850 -21.486 1.00 96.19 317 LEU A CA 1
ATOM 2531 C C . LEU A 1 317 ? -1.456 4.579 -21.560 1.00 96.19 317 LEU A C 1
ATOM 2533 O O . LEU A 1 317 ? -1.067 3.610 -22.224 1.00 96.19 317 LEU A O 1
ATOM 2537 N N . PRO A 1 318 ? -2.649 4.557 -20.929 1.00 97.12 318 PRO A N 1
ATOM 2538 C CA . PRO A 1 318 ? -3.633 3.519 -21.221 1.00 97.12 318 PRO A CA 1
ATOM 2539 C C . PRO A 1 318 ? -4.113 3.647 -22.674 1.00 97.12 318 PRO A C 1
ATOM 2541 O O . PRO A 1 318 ? -3.842 4.641 -23.343 1.00 97.12 318 PRO A O 1
ATOM 2544 N N . GLU A 1 319 ? -4.833 2.648 -23.175 1.00 98.00 319 GLU A N 1
ATOM 2545 C CA . GLU A 1 319 ? -5.453 2.698 -24.506 1.00 98.00 319 GLU A CA 1
ATOM 2546 C C . GLU A 1 319 ? -6.581 3.747 -24.519 1.00 98.00 319 GLU A C 1
ATOM 2548 O O . GLU A 1 319 ? -7.707 3.486 -24.082 1.00 98.00 319 GLU A O 1
ATOM 2553 N N . ILE A 1 320 ? -6.251 4.972 -24.940 1.00 97.69 320 ILE A N 1
ATOM 2554 C CA . ILE A 1 320 ? -7.111 6.156 -24.844 1.00 97.69 320 ILE A CA 1
ATOM 2555 C C . ILE A 1 320 ? -8.345 6.063 -25.755 1.00 97.69 320 ILE A C 1
ATOM 2557 O O . ILE A 1 320 ? -9.418 6.510 -25.340 1.00 97.69 320 ILE A O 1
ATOM 2561 N N . GLU A 1 321 ? -8.245 5.509 -26.967 1.00 97.94 321 GLU A N 1
ATOM 2562 C CA . GLU A 1 321 ? -9.401 5.339 -27.866 1.00 97.94 321 GLU A CA 1
ATOM 2563 C C . GLU A 1 321 ? -10.383 4.310 -27.313 1.00 97.94 321 GLU A C 1
ATOM 2565 O O . GLU A 1 321 ? -11.589 4.583 -27.233 1.00 97.94 321 GLU A O 1
ATOM 2570 N N . ALA A 1 322 ? -9.871 3.170 -26.848 1.00 98.06 322 ALA A N 1
ATOM 2571 C CA . ALA A 1 322 ? -10.668 2.173 -26.147 1.00 98.06 322 ALA A CA 1
ATOM 2572 C C . ALA A 1 322 ? -11.323 2.750 -24.877 1.00 98.06 322 ALA A C 1
ATOM 2574 O O . ALA A 1 322 ? -12.533 2.595 -24.688 1.00 98.06 322 ALA A O 1
ATOM 2575 N N . ASN A 1 323 ? -10.579 3.502 -24.054 1.00 97.25 323 ASN A N 1
ATOM 2576 C CA . ASN A 1 323 ? -11.138 4.183 -22.882 1.00 97.25 323 ASN A CA 1
ATOM 2577 C C . ASN A 1 323 ? -12.253 5.155 -23.271 1.00 97.25 323 ASN A C 1
ATOM 2579 O O . ASN A 1 323 ? -13.302 5.149 -22.635 1.00 97.25 323 ASN A O 1
ATOM 2583 N N . CYS A 1 324 ? -12.064 5.974 -24.312 1.00 98.00 324 CYS A N 1
ATOM 2584 C CA . CYS A 1 324 ? -13.099 6.897 -24.789 1.00 98.00 324 CYS A CA 1
ATOM 2585 C C . CYS A 1 324 ? -14.362 6.157 -25.250 1.00 98.00 324 CYS A C 1
ATOM 2587 O O . CYS A 1 324 ? -15.468 6.639 -25.008 1.00 98.00 324 CYS A O 1
ATOM 2589 N N . THR A 1 325 ? -14.206 4.986 -25.871 1.00 98.25 325 THR A N 1
ATOM 2590 C CA . THR A 1 325 ? -15.329 4.130 -26.283 1.00 98.25 325 THR A CA 1
ATOM 2591 C C . THR A 1 325 ? -16.101 3.610 -25.068 1.00 98.25 325 THR A C 1
ATOM 2593 O O . THR A 1 325 ? -17.324 3.735 -25.017 1.00 98.25 325 THR A O 1
ATOM 2596 N N . LEU A 1 326 ? -15.398 3.107 -24.048 1.00 97.50 326 LEU A N 1
ATOM 2597 C CA . LEU A 1 326 ? -16.012 2.652 -22.796 1.00 97.50 326 LEU A CA 1
ATOM 2598 C C . LEU A 1 326 ? -16.676 3.801 -22.029 1.00 97.50 326 LEU A C 1
ATOM 2600 O O . LEU A 1 326 ? -17.791 3.655 -21.532 1.00 97.50 326 LEU A O 1
ATOM 2604 N N . PHE A 1 327 ? -16.039 4.971 -21.990 1.00 97.00 327 PHE A N 1
ATOM 2605 C CA . PHE A 1 327 ? -16.619 6.178 -21.410 1.00 97.00 327 PHE A CA 1
ATOM 2606 C C . PHE A 1 327 ? -17.913 6.576 -22.116 1.00 97.00 327 PHE A C 1
ATOM 2608 O O . PHE A 1 327 ? -18.894 6.858 -21.433 1.00 97.00 327 PHE A O 1
ATOM 2615 N N . ALA A 1 328 ? -17.958 6.555 -23.448 1.00 97.44 328 ALA A N 1
ATOM 2616 C CA . ALA A 1 328 ? -19.179 6.853 -24.195 1.00 97.44 328 ALA A CA 1
ATOM 2617 C C . ALA A 1 328 ? -20.304 5.836 -23.927 1.00 97.44 328 ALA A C 1
ATOM 2619 O O . ALA A 1 328 ? -21.471 6.220 -23.890 1.00 97.44 328 ALA A O 1
ATOM 2620 N N . ALA A 1 329 ? -19.962 4.558 -23.728 1.00 97.38 329 ALA A N 1
ATOM 2621 C CA . ALA A 1 329 ? -20.933 3.487 -23.509 1.00 97.38 329 ALA A CA 1
ATOM 2622 C C . ALA A 1 329 ? -21.460 3.413 -22.064 1.00 97.38 329 ALA A C 1
ATOM 2624 O O . ALA A 1 329 ? -22.636 3.125 -21.845 1.00 97.38 329 ALA A O 1
ATOM 2625 N N . HIS A 1 330 ? -20.590 3.637 -21.077 1.00 95.69 330 HIS A N 1
ATOM 2626 C CA . HIS A 1 330 ? -20.861 3.314 -19.670 1.00 95.69 330 HIS A CA 1
ATOM 2627 C C . HIS A 1 330 ? -20.441 4.406 -18.684 1.00 95.69 330 HIS A C 1
ATOM 2629 O O . HIS A 1 330 ? -20.730 4.297 -17.495 1.00 95.69 330 HIS A O 1
ATOM 2635 N N . GLY A 1 331 ? -19.712 5.420 -19.144 1.00 93.06 331 GLY A N 1
ATOM 2636 C CA . GLY A 1 331 ? -19.167 6.475 -18.303 1.00 93.06 331 GLY A CA 1
ATOM 2637 C C . GLY A 1 331 ? -20.143 7.617 -18.047 1.00 93.06 331 GLY A C 1
ATOM 2638 O O . GLY A 1 331 ? -21.262 7.666 -18.555 1.00 93.06 331 GLY A O 1
ATOM 2639 N N . ASN A 1 332 ? -19.678 8.588 -17.265 1.00 92.75 332 ASN A N 1
ATOM 2640 C CA . ASN A 1 332 ? -20.444 9.783 -16.940 1.00 92.75 332 ASN A CA 1
ATOM 2641 C C . ASN A 1 332 ? -19.783 11.030 -17.564 1.00 92.75 332 ASN A C 1
ATOM 2643 O O . ASN A 1 332 ? -18.703 11.432 -17.117 1.00 92.75 332 ASN A O 1
ATOM 2647 N N . PRO A 1 333 ? -20.422 11.699 -18.548 1.00 94.38 333 PRO A N 1
ATOM 2648 C CA . PRO A 1 333 ? -19.828 12.824 -19.277 1.00 94.38 333 PRO A CA 1
ATOM 2649 C C . PRO A 1 333 ? -19.564 14.069 -18.419 1.00 94.38 333 PRO A C 1
ATOM 2651 O O . PRO A 1 333 ? -18.849 14.978 -18.845 1.00 94.38 333 PRO A O 1
ATOM 2654 N N . LYS A 1 334 ? -20.119 14.131 -17.201 1.00 93.31 334 LYS A N 1
ATOM 2655 C CA . LYS A 1 334 ? -19.861 15.222 -16.251 1.00 93.31 334 LYS A CA 1
ATOM 2656 C C . LYS A 1 334 ? -18.534 15.042 -15.509 1.00 93.31 334 LYS A C 1
ATOM 2658 O O . LYS A 1 334 ? -17.965 16.029 -15.031 1.00 93.31 334 LYS A O 1
ATOM 2663 N N . LEU A 1 335 ? -18.019 13.816 -15.425 1.00 93.00 335 LEU A N 1
ATOM 2664 C CA . LEU A 1 335 ? -16.818 13.533 -14.647 1.00 93.00 335 LEU A CA 1
ATOM 2665 C C . LEU A 1 335 ? -15.548 14.074 -15.322 1.00 93.00 335 LEU A C 1
ATOM 2667 O O . LEU A 1 335 ? -15.466 14.126 -16.556 1.00 93.00 335 LEU A O 1
ATOM 2671 N N . PRO A 1 336 ? -14.538 14.493 -14.534 1.00 92.44 336 PRO A N 1
ATOM 2672 C CA . PRO A 1 336 ? -13.249 14.926 -15.067 1.00 92.44 336 PRO A CA 1
ATOM 2673 C C . PRO A 1 336 ? -12.565 13.856 -15.920 1.00 92.44 336 PRO A C 1
ATOM 2675 O O . PRO A 1 336 ? -12.146 14.173 -17.029 1.00 92.44 336 PRO A O 1
ATOM 2678 N N . ALA A 1 337 ? -12.530 12.597 -15.463 1.00 92.12 337 ALA A N 1
ATOM 2679 C CA . ALA A 1 337 ? -11.870 11.498 -16.173 1.00 92.12 337 ALA A CA 1
ATOM 2680 C C . ALA A 1 337 ? -12.403 11.328 -17.608 1.00 92.12 337 ALA A C 1
ATOM 2682 O O . ALA A 1 337 ? -11.610 11.298 -18.549 1.00 92.12 337 ALA A O 1
ATOM 2683 N N . TYR A 1 338 ? -13.730 11.336 -17.794 1.00 95.00 338 TYR A N 1
ATOM 2684 C CA . TYR A 1 338 ? -14.372 11.278 -19.114 1.00 95.00 338 TYR A CA 1
ATOM 2685 C C . TYR A 1 338 ? -13.884 12.414 -20.028 1.00 95.00 338 TYR A C 1
ATOM 2687 O O . TYR A 1 338 ? -13.386 12.187 -21.132 1.00 95.00 338 TYR A O 1
ATOM 2695 N N . ARG A 1 339 ? -14.001 13.664 -19.558 1.00 95.06 339 ARG A N 1
ATOM 2696 C CA . ARG A 1 339 ? -13.663 14.860 -20.351 1.00 95.06 339 ARG A CA 1
ATOM 2697 C C . ARG A 1 339 ? -12.166 14.941 -20.645 1.00 95.06 339 ARG A C 1
ATOM 2699 O O . ARG A 1 339 ? -11.770 15.386 -21.723 1.00 95.06 339 ARG A O 1
ATOM 2706 N N . HIS A 1 340 ? -11.338 14.506 -19.699 1.00 94.50 340 HIS A N 1
ATOM 2707 C CA . HIS A 1 340 ? -9.889 14.502 -19.833 1.00 94.50 340 HIS A CA 1
ATOM 2708 C C . HIS A 1 340 ? -9.426 13.502 -20.895 1.00 94.50 340 HIS A C 1
ATOM 2710 O O . HIS A 1 340 ? -8.649 13.881 -21.769 1.00 94.50 340 HIS A O 1
ATOM 2716 N N . HIS A 1 341 ? -9.980 12.284 -20.910 1.00 96.38 341 HIS A N 1
ATOM 2717 C CA . HIS A 1 341 ? -9.678 11.291 -21.945 1.00 96.38 341 HIS A CA 1
ATOM 2718 C C . HIS A 1 341 ? -10.055 11.789 -23.344 1.00 96.38 341 HIS A C 1
ATOM 2720 O O . HIS A 1 341 ? -9.242 11.698 -24.260 1.00 96.38 341 HIS A O 1
ATOM 2726 N N . GLN A 1 342 ? -11.229 12.412 -23.509 1.00 97.12 342 GLN A N 1
ATOM 2727 C CA . GLN A 1 342 ? -11.614 13.009 -24.795 1.00 97.12 342 GLN A CA 1
ATOM 2728 C C . GLN A 1 342 ? -10.650 14.119 -25.241 1.00 97.12 342 GLN A C 1
ATOM 2730 O O . GLN A 1 342 ? -10.285 14.204 -26.418 1.00 97.12 342 GLN A O 1
ATOM 2735 N N . LYS A 1 343 ? -10.216 14.974 -24.304 1.00 97.00 343 LYS A N 1
ATOM 2736 C CA . LYS A 1 343 ? -9.244 16.040 -24.579 1.00 97.00 343 LYS A CA 1
ATOM 2737 C C . LYS A 1 343 ? -7.886 15.463 -24.985 1.00 97.00 343 LYS A C 1
ATOM 2739 O O . LYS A 1 343 ? -7.314 15.936 -25.966 1.00 97.00 343 LYS A O 1
ATOM 2744 N N . ILE A 1 344 ? -7.395 14.455 -24.264 1.00 96.38 344 ILE A N 1
ATOM 2745 C CA . ILE A 1 344 ? -6.140 13.764 -24.577 1.00 96.38 344 ILE A CA 1
ATOM 2746 C C . ILE A 1 344 ? -6.231 13.094 -25.938 1.00 96.38 344 ILE A C 1
ATOM 2748 O O . ILE A 1 344 ? -5.328 13.279 -26.742 1.00 96.38 344 ILE A O 1
ATOM 2752 N N . LEU A 1 345 ? -7.324 12.392 -26.242 1.00 97.81 345 LEU A N 1
ATOM 2753 C CA . LEU A 1 345 ? -7.495 11.736 -27.534 1.00 97.81 345 LEU A CA 1
ATOM 2754 C C . LEU A 1 345 ? -7.357 12.731 -28.690 1.00 97.81 345 LEU A C 1
ATOM 2756 O O . LEU A 1 345 ? -6.616 12.497 -29.643 1.00 97.81 345 LEU A O 1
ATOM 2760 N N . LYS A 1 346 ? -8.045 13.874 -28.588 1.00 98.00 346 LYS A N 1
ATOM 2761 C CA . LYS A 1 346 ? -7.953 14.941 -29.590 1.00 98.00 346 LYS A CA 1
ATOM 2762 C C . LYS A 1 346 ? -6.530 15.495 -29.698 1.00 98.00 346 LYS A C 1
ATOM 2764 O O . LYS A 1 346 ? -6.053 15.713 -30.809 1.00 98.00 346 LYS A O 1
ATOM 2769 N N . ALA A 1 347 ? -5.869 15.726 -28.563 1.00 97.19 347 ALA A N 1
ATOM 2770 C CA . ALA A 1 347 ? -4.503 16.235 -28.527 1.00 97.19 347 ALA A CA 1
ATOM 2771 C C . ALA A 1 347 ? -3.507 15.240 -29.139 1.00 97.19 347 ALA A C 1
ATOM 2773 O O . ALA A 1 347 ? -2.706 15.640 -29.973 1.00 97.19 347 ALA A O 1
ATOM 2774 N N . LEU A 1 348 ? -3.601 13.950 -28.803 1.00 96.62 348 LEU A N 1
ATOM 2775 C CA . LEU A 1 348 ? -2.751 12.896 -29.355 1.00 96.62 348 LEU A CA 1
ATOM 2776 C C . LEU A 1 348 ? -2.945 12.756 -30.861 1.00 96.62 348 LEU A C 1
ATOM 2778 O O . LEU A 1 348 ? -1.956 12.754 -31.578 1.00 96.62 348 LEU A O 1
ATOM 2782 N N . LYS A 1 349 ? -4.187 12.740 -31.364 1.00 96.81 349 LYS A N 1
ATOM 2783 C CA . LYS A 1 349 ? -4.443 12.710 -32.817 1.00 96.81 349 LYS A CA 1
ATOM 2784 C C . LYS A 1 349 ? -3.799 13.888 -33.541 1.00 96.81 349 LYS A C 1
ATOM 2786 O O . LYS A 1 349 ? -3.184 13.704 -34.586 1.00 96.81 349 LYS A O 1
ATOM 2791 N N . HIS A 1 350 ? -3.928 15.088 -32.978 1.00 96.94 350 HIS A N 1
ATOM 2792 C CA . HIS A 1 350 ? -3.313 16.282 -33.547 1.00 96.94 350 HIS A CA 1
ATOM 2793 C C . HIS A 1 350 ? -1.781 16.205 -33.523 1.00 96.94 350 HIS A C 1
ATOM 2795 O O . HIS A 1 350 ? -1.153 16.405 -34.559 1.00 96.94 350 HIS A O 1
ATOM 2801 N N . SER A 1 351 ? -1.189 15.881 -32.371 1.00 96.12 351 SER A N 1
ATOM 2802 C CA . SER A 1 351 ? 0.264 15.780 -32.213 1.00 96.12 351 SER A CA 1
ATOM 2803 C C . SER A 1 351 ? 0.863 14.664 -33.065 1.00 96.12 351 SER A C 1
ATOM 2805 O O . SER A 1 351 ? 1.923 14.856 -33.644 1.00 96.12 351 SER A O 1
ATOM 2807 N N . MET A 1 352 ? 0.188 13.517 -33.183 1.00 96.25 352 MET A N 1
ATOM 2808 C CA . MET A 1 352 ? 0.668 12.405 -34.001 1.00 96.25 352 MET A CA 1
ATOM 2809 C C . MET A 1 352 ? 0.741 12.788 -35.477 1.00 96.25 352 MET A C 1
ATOM 2811 O O . MET A 1 352 ? 1.776 12.561 -36.089 1.00 96.25 352 MET A O 1
ATOM 2815 N N . ALA A 1 353 ? -0.297 13.428 -36.023 1.00 95.31 353 ALA A N 1
ATOM 2816 C CA . ALA A 1 353 ? -0.268 13.924 -37.399 1.00 95.31 353 ALA A CA 1
ATOM 2817 C C . ALA A 1 353 ? 0.788 15.030 -37.591 1.00 95.31 353 ALA A C 1
ATOM 2819 O O . ALA A 1 353 ? 1.518 15.033 -38.575 1.00 95.31 353 ALA A O 1
ATOM 2820 N N . ALA A 1 354 ? 0.906 15.960 -36.636 1.00 96.69 354 ALA A N 1
ATOM 2821 C CA . ALA A 1 354 ? 1.880 17.052 -36.709 1.00 96.69 354 ALA A CA 1
ATOM 2822 C C . ALA A 1 354 ? 3.343 16.575 -36.627 1.00 96.69 354 ALA A C 1
ATOM 2824 O O . ALA A 1 354 ? 4.235 17.258 -37.124 1.00 96.69 354 ALA A O 1
ATOM 2825 N N . CYS A 1 355 ? 3.590 15.428 -35.989 1.00 96.44 355 CYS A N 1
ATOM 2826 C CA . CYS A 1 355 ? 4.910 14.815 -35.856 1.00 96.44 355 CYS A CA 1
ATOM 2827 C C . CYS A 1 355 ? 5.141 13.642 -36.825 1.00 96.44 355 CYS A C 1
ATOM 2829 O O . CYS A 1 355 ? 6.133 12.938 -36.656 1.00 96.44 355 CYS A O 1
ATOM 2831 N N . GLU A 1 356 ? 4.237 13.405 -37.784 1.00 95.44 356 GLU A N 1
ATOM 2832 C CA . GLU A 1 356 ? 4.287 12.280 -38.740 1.00 95.44 356 GLU A CA 1
ATOM 2833 C C . GLU A 1 356 ? 4.367 10.894 -38.060 1.00 95.44 356 GLU A C 1
ATOM 2835 O O . GLU A 1 356 ? 4.865 9.910 -38.608 1.00 95.44 356 GLU A O 1
ATOM 2840 N N . PHE A 1 357 ? 3.875 10.797 -36.821 1.00 94.69 357 PHE A N 1
ATOM 2841 C CA . PHE A 1 357 ? 3.826 9.544 -36.061 1.00 94.69 357 PHE A CA 1
ATOM 2842 C C . PHE A 1 357 ? 2.744 8.601 -36.578 1.00 94.69 357 PHE A C 1
ATOM 2844 O O . PHE A 1 357 ? 2.804 7.411 -36.290 1.00 94.69 357 PHE A O 1
ATOM 2851 N N . ASP A 1 358 ? 1.782 9.103 -37.343 1.00 90.25 358 ASP A N 1
ATOM 2852 C CA . ASP A 1 358 ? 0.788 8.315 -38.071 1.00 90.25 358 ASP A CA 1
ATOM 2853 C C . ASP A 1 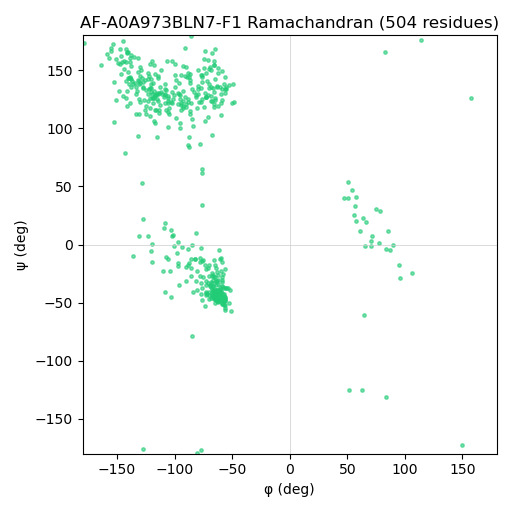358 ? 1.409 7.411 -39.152 1.00 90.25 358 ASP A C 1
ATOM 2855 O O . ASP A 1 358 ? 0.846 6.365 -39.473 1.00 90.25 358 ASP A O 1
ATOM 2859 N N . ALA A 1 359 ? 2.606 7.740 -39.653 1.00 94.00 359 ALA A N 1
ATOM 2860 C CA . ALA A 1 359 ? 3.378 6.853 -40.527 1.00 94.00 359 ALA A CA 1
ATOM 2861 C C . ALA A 1 359 ? 3.992 5.645 -39.785 1.00 94.00 359 ALA A C 1
ATOM 2863 O O . ALA A 1 359 ? 4.332 4.642 -40.413 1.00 94.00 359 ALA A O 1
ATOM 2864 N N . ILE A 1 360 ? 4.145 5.735 -38.458 1.00 95.75 360 ILE A N 1
ATOM 2865 C CA . ILE A 1 360 ? 4.764 4.704 -37.605 1.00 95.75 360 ILE A CA 1
ATOM 2866 C C . ILE A 1 360 ? 3.692 3.916 -36.844 1.00 95.75 360 ILE A C 1
ATOM 2868 O O . ILE A 1 360 ? 3.737 2.689 -36.768 1.00 95.75 360 ILE A O 1
ATOM 2872 N N . TYR A 1 361 ? 2.724 4.626 -36.270 1.00 96.75 361 TYR A N 1
ATOM 2873 C CA . TYR A 1 361 ? 1.657 4.084 -35.446 1.00 96.75 361 TYR A CA 1
ATOM 2874 C C . TYR A 1 361 ? 0.326 4.255 -36.164 1.00 96.75 361 TYR A C 1
ATOM 2876 O O . TYR A 1 361 ? -0.1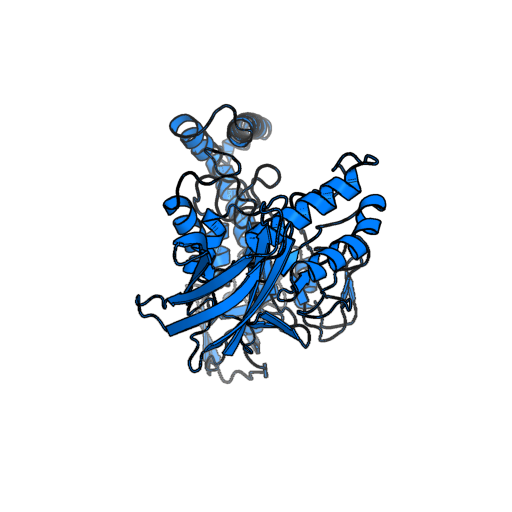22 5.370 -36.418 1.00 96.75 361 TYR A O 1
ATOM 2884 N N . LYS A 1 362 ? -0.338 3.129 -36.430 1.00 94.88 362 LYS A N 1
ATOM 2885 C CA . LYS A 1 362 ? -1.625 3.082 -37.138 1.00 94.88 362 LYS A CA 1
ATOM 2886 C C . LYS A 1 362 ? -2.712 3.948 -36.487 1.00 94.88 362 LYS A C 1
ATOM 2888 O O . LYS A 1 362 ? -3.556 4.509 -37.180 1.00 94.88 362 LYS A O 1
ATOM 2893 N N . ASP A 1 363 ? -2.730 3.987 -35.161 1.00 95.81 363 ASP A N 1
ATOM 2894 C CA . ASP A 1 363 ? -3.737 4.662 -34.351 1.00 95.81 363 ASP A CA 1
ATOM 2895 C C . ASP A 1 363 ? -3.155 5.066 -32.986 1.00 95.81 363 ASP A C 1
ATOM 2897 O O . ASP A 1 363 ? -2.015 4.721 -32.645 1.00 95.81 363 ASP A O 1
ATOM 2901 N N . VAL A 1 364 ? -3.933 5.831 -32.213 1.00 97.44 364 VAL A N 1
ATOM 2902 C CA . VAL A 1 364 ? -3.494 6.352 -30.909 1.00 97.44 364 VAL A CA 1
ATOM 2903 C C . VAL A 1 364 ? -3.230 5.207 -29.939 1.00 97.44 364 VAL A C 1
ATOM 2905 O O . VAL A 1 364 ? -2.230 5.239 -29.227 1.00 97.44 364 VAL A O 1
ATOM 2908 N N . ASP A 1 365 ? -4.065 4.167 -29.942 1.00 98.00 365 ASP A N 1
ATOM 2909 C CA . ASP A 1 365 ? -3.880 3.031 -29.039 1.00 98.00 365 ASP A CA 1
ATOM 2910 C C . ASP A 1 365 ? -2.612 2.228 -29.367 1.00 98.00 365 ASP A C 1
ATOM 2912 O O . ASP A 1 365 ? -1.962 1.711 -28.459 1.00 98.00 365 ASP A O 1
ATOM 2916 N N . THR A 1 366 ? -2.182 2.175 -30.631 1.00 97.38 366 THR A N 1
ATOM 2917 C CA . THR A 1 366 ? -0.899 1.564 -31.017 1.00 97.38 366 THR A CA 1
ATOM 2918 C C . THR A 1 366 ? 0.288 2.366 -30.478 1.00 97.38 366 THR A C 1
ATOM 2920 O O . THR A 1 366 ? 1.244 1.770 -29.979 1.00 97.38 366 THR A O 1
ATOM 2923 N N . PHE A 1 367 ? 0.212 3.701 -30.487 1.00 96.94 367 PHE A N 1
ATOM 2924 C CA . PHE A 1 367 ? 1.193 4.557 -29.808 1.00 96.94 367 PHE A CA 1
ATOM 2925 C C . PHE A 1 367 ? 1.162 4.362 -28.280 1.00 96.94 367 PHE A C 1
ATOM 2927 O O . PHE A 1 367 ? 2.211 4.214 -27.646 1.00 96.94 367 PHE A O 1
ATOM 2934 N N . CYS A 1 368 ? -0.030 4.295 -27.677 1.00 97.38 368 CYS A N 1
ATOM 2935 C CA . CYS A 1 368 ? -0.190 4.045 -26.246 1.00 97.38 368 CYS A CA 1
ATOM 2936 C C . CYS A 1 368 ? 0.431 2.702 -25.839 1.00 97.38 368 CYS A C 1
ATOM 2938 O O . CYS A 1 368 ? 1.217 2.677 -24.893 1.00 97.38 368 CYS A O 1
ATOM 2940 N N . ARG A 1 369 ? 0.184 1.614 -26.581 1.00 97.69 369 ARG A N 1
ATOM 2941 C CA . ARG A 1 369 ? 0.812 0.301 -26.340 1.00 97.69 369 ARG A CA 1
ATOM 2942 C C . ARG A 1 369 ? 2.339 0.366 -26.400 1.00 97.69 369 ARG A C 1
ATOM 2944 O O . ARG A 1 369 ? 2.990 -0.137 -25.492 1.00 97.69 369 ARG A O 1
ATOM 2951 N N . ALA A 1 370 ? 2.921 1.077 -27.368 1.00 96.06 370 ALA A N 1
ATOM 2952 C CA . ALA A 1 370 ? 4.372 1.278 -27.407 1.00 96.06 370 ALA A CA 1
ATOM 2953 C C . ALA A 1 370 ? 4.897 2.016 -26.158 1.00 96.06 370 ALA A C 1
ATOM 2955 O O . ALA A 1 370 ? 5.944 1.661 -25.612 1.00 96.06 370 ALA A O 1
ATOM 2956 N N . SER A 1 371 ? 4.151 3.004 -25.648 1.00 95.88 371 SER A N 1
ATOM 2957 C CA . SER A 1 371 ? 4.492 3.661 -24.378 1.00 95.88 371 SER A CA 1
ATOM 2958 C C . SER A 1 371 ? 4.351 2.727 -23.163 1.00 95.88 371 SER A C 1
ATOM 2960 O O . SER A 1 371 ? 5.157 2.810 -22.235 1.00 95.88 371 SER A O 1
ATOM 2962 N N . GLN A 1 372 ? 3.391 1.793 -23.178 1.00 97.12 372 GLN A N 1
ATOM 2963 C CA . GLN A 1 372 ? 3.240 0.770 -22.136 1.00 97.12 372 GLN A CA 1
ATOM 2964 C C . GLN A 1 372 ? 4.405 -0.217 -22.136 1.00 97.12 372 GLN A C 1
ATOM 2966 O O . GLN A 1 372 ? 4.857 -0.588 -21.060 1.00 97.12 372 GLN A O 1
ATOM 2971 N N . THR A 1 373 ? 4.960 -0.574 -23.296 1.00 95.94 373 THR A N 1
ATOM 2972 C CA . THR A 1 373 ? 6.183 -1.386 -23.373 1.00 95.94 373 THR A CA 1
ATOM 2973 C C . THR A 1 373 ? 7.366 -0.682 -22.699 1.00 95.94 373 THR A C 1
ATOM 2975 O O . THR A 1 373 ? 8.147 -1.305 -21.975 1.00 95.94 373 THR A O 1
ATOM 2978 N N . VAL A 1 374 ? 7.499 0.640 -22.868 1.00 95.06 374 VAL A N 1
ATOM 2979 C CA . VAL A 1 374 ? 8.531 1.434 -22.172 1.00 95.06 374 VAL A CA 1
ATOM 2980 C C . VAL A 1 374 ? 8.288 1.446 -20.658 1.00 95.06 374 VAL A C 1
ATOM 2982 O O . VAL A 1 374 ? 9.231 1.232 -19.891 1.00 95.06 374 VAL A O 1
ATOM 2985 N N . GLN A 1 375 ? 7.034 1.636 -20.233 1.00 96.56 375 GLN A N 1
ATOM 2986 C CA . GLN A 1 375 ? 6.617 1.551 -18.830 1.00 96.56 375 GLN A CA 1
ATOM 2987 C C . GLN A 1 375 ? 6.947 0.183 -18.222 1.00 96.56 375 GLN A C 1
ATOM 2989 O O . GLN A 1 375 ? 7.586 0.109 -17.176 1.00 96.56 375 GLN A O 1
ATOM 2994 N N . ALA A 1 376 ? 6.553 -0.898 -18.894 1.00 96.69 376 ALA A N 1
ATOM 2995 C CA . ALA A 1 376 ? 6.726 -2.270 -18.444 1.00 96.69 376 ALA A CA 1
ATOM 2996 C C . ALA A 1 376 ? 8.201 -2.602 -18.223 1.00 96.69 376 ALA A C 1
ATOM 2998 O O . ALA A 1 376 ? 8.584 -3.032 -17.134 1.00 96.69 376 ALA A O 1
ATOM 2999 N N . ARG A 1 377 ? 9.046 -2.318 -19.222 1.00 93.00 377 ARG A N 1
ATOM 3000 C CA . ARG A 1 377 ? 10.492 -2.568 -19.141 1.00 93.00 377 ARG A CA 1
ATOM 3001 C C . ARG A 1 377 ? 11.137 -1.751 -18.027 1.00 93.00 377 ARG A C 1
ATOM 3003 O O . ARG A 1 377 ? 11.930 -2.286 -17.262 1.00 93.00 377 ARG A O 1
ATOM 3010 N N . GLY A 1 378 ? 10.807 -0.466 -17.912 1.00 92.88 378 GLY A N 1
ATOM 3011 C CA . GLY A 1 378 ? 11.413 0.395 -16.900 1.00 92.88 378 GLY A CA 1
ATOM 3012 C C . GLY A 1 378 ? 10.948 0.111 -15.478 1.00 92.88 378 GLY A C 1
ATOM 3013 O O . GLY A 1 378 ? 11.779 0.081 -14.575 1.00 92.88 378 GLY A O 1
ATOM 3014 N N . ASN A 1 379 ? 9.655 -0.114 -15.257 1.00 95.88 379 ASN A N 1
ATOM 3015 C CA . ASN A 1 379 ? 9.128 -0.398 -13.923 1.00 95.88 379 ASN A CA 1
ATOM 3016 C C . ASN A 1 379 ? 9.577 -1.781 -13.433 1.00 95.88 379 ASN A C 1
ATOM 3018 O O . ASN A 1 379 ? 10.016 -1.890 -12.290 1.00 95.88 379 ASN A O 1
ATOM 3022 N N . ARG A 1 380 ? 9.579 -2.806 -14.304 1.00 94.12 380 ARG A N 1
ATOM 3023 C CA . ARG A 1 380 ? 10.167 -4.121 -13.991 1.00 94.12 380 ARG A CA 1
ATOM 3024 C C . ARG A 1 380 ? 11.634 -3.989 -13.608 1.00 94.12 380 ARG A C 1
ATOM 3026 O O . ARG A 1 380 ? 12.027 -4.469 -12.553 1.00 94.12 380 ARG A O 1
ATOM 3033 N N . ARG A 1 381 ? 12.410 -3.256 -14.412 1.00 91.25 381 ARG A N 1
ATOM 3034 C CA . ARG A 1 381 ? 13.832 -3.016 -14.159 1.00 91.25 381 ARG A CA 1
ATOM 3035 C C . ARG A 1 381 ? 14.072 -2.382 -12.784 1.00 91.25 381 ARG A C 1
ATOM 3037 O O . ARG A 1 381 ? 14.961 -2.810 -12.061 1.00 91.25 381 ARG A O 1
ATOM 3044 N N . GLN A 1 382 ? 13.299 -1.362 -12.420 1.00 94.44 382 GLN A N 1
ATOM 3045 C CA . GLN A 1 382 ? 13.411 -0.726 -11.102 1.00 94.44 382 GLN A CA 1
ATOM 3046 C C . GLN A 1 382 ? 13.053 -1.707 -9.980 1.00 94.44 382 GLN A C 1
ATOM 3048 O O . GLN A 1 382 ? 13.814 -1.845 -9.024 1.00 94.44 382 GLN A O 1
ATOM 3053 N N . LEU A 1 383 ? 11.939 -2.430 -10.130 1.00 95.06 383 LEU A N 1
ATOM 3054 C CA . LEU A 1 383 ? 11.473 -3.391 -9.139 1.00 95.06 383 LEU A CA 1
ATOM 3055 C C . LEU A 1 383 ? 12.489 -4.518 -8.919 1.00 95.06 383 LEU A C 1
ATOM 3057 O O . LEU A 1 383 ? 12.837 -4.791 -7.778 1.00 95.06 383 LEU A O 1
ATOM 3061 N N . GLU A 1 384 ? 13.010 -5.145 -9.972 1.00 93.38 384 GLU A N 1
ATOM 3062 C CA . GLU A 1 384 ? 13.983 -6.238 -9.847 1.00 93.38 384 GLU A CA 1
ATOM 3063 C C . GLU A 1 384 ? 15.235 -5.806 -9.068 1.00 93.38 384 GLU A C 1
ATOM 3065 O O . GLU A 1 384 ? 15.719 -6.572 -8.235 1.00 93.38 384 GLU A O 1
ATOM 3070 N N . VAL A 1 385 ? 15.712 -4.563 -9.229 1.00 91.69 385 VAL A N 1
ATOM 3071 C CA . VAL A 1 385 ? 16.820 -4.056 -8.397 1.00 91.69 385 VAL A CA 1
ATOM 3072 C C . VAL A 1 385 ? 16.421 -3.932 -6.941 1.00 91.69 385 VAL A C 1
ATOM 3074 O O . VAL A 1 385 ? 17.168 -4.391 -6.078 1.00 91.69 385 VAL A O 1
ATOM 3077 N N . LEU A 1 386 ? 15.259 -3.343 -6.655 1.00 93.69 386 LEU A N 1
ATOM 3078 C CA . LEU A 1 386 ? 14.766 -3.209 -5.284 1.00 93.69 386 LEU A CA 1
ATOM 3079 C C . LEU A 1 386 ? 14.603 -4.581 -4.621 1.00 93.69 386 LEU A C 1
ATOM 3081 O O . LEU A 1 386 ? 14.989 -4.769 -3.471 1.00 93.69 386 LEU A O 1
ATOM 3085 N N . LEU A 1 387 ? 14.105 -5.567 -5.368 1.00 92.38 387 LEU A N 1
ATOM 3086 C CA . LEU A 1 387 ? 13.987 -6.951 -4.912 1.00 92.38 387 LEU A CA 1
ATOM 3087 C C . LEU A 1 387 ? 15.345 -7.636 -4.719 1.00 92.38 387 LEU A C 1
ATOM 3089 O O . LEU A 1 387 ? 15.451 -8.550 -3.900 1.00 92.38 387 LEU A O 1
ATOM 3093 N N . SER A 1 388 ? 16.369 -7.194 -5.449 1.00 90.12 388 SER A N 1
ATOM 3094 C CA . SER A 1 388 ? 17.747 -7.667 -5.319 1.00 90.12 388 SER A CA 1
ATOM 3095 C C . SER A 1 388 ? 18.554 -6.963 -4.223 1.00 90.12 388 SER A C 1
ATOM 3097 O O . SER A 1 388 ? 19.723 -7.284 -4.010 1.00 90.12 388 SER A O 1
ATOM 3099 N N . ASN A 1 389 ? 17.959 -6.005 -3.514 1.00 91.06 389 ASN A N 1
ATOM 3100 C CA . ASN A 1 389 ? 18.622 -5.304 -2.429 1.00 91.06 389 ASN A CA 1
ATOM 3101 C C . ASN A 1 389 ? 18.096 -5.802 -1.075 1.00 91.06 389 ASN A C 1
ATOM 3103 O O . ASN A 1 389 ? 16.959 -5.537 -0.687 1.00 91.06 389 ASN A O 1
ATOM 3107 N N . LYS A 1 390 ? 18.957 -6.488 -0.311 1.00 88.94 390 LYS A N 1
ATOM 3108 C CA . LYS A 1 390 ? 18.623 -7.034 1.017 1.00 88.94 390 LYS A CA 1
ATOM 3109 C C . LYS A 1 390 ? 18.159 -5.979 2.031 1.00 88.94 390 LYS A C 1
ATOM 3111 O O . LYS A 1 390 ? 17.452 -6.321 2.981 1.00 88.94 390 LYS A O 1
ATOM 3116 N N . ASN A 1 391 ? 18.563 -4.720 1.872 1.00 91.44 391 ASN A N 1
ATOM 3117 C CA . ASN A 1 391 ? 18.216 -3.633 2.789 1.00 91.44 391 ASN A CA 1
ATOM 3118 C C . ASN A 1 391 ? 16.785 -3.137 2.562 1.00 91.44 391 ASN A C 1
ATOM 3120 O O . ASN A 1 391 ? 16.118 -2.734 3.509 1.00 91.44 391 ASN A O 1
ATOM 3124 N N . VAL A 1 392 ? 16.252 -3.276 1.348 1.00 92.25 392 VAL A N 1
ATOM 3125 C CA . VAL A 1 392 ? 14.866 -2.901 1.055 1.00 92.25 392 VAL A CA 1
ATOM 3126 C C . VAL A 1 392 ? 13.926 -3.825 1.840 1.00 92.25 392 VAL A C 1
ATOM 3128 O O . VAL A 1 392 ? 14.006 -5.050 1.750 1.00 92.25 392 VAL A O 1
ATOM 3131 N N . SER A 1 393 ? 13.082 -3.252 2.696 1.00 91.25 393 SER A N 1
ATOM 3132 C CA . SER A 1 393 ? 12.115 -3.943 3.565 1.00 91.25 393 SER A CA 1
ATOM 3133 C C . SER A 1 393 ? 10.708 -3.986 2.968 1.00 91.25 393 SER A C 1
ATOM 3135 O O . SER A 1 393 ? 9.889 -4.819 3.365 1.00 91.25 393 SER A O 1
ATOM 3137 N N . GLY A 1 394 ? 10.462 -3.154 1.963 1.00 94.88 394 GLY A N 1
ATOM 3138 C CA . GLY A 1 394 ? 9.267 -3.156 1.144 1.00 94.88 394 GLY A CA 1
ATOM 3139 C C . GLY A 1 394 ? 9.351 -2.087 0.064 1.00 94.88 394 GLY A C 1
ATOM 3140 O O . GLY A 1 394 ? 10.271 -1.267 0.051 1.00 94.88 394 GLY A O 1
ATOM 3141 N N . TYR A 1 395 ? 8.373 -2.095 -0.826 1.00 96.88 395 TYR A N 1
ATOM 3142 C CA . TYR A 1 395 ? 8.205 -1.051 -1.824 1.00 96.88 395 TYR A CA 1
ATOM 3143 C C . TYR A 1 395 ? 6.722 -0.726 -2.005 1.00 96.88 395 TYR A C 1
ATOM 3145 O O . TYR A 1 395 ? 5.865 -1.536 -1.648 1.00 96.88 395 TYR A O 1
ATOM 3153 N N . CYS A 1 396 ? 6.420 0.397 -2.647 1.00 97.81 396 CYS A N 1
ATOM 3154 C CA . CYS A 1 396 ? 5.126 0.674 -3.239 1.00 97.81 396 CYS A CA 1
ATOM 3155 C C . CYS A 1 396 ? 5.303 1.349 -4.610 1.00 97.81 396 CYS A C 1
ATOM 3157 O O . CYS A 1 396 ? 5.991 2.358 -4.748 1.00 97.81 396 CYS A O 1
ATOM 3159 N N . ILE A 1 397 ? 4.750 0.727 -5.657 1.00 97.50 397 ILE A N 1
ATOM 3160 C CA . ILE A 1 397 ? 4.877 1.233 -7.028 1.00 97.50 397 ILE A CA 1
ATOM 3161 C C . ILE A 1 397 ? 3.826 2.307 -7.299 1.00 97.50 397 ILE A C 1
ATOM 3163 O O . ILE A 1 397 ? 2.639 2.087 -7.053 1.00 97.50 397 ILE A O 1
ATOM 3167 N N . HIS A 1 398 ? 4.263 3.435 -7.854 1.00 95.00 398 HIS A N 1
ATOM 3168 C CA . HIS A 1 398 ? 3.418 4.519 -8.330 1.00 95.00 398 HIS A CA 1
ATOM 3169 C C . HIS A 1 398 ? 3.171 4.351 -9.851 1.00 95.00 398 HIS A C 1
ATOM 3171 O O . HIS A 1 398 ? 4.035 4.660 -10.676 1.00 95.00 398 HIS A O 1
ATOM 3177 N N . ALA A 1 399 ? 2.025 3.816 -10.284 1.00 95.56 399 ALA A N 1
ATOM 3178 C CA . ALA A 1 399 ? 0.857 3.450 -9.475 1.00 95.56 399 ALA A CA 1
ATOM 3179 C C . ALA A 1 399 ? 0.224 2.121 -9.886 1.00 95.56 399 ALA A C 1
ATOM 3181 O O . ALA A 1 399 ? 0.433 1.645 -10.996 1.00 95.56 399 ALA A O 1
ATOM 3182 N N . PHE A 1 400 ? -0.569 1.514 -9.000 1.00 97.56 400 PHE A N 1
ATOM 3183 C CA . PHE A 1 400 ? -1.385 0.346 -9.328 1.00 97.56 400 PHE A CA 1
ATOM 3184 C C . PHE A 1 400 ? -2.589 0.742 -10.186 1.00 97.56 400 PHE A C 1
ATOM 3186 O O . PHE A 1 400 ? -2.736 0.204 -11.281 1.00 97.56 400 PHE A O 1
ATOM 3193 N N . THR A 1 401 ? -3.387 1.721 -9.759 1.00 95.56 401 THR A N 1
ATOM 3194 C CA . THR A 1 401 ? -4.518 2.255 -10.541 1.00 95.56 401 THR A CA 1
ATOM 3195 C C . THR A 1 401 ? -4.134 3.542 -11.255 1.00 95.56 401 THR A C 1
ATOM 3197 O O . THR A 1 401 ? -3.472 4.393 -10.661 1.00 95.56 401 THR A O 1
ATOM 3200 N N . ASP A 1 402 ? -4.611 3.746 -12.482 1.00 93.62 402 ASP A N 1
ATOM 3201 C CA . ASP A 1 402 ? -4.616 5.086 -13.073 1.00 93.62 402 ASP A CA 1
ATOM 3202 C C . ASP A 1 402 ? -5.495 6.045 -12.248 1.00 93.62 402 ASP A C 1
ATOM 3204 O O . ASP A 1 402 ? -6.512 5.663 -11.669 1.00 93.62 402 ASP A O 1
ATOM 3208 N N . GLY A 1 403 ? -5.087 7.311 -12.226 1.00 88.56 403 GLY A N 1
ATOM 3209 C CA . GLY A 1 403 ? -5.778 8.407 -11.555 1.00 88.56 403 GLY A CA 1
ATOM 3210 C C . GLY A 1 403 ? -6.027 9.581 -12.495 1.00 88.56 403 GLY A C 1
ATOM 3211 O O . GLY A 1 403 ? -5.719 9.521 -13.688 1.00 88.56 403 GLY A O 1
ATOM 3212 N N . ASP A 1 404 ? -6.574 10.674 -11.969 1.00 81.75 404 ASP A N 1
ATOM 3213 C CA . ASP A 1 404 ? -6.864 11.869 -12.764 1.00 81.75 404 ASP A CA 1
ATOM 3214 C C . ASP A 1 404 ? -5.601 12.694 -13.072 1.00 81.75 404 ASP A C 1
ATOM 3216 O O . ASP A 1 404 ? -5.375 13.041 -14.231 1.00 81.75 404 ASP A O 1
ATOM 3220 N N . TRP A 1 405 ? -4.754 12.970 -12.077 1.00 81.00 405 TRP A N 1
ATOM 3221 C CA . TRP A 1 405 ? -3.494 13.711 -12.244 1.00 81.00 405 TRP A CA 1
ATOM 3222 C C . TRP A 1 405 ? -2.294 12.811 -12.596 1.00 81.00 405 TRP A C 1
ATOM 3224 O O . TRP A 1 405 ? -1.303 13.307 -13.129 1.00 81.00 405 TRP A O 1
ATOM 3234 N N . ILE A 1 406 ? -2.411 11.498 -12.362 1.00 88.12 406 ILE A N 1
ATOM 3235 C CA . ILE A 1 406 ? -1.374 10.480 -12.635 1.00 88.12 406 ILE A CA 1
ATOM 3236 C C . ILE A 1 406 ? -1.712 9.575 -13.816 1.00 88.12 406 ILE A C 1
ATOM 3238 O O . ILE A 1 406 ? -1.163 8.479 -13.924 1.00 88.12 406 ILE A O 1
ATOM 3242 N N . LEU A 1 407 ? -2.634 9.982 -14.692 1.00 92.69 407 LEU A N 1
ATOM 3243 C CA . LEU A 1 407 ? -3.038 9.167 -15.835 1.00 92.69 407 LEU A CA 1
ATOM 3244 C C . LEU A 1 407 ? -1.813 8.671 -16.624 1.00 92.69 407 LEU A C 1
ATOM 3246 O O . LEU A 1 407 ? -1.019 9.459 -17.137 1.00 92.69 407 LEU A O 1
ATOM 3250 N N . GLY A 1 408 ? -1.687 7.350 -16.739 1.00 93.44 408 GLY A N 1
ATOM 3251 C CA . GLY A 1 408 ? -0.555 6.665 -17.350 1.00 93.44 408 GLY A CA 1
ATOM 3252 C C . GLY A 1 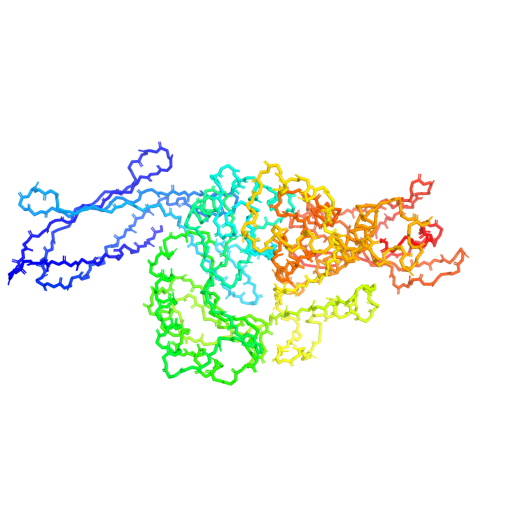408 ? 0.371 5.986 -16.339 1.00 93.44 408 GLY A C 1
ATOM 3253 O O . GLY A 1 408 ? 1.035 5.018 -16.710 1.00 93.44 408 GLY A O 1
ATOM 3254 N N . ALA A 1 409 ? 0.418 6.424 -15.080 1.00 94.31 409 ALA A N 1
ATOM 3255 C CA . ALA A 1 409 ? 1.232 5.792 -14.039 1.00 94.31 409 ALA A CA 1
ATOM 3256 C C . ALA A 1 409 ? 0.692 4.419 -13.613 1.00 94.31 409 ALA A C 1
ATOM 3258 O O . ALA A 1 409 ? 1.484 3.564 -13.220 1.00 94.31 409 ALA A O 1
ATOM 3259 N N . GLY A 1 410 ? -0.620 4.192 -13.742 1.00 96.50 410 GLY A N 1
ATOM 3260 C CA . GLY A 1 410 ? -1.295 2.964 -13.341 1.00 96.50 410 GLY A CA 1
ATOM 3261 C C . GLY A 1 410 ? -0.755 1.715 -14.037 1.00 96.50 410 GLY A C 1
ATOM 3262 O O . GLY A 1 410 ? -0.329 1.761 -15.195 1.00 96.50 410 GLY A O 1
ATOM 3263 N N . LEU A 1 411 ? -0.816 0.577 -13.354 1.00 98.19 411 LEU A N 1
ATOM 3264 C CA . LEU A 1 411 ? -0.673 -0.752 -13.947 1.00 98.19 411 LEU A CA 1
ATOM 3265 C C . LEU A 1 411 ? -1.997 -1.214 -14.568 1.00 98.19 411 LEU A C 1
ATOM 3267 O O . LEU A 1 411 ? -1.990 -1.923 -15.574 1.00 98.19 411 LEU A O 1
ATOM 3271 N N . ILE A 1 412 ? -3.120 -0.780 -13.997 1.00 97.69 412 ILE A N 1
ATOM 3272 C CA . ILE A 1 412 ? -4.467 -0.959 -14.538 1.00 97.69 412 ILE A CA 1
ATOM 3273 C C . ILE A 1 412 ? -5.095 0.402 -14.860 1.00 97.69 412 ILE A C 1
ATOM 3275 O O . ILE A 1 412 ? -4.826 1.395 -14.181 1.00 97.69 412 ILE A O 1
ATOM 3279 N N . ASP A 1 413 ? -5.915 0.455 -15.909 1.00 96.19 413 ASP A N 1
ATOM 3280 C CA . ASP A 1 413 ? -6.638 1.675 -16.286 1.00 96.19 413 ASP A CA 1
ATOM 3281 C C . ASP A 1 413 ? -7.909 1.904 -15.433 1.00 96.19 413 ASP A C 1
ATOM 3283 O O . ASP A 1 413 ? -8.261 1.100 -14.570 1.00 96.19 413 ASP A O 1
ATOM 3287 N N . HIS A 1 414 ? -8.640 2.991 -15.709 1.00 93.38 414 HIS A N 1
ATOM 3288 C CA . HIS A 1 414 ? -9.896 3.359 -15.028 1.00 93.38 414 HIS A CA 1
ATOM 3289 C C . HIS A 1 414 ? -11.029 2.316 -15.148 1.00 93.38 414 HIS A C 1
ATOM 3291 O O . HIS A 1 414 ? -12.053 2.441 -14.477 1.00 93.38 414 HIS A O 1
ATOM 3297 N N . TRP A 1 415 ? -10.879 1.323 -16.028 1.00 94.81 415 TRP A N 1
ATOM 3298 C CA . TRP A 1 415 ? -11.821 0.224 -16.257 1.00 94.81 415 TRP A CA 1
ATOM 3299 C C . TRP A 1 415 ? -11.276 -1.116 -15.738 1.00 94.81 415 TRP A C 1
ATOM 3301 O O . TRP A 1 415 ? -11.795 -2.188 -16.081 1.00 94.81 415 TRP A O 1
ATOM 3311 N N . GLN A 1 416 ? -10.219 -1.058 -14.919 1.00 95.88 416 GLN A N 1
ATOM 3312 C CA . GLN A 1 416 ? -9.505 -2.203 -14.362 1.00 95.88 416 GLN A CA 1
ATOM 3313 C C . GLN A 1 416 ? -8.972 -3.145 -15.449 1.00 95.88 416 GLN A C 1
ATOM 3315 O O . GLN A 1 416 ? -8.947 -4.368 -15.278 1.00 95.88 416 GLN A O 1
ATOM 3320 N N . ARG A 1 417 ? -8.591 -2.599 -16.612 1.00 97.31 417 ARG A N 1
ATOM 3321 C CA . ARG A 1 417 ? -7.932 -3.368 -17.671 1.00 97.31 417 ARG A CA 1
ATOM 3322 C C . ARG A 1 417 ? -6.420 -3.340 -17.435 1.00 97.31 417 ARG A C 1
ATOM 3324 O O . ARG A 1 417 ? -5.849 -2.248 -17.366 1.00 97.31 417 ARG A O 1
ATOM 3331 N N . PRO A 1 418 ? -5.766 -4.507 -17.298 1.00 98.19 418 PRO A N 1
ATOM 3332 C CA . PRO A 1 418 ? -4.317 -4.581 -17.169 1.00 98.19 418 PRO A CA 1
ATOM 3333 C C . PRO A 1 418 ? -3.585 -4.013 -18.381 1.00 98.19 418 PRO A C 1
ATOM 3335 O O . PRO A 1 418 ? -3.922 -4.322 -19.522 1.00 98.19 418 PRO A O 1
ATOM 3338 N N . LYS A 1 419 ? -2.549 -3.217 -18.116 1.00 98.19 419 LYS A N 1
ATOM 3339 C CA . LYS A 1 419 ? -1.567 -2.767 -19.110 1.00 98.19 419 LYS A CA 1
ATOM 3340 C C . LYS A 1 419 ? -0.399 -3.743 -19.166 1.00 98.19 419 LYS A C 1
ATOM 3342 O O . LYS A 1 419 ? -0.208 -4.553 -18.262 1.00 98.19 419 LYS A O 1
ATOM 3347 N N . GLU A 1 420 ? 0.467 -3.608 -20.166 1.00 97.69 420 GLU A N 1
ATOM 3348 C CA . GLU A 1 420 ? 1.685 -4.431 -20.259 1.00 97.69 420 GLU A CA 1
ATOM 3349 C C . GLU A 1 420 ? 2.538 -4.369 -18.971 1.00 97.69 420 GLU A C 1
ATOM 3351 O O . GLU A 1 420 ? 3.057 -5.383 -18.499 1.00 97.69 420 GLU A O 1
ATOM 3356 N N . ALA A 1 421 ? 2.603 -3.195 -18.332 1.00 97.25 421 ALA A N 1
ATOM 3357 C CA . ALA A 1 421 ? 3.332 -3.001 -17.081 1.00 97.25 421 ALA A CA 1
ATOM 3358 C C . ALA A 1 421 ? 2.776 -3.825 -15.907 1.00 97.25 421 ALA A C 1
ATOM 3360 O O . ALA A 1 421 ? 3.557 -4.257 -15.061 1.00 97.25 421 ALA A O 1
ATOM 3361 N N . TYR A 1 422 ? 1.465 -4.096 -15.861 1.00 98.56 422 TYR A N 1
ATOM 3362 C CA . TYR A 1 422 ? 0.871 -4.974 -14.847 1.00 98.56 422 TYR A CA 1
ATOM 3363 C C . TYR A 1 422 ? 1.485 -6.372 -14.905 1.00 98.56 422 TYR A C 1
ATOM 3365 O O . TYR A 1 422 ? 1.917 -6.910 -13.887 1.00 98.56 422 TYR A O 1
ATOM 3373 N N . HIS A 1 423 ? 1.572 -6.941 -16.108 1.00 98.25 423 HIS A N 1
ATOM 3374 C CA . HIS A 1 423 ? 2.116 -8.280 -16.306 1.00 98.25 423 HIS A CA 1
ATOM 3375 C C . HIS A 1 423 ? 3.607 -8.337 -15.970 1.00 98.25 423 HIS A C 1
ATOM 3377 O O . HIS A 1 423 ? 4.042 -9.275 -15.307 1.00 98.25 423 HIS A O 1
ATOM 3383 N N . ALA A 1 424 ? 4.370 -7.307 -16.346 1.00 97.00 424 ALA A N 1
ATOM 3384 C CA . ALA A 1 424 ? 5.794 -7.222 -16.035 1.00 97.00 424 ALA A CA 1
ATOM 3385 C C . ALA A 1 424 ? 6.067 -7.142 -14.519 1.00 97.00 424 ALA A C 1
ATOM 3387 O O . ALA A 1 424 ? 6.994 -7.782 -14.022 1.00 97.00 424 ALA A O 1
ATOM 3388 N N . ILE A 1 425 ? 5.242 -6.401 -13.772 1.00 97.81 425 ILE A N 1
ATOM 3389 C CA . ILE A 1 425 ? 5.341 -6.308 -12.309 1.00 97.81 425 ILE A CA 1
ATOM 3390 C C . ILE A 1 425 ? 4.862 -7.591 -11.623 1.00 97.81 425 ILE A C 1
ATOM 3392 O O . ILE A 1 425 ? 5.530 -8.074 -10.710 1.00 97.81 425 ILE A O 1
ATOM 3396 N N . SER A 1 426 ? 3.759 -8.184 -12.094 1.00 97.50 426 SER A N 1
ATOM 3397 C CA . SER A 1 426 ? 3.277 -9.489 -11.621 1.00 97.50 426 SER A CA 1
ATOM 3398 C C . SER A 1 426 ? 4.354 -10.566 -11.771 1.00 97.50 426 SER A C 1
ATOM 3400 O O . SER A 1 426 ? 4.614 -11.318 -10.833 1.00 97.50 426 SER A O 1
ATOM 3402 N N . GLU A 1 427 ? 5.037 -10.607 -12.919 1.00 95.25 427 GLU A N 1
ATOM 3403 C CA . GLU A 1 427 ? 6.132 -11.542 -13.171 1.00 95.25 427 GLU A CA 1
ATOM 3404 C C . GLU A 1 427 ? 7.309 -11.323 -12.210 1.00 95.25 427 GLU A C 1
ATOM 3406 O O . GLU A 1 427 ? 7.750 -12.280 -11.573 1.00 95.25 427 GLU A O 1
ATOM 3411 N N . ALA A 1 428 ? 7.760 -10.076 -12.037 1.00 94.31 428 ALA A N 1
ATOM 3412 C CA . ALA A 1 428 ? 8.848 -9.734 -11.116 1.00 94.31 428 ALA A CA 1
ATOM 3413 C C . ALA A 1 428 ? 8.519 -10.041 -9.642 1.00 94.31 428 ALA A C 1
ATOM 3415 O O . ALA A 1 428 ? 9.414 -10.291 -8.834 1.00 94.31 428 ALA A O 1
ATOM 3416 N N . ASN A 1 429 ? 7.236 -10.045 -9.272 1.00 94.69 429 ASN A N 1
ATOM 3417 C CA . ASN A 1 429 ? 6.788 -10.360 -7.918 1.00 94.69 429 ASN A CA 1
ATOM 3418 C C . ASN A 1 429 ? 6.674 -11.850 -7.599 1.00 94.69 429 ASN A C 1
ATOM 3420 O O . ASN A 1 429 ? 6.528 -12.189 -6.415 1.00 94.69 429 ASN A O 1
ATOM 3424 N N . ARG A 1 430 ? 6.734 -12.734 -8.604 1.00 91.44 430 ARG A N 1
ATOM 3425 C CA . ARG A 1 430 ? 6.665 -14.184 -8.385 1.00 91.44 430 ARG A CA 1
ATOM 3426 C C . ARG A 1 430 ? 7.752 -14.625 -7.409 1.00 91.44 430 ARG A C 1
ATOM 3428 O O . ARG A 1 430 ? 8.850 -14.083 -7.376 1.00 91.44 430 ARG A O 1
ATOM 3435 N N . THR A 1 431 ? 7.428 -15.609 -6.578 1.00 86.00 431 THR A N 1
ATOM 3436 C CA . THR A 1 431 ? 8.351 -16.155 -5.582 1.00 86.00 431 THR A CA 1
ATOM 3437 C C . THR A 1 431 ? 8.263 -17.685 -5.578 1.00 86.00 431 THR A C 1
ATOM 3439 O O . THR A 1 431 ? 7.148 -18.207 -5.617 1.00 86.00 431 THR A O 1
ATOM 3442 N N . PRO A 1 432 ? 9.395 -18.411 -5.495 1.00 87.94 432 PRO A N 1
ATOM 3443 C CA . PRO A 1 432 ? 10.762 -17.885 -5.563 1.00 87.94 432 PRO A CA 1
ATOM 3444 C C . PRO A 1 432 ? 11.109 -17.283 -6.932 1.00 87.94 432 PRO A C 1
ATOM 3446 O O . PRO A 1 432 ? 10.520 -17.659 -7.941 1.00 87.94 432 PRO A O 1
ATOM 3449 N N . SER A 1 433 ? 12.066 -16.356 -6.959 1.00 88.56 433 SER A N 1
ATOM 3450 C CA . SER A 1 433 ? 12.562 -15.721 -8.187 1.00 88.56 433 SER A CA 1
ATOM 3451 C C . SER A 1 433 ? 14.084 -15.747 -8.245 1.00 88.56 433 SER A C 1
ATOM 3453 O O . SER A 1 433 ? 14.748 -15.496 -7.238 1.00 88.56 433 SER A O 1
ATOM 3455 N N . ILE A 1 434 ? 14.623 -15.982 -9.440 1.00 89.69 434 ILE A N 1
ATOM 3456 C CA . ILE A 1 434 ? 16.041 -15.806 -9.757 1.00 89.69 434 ILE A CA 1
ATOM 3457 C C . ILE A 1 434 ? 16.161 -14.539 -10.601 1.00 89.69 434 ILE A C 1
ATOM 3459 O O . ILE A 1 434 ? 15.509 -14.421 -11.634 1.00 89.69 434 ILE A O 1
ATOM 3463 N N . LEU A 1 435 ? 16.974 -13.596 -10.140 1.00 90.88 435 LEU A N 1
ATOM 3464 C CA . LEU A 1 435 ? 17.251 -12.330 -10.806 1.00 90.88 435 LEU A CA 1
ATOM 3465 C C . LEU A 1 435 ? 18.708 -12.343 -11.267 1.00 90.88 435 LEU A C 1
ATOM 3467 O O . LEU A 1 435 ? 19.595 -12.680 -10.483 1.00 90.88 435 LEU A O 1
ATOM 3471 N N . CYS A 1 436 ? 18.959 -11.989 -12.522 1.00 89.00 436 CYS A N 1
ATOM 3472 C CA . CYS A 1 436 ? 20.294 -12.019 -13.111 1.00 89.00 436 CYS A CA 1
ATOM 3473 C C . CYS A 1 436 ? 20.671 -10.629 -13.611 1.00 89.00 436 CYS A C 1
ATOM 3475 O O . CYS A 1 436 ? 19.948 -10.032 -14.401 1.00 89.00 436 CYS A O 1
ATOM 3477 N N . PHE A 1 437 ? 21.823 -10.130 -13.171 1.00 87.88 437 PHE A N 1
ATOM 3478 C CA . PHE A 1 437 ? 22.277 -8.782 -13.479 1.00 87.88 437 PHE A CA 1
ATOM 3479 C C . PHE A 1 437 ? 23.666 -8.820 -14.110 1.00 87.88 437 PHE A C 1
ATOM 3481 O O . PHE A 1 437 ? 24.625 -9.172 -13.425 1.00 87.88 437 PHE A O 1
ATOM 3488 N N . PRO A 1 438 ? 23.798 -8.470 -15.398 1.00 86.25 438 PRO A N 1
ATOM 3489 C CA . PRO A 1 438 ? 25.100 -8.323 -16.028 1.00 86.25 438 PRO A CA 1
ATOM 3490 C C . PRO A 1 438 ? 25.841 -7.089 -15.505 1.00 86.25 438 PRO A C 1
ATOM 3492 O O . PRO A 1 438 ? 25.274 -5.997 -15.456 1.00 86.25 438 PRO A O 1
ATOM 3495 N N . ASP A 1 439 ? 27.130 -7.239 -15.193 1.00 83.12 439 ASP A N 1
ATOM 3496 C CA . ASP A 1 439 ? 27.943 -6.146 -14.634 1.00 83.12 439 ASP A CA 1
ATOM 3497 C C . ASP A 1 439 ? 28.341 -5.084 -15.683 1.00 83.12 439 ASP A C 1
ATOM 3499 O O . ASP A 1 439 ? 28.790 -3.986 -15.345 1.00 83.12 439 ASP A O 1
ATOM 3503 N N . LYS A 1 440 ? 28.159 -5.379 -16.979 1.00 79.12 440 LYS A N 1
ATOM 3504 C CA . LYS A 1 440 ? 28.355 -4.436 -18.095 1.00 79.12 440 LYS A CA 1
ATOM 3505 C C . LYS A 1 440 ? 27.290 -4.607 -19.178 1.00 79.12 440 LYS A C 1
ATOM 3507 O O . LYS A 1 440 ? 26.823 -5.707 -19.444 1.00 79.12 440 LYS A O 1
ATOM 3512 N N . ARG A 1 441 ? 26.940 -3.503 -19.847 1.00 76.44 441 ARG A N 1
ATOM 3513 C CA . ARG A 1 441 ? 25.909 -3.480 -20.906 1.00 76.44 441 ARG A CA 1
ATOM 3514 C C . ARG A 1 441 ? 26.449 -3.396 -22.330 1.00 76.44 441 ARG A C 1
ATOM 3516 O O . ARG A 1 441 ? 25.750 -3.759 -23.266 1.00 76.44 441 ARG A O 1
ATOM 3523 N N . ASN A 1 442 ? 27.671 -2.896 -22.495 1.00 82.69 442 ASN A N 1
ATOM 3524 C CA . ASN A 1 442 ? 28.342 -2.835 -23.789 1.00 82.69 442 ASN A CA 1
ATOM 3525 C C . ASN A 1 442 ? 29.373 -3.955 -23.840 1.00 82.69 442 ASN A C 1
ATOM 3527 O O . ASN A 1 442 ? 30.238 -4.043 -22.965 1.00 82.69 442 ASN A O 1
ATOM 3531 N N . LEU A 1 443 ? 29.245 -4.810 -24.847 1.00 81.00 443 LEU A N 1
ATOM 3532 C CA . LEU A 1 443 ? 30.000 -6.046 -24.988 1.00 81.00 443 LEU A CA 1
ATOM 3533 C C . LEU A 1 443 ? 30.570 -6.141 -26.393 1.00 81.00 443 LEU A C 1
ATOM 3535 O O . LEU A 1 443 ? 29.943 -5.679 -27.348 1.00 81.00 443 LEU A O 1
ATOM 3539 N N . LYS A 1 444 ? 31.735 -6.773 -26.518 1.00 82.00 444 LYS A N 1
ATOM 3540 C CA . LYS A 1 444 ? 32.179 -7.306 -27.808 1.00 82.00 444 LYS A CA 1
ATOM 3541 C C . LYS A 1 444 ? 31.706 -8.748 -27.933 1.00 82.00 444 LYS A C 1
ATOM 3543 O O . LYS A 1 444 ? 31.657 -9.481 -26.945 1.00 82.00 444 LYS A O 1
ATOM 3548 N N . GLU A 1 445 ? 31.369 -9.143 -29.152 1.00 77.44 445 GLU A N 1
ATOM 3549 C CA . GLU A 1 445 ? 30.987 -10.517 -29.457 1.00 77.44 445 GLU A CA 1
ATOM 3550 C C . GLU A 1 445 ? 32.096 -11.496 -29.031 1.00 77.44 445 GLU A C 1
ATOM 3552 O O . GLU A 1 445 ? 33.281 -11.249 -29.262 1.00 77.44 445 GLU A O 1
ATOM 3557 N N . GLY A 1 446 ? 31.710 -12.582 -28.357 1.00 80.25 446 GLY A N 1
ATOM 3558 C CA . GLY A 1 446 ? 32.633 -13.604 -27.854 1.00 80.25 446 GLY A CA 1
ATOM 3559 C C . GLY A 1 446 ? 33.279 -13.293 -26.498 1.00 80.25 446 GLY A C 1
ATOM 3560 O O . GLY A 1 446 ? 33.976 -14.148 -25.955 1.00 80.25 446 GLY A O 1
ATOM 3561 N N . GLU A 1 447 ? 33.038 -12.121 -25.900 1.00 89.19 447 GLU A N 1
ATOM 3562 C CA . GLU A 1 447 ? 33.489 -11.842 -24.531 1.00 89.19 447 GLU A CA 1
ATOM 3563 C C . GLU A 1 447 ? 32.732 -12.694 -23.507 1.00 89.19 447 GLU A C 1
ATOM 3565 O O . GLU A 1 447 ? 31.552 -12.994 -23.683 1.00 89.19 447 GLU A O 1
ATOM 3570 N N . THR A 1 448 ? 33.377 -13.021 -22.391 1.00 90.38 448 THR A N 1
ATOM 3571 C CA . THR A 1 448 ? 32.687 -13.478 -21.181 1.00 90.38 448 THR A CA 1
ATOM 3572 C C . THR A 1 448 ? 32.274 -12.281 -20.332 1.00 90.38 448 THR A C 1
ATOM 3574 O O . THR A 1 448 ? 32.973 -11.262 -20.275 1.00 90.38 448 THR A O 1
ATOM 3577 N N . ILE A 1 449 ? 31.144 -12.401 -19.647 1.00 91.00 449 ILE A N 1
ATOM 3578 C CA . ILE A 1 449 ? 30.606 -11.369 -18.767 1.00 91.00 449 ILE A CA 1
ATOM 3579 C C . ILE A 1 449 ? 30.314 -11.952 -17.386 1.00 91.00 449 ILE A C 1
ATOM 3581 O O . ILE A 1 449 ? 29.756 -13.041 -17.278 1.00 91.00 449 ILE A O 1
ATOM 3585 N N . GLU A 1 450 ? 30.709 -11.220 -16.345 1.00 92.44 450 GLU A N 1
ATOM 3586 C CA . GLU A 1 450 ? 30.294 -11.496 -14.971 1.00 92.44 450 GLU A CA 1
ATOM 3587 C C . GLU A 1 450 ? 28.830 -11.078 -14.786 1.00 92.44 450 GLU A C 1
ATOM 3589 O O . GLU A 1 450 ? 28.424 -9.972 -15.164 1.00 92.44 450 GLU A O 1
ATOM 3594 N N . ILE A 1 451 ? 28.035 -11.982 -14.228 1.00 91.88 451 ILE A N 1
ATOM 3595 C CA . ILE A 1 451 ? 26.662 -11.723 -13.822 1.00 91.88 451 ILE A CA 1
ATOM 3596 C C . ILE A 1 451 ? 26.534 -11.939 -12.318 1.00 91.88 451 ILE A C 1
ATOM 3598 O O . ILE A 1 451 ? 27.051 -12.911 -11.759 1.00 91.88 451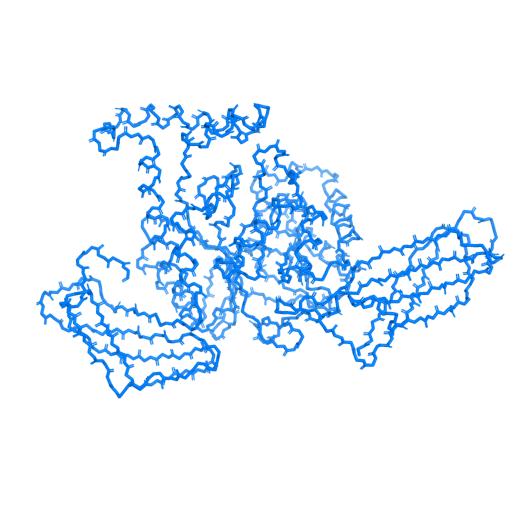 ILE A O 1
ATOM 3602 N N . THR A 1 452 ? 25.790 -11.054 -11.668 1.00 91.81 452 THR A N 1
ATOM 3603 C CA . THR A 1 452 ? 25.297 -11.264 -10.311 1.00 91.81 452 THR A CA 1
ATOM 3604 C C . THR A 1 452 ? 23.961 -11.991 -10.389 1.00 91.81 452 THR A C 1
ATOM 3606 O O . THR A 1 452 ? 23.036 -11.530 -11.055 1.00 91.81 452 THR A O 1
ATOM 3609 N N . ILE A 1 453 ? 23.849 -13.128 -9.709 1.00 93.00 453 ILE A N 1
ATOM 3610 C CA . ILE A 1 453 ? 22.619 -13.914 -9.623 1.00 93.00 453 ILE A CA 1
ATOM 3611 C C . ILE A 1 453 ? 22.083 -13.792 -8.206 1.00 93.00 453 ILE A C 1
ATOM 3613 O O . ILE A 1 453 ? 22.800 -14.075 -7.249 1.00 93.00 453 ILE A O 1
ATOM 3617 N N . VAL A 1 454 ? 20.821 -13.404 -8.075 1.00 92.25 454 VAL A N 1
ATOM 3618 C CA . VAL A 1 454 ? 20.123 -13.270 -6.800 1.00 92.25 454 VAL A CA 1
ATOM 3619 C C . VAL A 1 454 ? 18.935 -14.220 -6.773 1.00 92.25 454 VAL A C 1
ATOM 3621 O O . VAL A 1 454 ? 18.036 -14.121 -7.602 1.00 92.25 454 VAL A O 1
ATOM 3624 N N . LEU A 1 455 ? 18.904 -15.117 -5.794 1.00 91.19 455 LEU A N 1
ATOM 3625 C CA . LEU A 1 455 ? 17.739 -15.916 -5.451 1.00 91.19 455 LEU A CA 1
ATOM 3626 C C . LEU A 1 455 ? 16.973 -15.224 -4.323 1.00 91.19 455 LEU A C 1
ATOM 3628 O O . LEU A 1 455 ? 17.491 -15.017 -3.222 1.00 91.19 455 LEU A O 1
ATOM 3632 N N . ARG A 1 456 ? 15.706 -14.924 -4.599 1.00 88.50 456 ARG A N 1
ATOM 3633 C CA . ARG A 1 456 ? 14.753 -14.423 -3.616 1.00 88.50 456 ARG A CA 1
ATOM 3634 C C . ARG A 1 456 ? 13.693 -15.478 -3.338 1.00 88.50 456 ARG A C 1
ATOM 3636 O O . ARG A 1 456 ? 13.044 -15.987 -4.248 1.00 88.50 456 ARG A O 1
ATOM 3643 N N . GLY A 1 457 ? 13.466 -15.749 -2.062 1.00 80.94 457 GLY A N 1
ATOM 3644 C CA . GLY A 1 457 ? 12.384 -16.611 -1.602 1.00 80.94 457 GLY A CA 1
ATOM 3645 C C . GLY A 1 457 ? 12.695 -17.165 -0.222 1.00 80.94 457 GLY A C 1
ATOM 3646 O O . GLY A 1 457 ? 13.769 -17.713 0.012 1.00 80.94 457 GLY A O 1
ATOM 3647 N N . LEU A 1 458 ? 11.773 -16.959 0.716 1.00 71.31 458 LEU A N 1
ATOM 3648 C CA . LEU A 1 458 ? 11.955 -17.414 2.089 1.00 71.31 458 LEU A CA 1
ATOM 3649 C C . LEU A 1 458 ? 11.991 -18.947 2.114 1.00 71.31 458 LEU A C 1
ATOM 3651 O O . LEU A 1 458 ? 11.060 -19.581 1.623 1.00 71.31 458 LEU A O 1
ATOM 3655 N N . ASN A 1 459 ? 13.044 -19.520 2.702 1.00 70.56 459 ASN A N 1
ATOM 3656 C CA . ASN A 1 459 ? 13.265 -20.970 2.801 1.00 70.56 459 ASN A CA 1
ATOM 3657 C C . ASN A 1 459 ? 13.312 -21.707 1.451 1.00 70.56 459 ASN A C 1
ATOM 3659 O O . ASN A 1 459 ? 13.115 -22.921 1.401 1.00 70.56 459 ASN A O 1
ATOM 3663 N N . SER A 1 460 ? 13.569 -20.994 0.353 1.00 80.50 460 SER A N 1
ATOM 3664 C CA . SER A 1 460 ? 13.735 -21.624 -0.953 1.00 80.50 460 SER A CA 1
ATOM 3665 C C . SER A 1 460 ? 15.021 -22.452 -0.988 1.00 80.50 460 SER A C 1
ATOM 3667 O O . SER A 1 460 ? 16.061 -21.960 -0.540 1.00 80.50 460 SER A O 1
ATOM 3669 N N . PRO A 1 461 ? 14.993 -23.683 -1.531 1.00 84.81 461 PRO A N 1
ATOM 3670 C CA . PRO A 1 461 ? 16.204 -24.474 -1.677 1.00 84.81 461 PRO A CA 1
ATOM 3671 C C . PRO A 1 461 ? 17.173 -23.763 -2.626 1.00 84.81 461 PRO A C 1
ATOM 3673 O O . PRO A 1 461 ? 16.774 -23.268 -3.682 1.00 84.81 461 PRO A O 1
ATOM 3676 N N . LEU A 1 462 ? 18.450 -23.721 -2.246 1.00 87.56 462 LEU A N 1
ATOM 3677 C CA . LEU A 1 462 ? 19.504 -23.175 -3.094 1.00 87.56 462 LEU A CA 1
ATOM 3678 C C . LEU A 1 462 ? 19.713 -24.099 -4.301 1.00 87.56 462 LEU A C 1
ATOM 3680 O O . LEU A 1 462 ? 19.985 -25.288 -4.104 1.00 87.56 462 LEU A O 1
ATOM 3684 N N . PRO A 1 463 ? 19.605 -23.597 -5.542 1.00 88.12 463 PRO A N 1
ATOM 3685 C CA . PRO A 1 463 ? 19.838 -24.427 -6.709 1.00 88.12 463 PRO A CA 1
ATOM 3686 C C . PRO A 1 463 ? 21.336 -24.741 -6.826 1.00 88.12 463 PRO A C 1
ATOM 3688 O O . PRO A 1 463 ? 22.183 -23.845 -6.779 1.00 88.12 463 PRO A O 1
ATOM 3691 N N . ALA A 1 464 ? 21.658 -26.030 -6.972 1.00 87.56 464 ALA A N 1
ATOM 3692 C CA . ALA A 1 464 ? 23.027 -26.496 -7.211 1.00 87.56 464 ALA A CA 1
ATOM 3693 C C . ALA A 1 464 ? 23.516 -26.135 -8.624 1.00 87.56 464 ALA A C 1
ATOM 3695 O O . ALA A 1 464 ? 24.696 -25.835 -8.820 1.00 87.56 464 ALA A O 1
ATOM 3696 N N . ASP A 1 465 ? 22.577 -26.130 -9.573 1.00 91.25 465 ASP A N 1
ATOM 3697 C CA . ASP A 1 465 ? 22.779 -25.782 -10.970 1.00 91.25 465 ASP A CA 1
ATOM 3698 C C . ASP A 1 465 ? 21.748 -24.732 -11.409 1.00 91.25 465 ASP A C 1
ATOM 3700 O O . ASP A 1 465 ? 20.583 -24.801 -11.012 1.00 91.25 465 ASP A O 1
ATOM 3704 N N . ILE A 1 466 ? 22.157 -23.797 -12.267 1.00 91.69 466 ILE A N 1
ATOM 3705 C CA . ILE A 1 466 ? 21.258 -22.880 -12.979 1.00 91.69 466 ILE A CA 1
ATOM 3706 C C . ILE A 1 466 ? 21.495 -23.042 -14.474 1.00 91.69 466 ILE A C 1
ATOM 3708 O O . ILE A 1 466 ? 22.628 -22.967 -14.944 1.00 91.69 466 ILE A O 1
ATOM 3712 N N . GLU A 1 467 ? 20.419 -23.228 -15.227 1.00 92.56 467 GLU A N 1
ATOM 3713 C CA . GLU A 1 467 ? 20.447 -23.219 -16.683 1.00 92.56 467 GLU A CA 1
ATOM 3714 C C . GLU A 1 467 ? 19.902 -21.883 -17.192 1.00 92.56 467 GLU A C 1
ATOM 3716 O O . GLU A 1 467 ? 18.785 -21.488 -16.863 1.00 92.56 467 GLU A O 1
ATOM 3721 N N . LEU A 1 468 ? 20.716 -21.169 -17.966 1.00 89.94 468 LEU A N 1
ATOM 3722 C CA . LEU A 1 468 ? 20.346 -19.906 -18.595 1.00 89.94 468 LEU A CA 1
ATOM 3723 C C . LEU A 1 468 ? 20.176 -20.137 -20.096 1.00 89.94 468 LEU A C 1
ATOM 3725 O O . LEU A 1 468 ? 21.040 -20.752 -20.720 1.00 89.94 468 LEU A O 1
ATOM 3729 N N . SER A 1 469 ? 19.094 -19.627 -20.683 1.00 88.19 469 SER A N 1
ATOM 3730 C CA . SER A 1 469 ? 18.813 -19.770 -22.113 1.00 88.19 469 SER A CA 1
ATOM 3731 C C . SER A 1 469 ? 18.260 -18.482 -22.713 1.00 88.19 469 SER A C 1
ATOM 3733 O O . SER A 1 469 ? 17.487 -17.776 -22.067 1.00 88.19 469 SER A O 1
ATOM 3735 N N . ASN A 1 470 ? 18.630 -18.202 -23.964 1.00 83.75 470 ASN A N 1
ATOM 3736 C CA . ASN A 1 470 ? 18.023 -17.149 -24.784 1.00 83.75 470 ASN A CA 1
ATOM 3737 C C . ASN A 1 470 ? 17.048 -17.699 -25.843 1.00 83.75 470 ASN A C 1
ATOM 3739 O O . ASN A 1 470 ? 16.651 -16.965 -26.745 1.00 83.75 470 ASN A O 1
ATOM 3743 N N . GLY A 1 471 ? 16.678 -18.981 -25.740 1.00 85.62 471 GLY A N 1
ATOM 3744 C CA . GLY A 1 471 ? 15.817 -19.704 -26.680 1.00 85.62 471 GLY A CA 1
ATOM 3745 C C . GLY A 1 471 ? 16.577 -20.506 -27.741 1.00 85.62 471 GLY A C 1
ATOM 3746 O O . GLY A 1 471 ? 16.088 -21.548 -28.167 1.00 85.62 471 GLY A O 1
ATOM 3747 N N . GLU A 1 472 ? 17.780 -20.074 -28.124 1.00 86.25 472 GLU A N 1
ATOM 3748 C CA . GLU A 1 472 ? 18.621 -20.760 -29.121 1.00 86.25 472 GLU A CA 1
ATOM 3749 C C . GLU A 1 472 ? 19.836 -21.436 -28.481 1.00 86.25 472 GLU A C 1
ATOM 3751 O O . GLU A 1 472 ? 20.206 -22.558 -28.826 1.00 86.25 472 GLU A O 1
ATOM 3756 N N . LEU A 1 473 ? 20.451 -20.750 -27.519 1.00 87.69 473 LEU A N 1
ATOM 3757 C CA . LEU A 1 473 ? 21.611 -21.200 -26.769 1.00 87.69 473 LEU A CA 1
ATOM 3758 C C . LEU A 1 473 ? 21.224 -21.461 -25.321 1.00 87.69 473 LEU A C 1
ATOM 3760 O O . LEU A 1 473 ? 20.328 -20.829 -24.761 1.00 87.69 473 LEU A O 1
ATOM 3764 N N . THR A 1 474 ? 21.937 -22.401 -24.715 1.00 91.25 474 THR A N 1
ATOM 3765 C CA . THR A 1 474 ? 21.778 -22.762 -23.311 1.00 91.25 474 THR A CA 1
ATOM 3766 C C . THR A 1 474 ? 23.150 -22.844 -22.662 1.00 91.25 474 THR A C 1
ATOM 3768 O O . THR A 1 474 ? 24.086 -23.399 -23.239 1.00 91.25 474 THR A O 1
ATOM 3771 N N . PHE A 1 475 ? 23.280 -22.278 -21.467 1.00 92.06 475 PHE A N 1
ATOM 3772 C CA . PHE A 1 475 ? 24.509 -22.271 -20.691 1.00 92.06 475 PHE A CA 1
ATOM 3773 C C . PHE A 1 475 ? 24.225 -22.738 -19.267 1.00 92.06 475 PHE A C 1
ATOM 3775 O O . PHE A 1 475 ? 23.402 -22.153 -18.560 1.00 92.06 475 PHE A O 1
ATOM 3782 N N . LYS A 1 476 ? 24.914 -23.802 -18.849 1.00 94.44 476 LYS A N 1
ATOM 3783 C CA . LYS A 1 476 ? 24.756 -24.387 -17.520 1.00 94.44 476 LYS A CA 1
ATOM 3784 C C . LYS A 1 476 ? 25.811 -23.838 -16.564 1.00 94.44 476 LYS A C 1
ATOM 3786 O O . LYS A 1 476 ? 27.009 -23.948 -16.812 1.00 94.44 476 LYS A O 1
ATOM 3791 N N . LEU A 1 477 ? 25.344 -23.299 -15.449 1.00 93.38 477 LEU A N 1
ATOM 3792 C CA . LEU A 1 477 ? 26.136 -22.907 -14.296 1.00 93.38 477 LEU A CA 1
ATOM 3793 C C . LEU A 1 477 ? 26.022 -23.989 -13.224 1.00 93.38 477 LEU A C 1
ATOM 3795 O O . LEU A 1 477 ? 24.915 -24.361 -12.850 1.00 93.38 477 LEU A O 1
ATOM 3799 N N . SER A 1 478 ? 27.159 -24.463 -12.722 1.00 92.31 478 SER A N 1
ATOM 3800 C CA . SER A 1 478 ? 27.257 -25.515 -11.704 1.00 92.31 478 SER A CA 1
ATOM 3801 C C . SER A 1 478 ? 28.215 -25.098 -10.593 1.00 92.31 478 SER A C 1
ATOM 3803 O O . SER A 1 478 ? 29.068 -24.235 -10.806 1.00 92.31 478 SER A O 1
ATOM 3805 N N . ASN A 1 479 ? 28.117 -25.741 -9.426 1.00 87.25 479 ASN A N 1
ATOM 3806 C CA . ASN A 1 479 ? 28.962 -25.459 -8.253 1.00 87.25 479 ASN A CA 1
ATOM 3807 C C . ASN A 1 479 ? 28.873 -23.993 -7.791 1.00 87.25 479 ASN A C 1
ATOM 3809 O O . ASN A 1 479 ? 29.880 -23.369 -7.447 1.00 87.25 479 ASN A O 1
ATOM 3813 N N . LEU A 1 480 ? 27.662 -23.432 -7.810 1.00 89.62 480 LEU A N 1
ATOM 3814 C CA . LEU A 1 480 ? 27.416 -22.045 -7.428 1.00 89.62 480 LEU A CA 1
ATOM 3815 C C . LEU A 1 480 ? 27.713 -21.822 -5.942 1.00 89.62 480 LEU A C 1
ATOM 3817 O O . LEU A 1 480 ? 27.139 -22.475 -5.068 1.00 89.62 480 LEU A O 1
ATOM 3821 N N . ASN A 1 481 ? 28.594 -20.864 -5.657 1.00 91.88 481 ASN A N 1
ATOM 3822 C CA . ASN A 1 481 ? 28.919 -20.468 -4.293 1.00 91.88 481 ASN A CA 1
ATOM 3823 C C . ASN A 1 481 ? 27.941 -19.385 -3.825 1.00 91.88 481 ASN A C 1
ATOM 3825 O O . ASN A 1 481 ? 28.129 -18.197 -4.110 1.00 91.88 481 ASN A O 1
ATOM 3829 N N . TRP A 1 482 ? 26.862 -19.809 -3.173 1.00 91.81 482 TRP A N 1
ATOM 3830 C CA . TRP A 1 482 ? 25.836 -18.920 -2.636 1.00 91.81 482 TRP A CA 1
ATOM 3831 C C . TRP A 1 482 ? 26.298 -18.239 -1.345 1.00 91.81 482 TRP A C 1
ATOM 3833 O O . TRP A 1 482 ? 26.913 -18.852 -0.476 1.00 91.81 482 TRP A O 1
ATOM 3843 N N . SER A 1 483 ? 25.959 -16.961 -1.205 1.00 89.69 483 SER A N 1
ATOM 3844 C CA . SER A 1 483 ? 26.188 -16.158 -0.005 1.00 89.69 483 SER A CA 1
ATOM 3845 C C . SER A 1 483 ? 24.954 -15.307 0.289 1.00 89.69 483 SER A C 1
ATOM 3847 O O . SER A 1 483 ? 24.326 -14.795 -0.635 1.00 89.69 483 SER A O 1
ATOM 3849 N N . GLY A 1 484 ? 24.595 -15.121 1.558 1.00 84.94 484 GLY A N 1
ATOM 3850 C CA . GLY A 1 484 ? 23.401 -14.355 1.917 1.00 84.94 484 GLY A CA 1
ATOM 3851 C C . GLY A 1 484 ? 22.750 -14.821 3.212 1.00 84.94 484 GLY A C 1
ATOM 3852 O O . GLY A 1 484 ? 23.305 -15.645 3.938 1.00 84.94 484 GLY A O 1
ATOM 3853 N N . GLN A 1 485 ? 21.580 -14.261 3.514 1.00 75.75 485 GLN A N 1
ATOM 3854 C CA . GLN A 1 485 ? 20.791 -14.552 4.713 1.00 75.75 485 GLN A CA 1
ATOM 3855 C C . GLN A 1 485 ? 19.293 -14.513 4.389 1.00 75.75 485 GLN A C 1
ATOM 3857 O O . GLN A 1 485 ? 18.852 -13.771 3.510 1.00 75.75 485 GLN A O 1
ATOM 3862 N N . ASP A 1 486 ? 18.511 -15.294 5.134 1.00 74.06 486 ASP A N 1
ATOM 3863 C CA . ASP A 1 486 ? 17.051 -15.364 5.037 1.00 74.06 486 ASP A CA 1
ATOM 3864 C C . ASP A 1 486 ? 16.543 -15.591 3.599 1.00 74.06 486 ASP A C 1
ATOM 3866 O O . ASP A 1 486 ? 16.920 -16.545 2.919 1.00 74.06 486 ASP A O 1
ATOM 3870 N N . ASN A 1 487 ? 15.665 -14.703 3.132 1.00 77.12 487 ASN A N 1
ATOM 3871 C CA . ASN A 1 487 ? 15.021 -14.709 1.827 1.00 77.12 487 ASN A CA 1
ATOM 3872 C C . ASN A 1 487 ? 15.898 -14.128 0.705 1.00 77.12 487 ASN A C 1
ATOM 3874 O O . ASN A 1 487 ? 15.363 -13.883 -0.379 1.00 77.12 487 ASN A O 1
ATOM 3878 N N . PHE A 1 488 ? 17.183 -13.869 0.968 1.00 87.00 488 PHE A N 1
ATOM 3879 C CA . PHE A 1 488 ? 18.114 -13.237 0.044 1.00 87.00 488 PHE A CA 1
ATOM 3880 C C . PHE A 1 488 ? 19.424 -14.023 -0.054 1.00 87.00 488 PHE A C 1
ATOM 3882 O O . PHE A 1 488 ? 20.217 -14.068 0.888 1.00 87.00 488 PHE A O 1
ATOM 3889 N N . GLN A 1 489 ? 19.673 -14.611 -1.219 1.00 90.62 489 GLN A N 1
ATOM 3890 C CA . GLN A 1 489 ? 20.888 -15.364 -1.517 1.00 90.62 489 GLN A CA 1
ATOM 3891 C C . GLN A 1 489 ? 21.458 -14.864 -2.839 1.00 90.62 489 GLN A C 1
ATOM 3893 O O . GLN A 1 489 ? 20.706 -14.606 -3.773 1.00 90.62 489 GLN A O 1
ATOM 3898 N N . GLN A 1 490 ? 22.773 -14.712 -2.940 1.00 92.75 490 GLN A N 1
ATOM 3899 C CA . GLN A 1 490 ? 23.427 -14.242 -4.155 1.00 92.75 490 GLN A CA 1
ATOM 3900 C C . GLN A 1 490 ? 24.699 -15.022 -4.471 1.00 92.75 490 GLN A C 1
ATOM 3902 O O . GLN A 1 490 ? 25.383 -15.533 -3.581 1.00 92.75 490 GLN A O 1
ATOM 3907 N N . THR A 1 491 ? 25.047 -15.058 -5.747 1.00 93.75 491 THR A N 1
ATOM 3908 C CA . THR A 1 491 ? 26.305 -15.603 -6.253 1.00 93.75 491 THR A CA 1
ATOM 3909 C C . THR A 1 491 ? 26.742 -14.829 -7.494 1.00 93.75 491 THR A C 1
ATOM 3911 O O . THR A 1 491 ? 25.978 -14.030 -8.040 1.00 93.75 491 THR A O 1
ATOM 3914 N N . ARG A 1 492 ? 27.981 -15.041 -7.934 1.00 94.00 492 ARG A N 1
ATOM 3915 C CA . ARG A 1 492 ? 28.505 -14.469 -9.175 1.00 94.00 492 ARG A CA 1
ATOM 3916 C C . ARG A 1 492 ? 28.986 -15.575 -10.089 1.00 94.00 492 ARG A C 1
ATOM 3918 O O . ARG A 1 492 ? 29.548 -16.567 -9.627 1.00 94.00 492 ARG A O 1
ATOM 3925 N N . ALA A 1 493 ? 28.759 -15.394 -11.379 1.00 93.44 493 ALA A N 1
ATOM 3926 C CA . ALA A 1 493 ? 29.129 -16.361 -12.397 1.00 93.44 493 ALA A CA 1
ATOM 3927 C C . ALA A 1 493 ? 29.555 -15.659 -13.684 1.00 93.44 493 ALA A C 1
ATOM 3929 O O . ALA A 1 493 ? 29.149 -14.529 -13.941 1.00 93.44 493 ALA A O 1
ATOM 3930 N N . TYR A 1 494 ? 30.338 -16.346 -14.514 1.00 93.19 494 TYR A N 1
ATOM 3931 C CA . TYR A 1 494 ? 30.684 -15.872 -15.850 1.00 93.19 494 TYR A CA 1
ATOM 3932 C C . TYR A 1 494 ? 29.855 -16.611 -16.896 1.00 93.19 494 TYR A C 1
ATOM 3934 O O . TYR A 1 494 ? 29.801 -17.839 -16.880 1.00 93.19 494 TYR A O 1
ATOM 3942 N N . ILE A 1 495 ? 29.247 -15.867 -17.818 1.00 91.50 495 ILE A N 1
ATOM 3943 C CA . ILE A 1 495 ? 28.514 -16.414 -18.968 1.00 91.50 495 ILE A CA 1
ATOM 3944 C C . ILE A 1 495 ? 29.120 -15.891 -20.278 1.00 91.50 495 ILE A C 1
ATOM 3946 O O . ILE A 1 495 ? 29.736 -14.819 -20.285 1.00 91.50 495 ILE A O 1
ATOM 3950 N N . PRO A 1 496 ? 28.971 -16.607 -21.404 1.00 90.06 496 PRO A N 1
ATOM 3951 C CA . PRO A 1 496 ? 29.343 -16.076 -22.708 1.00 90.06 496 PRO A CA 1
ATOM 3952 C C . PRO A 1 496 ? 28.375 -14.961 -23.131 1.00 90.06 496 PRO A C 1
ATOM 3954 O O . PRO A 1 496 ? 27.160 -15.085 -22.982 1.00 90.06 496 PRO A O 1
ATOM 3957 N N . SER A 1 497 ? 28.904 -13.880 -23.708 1.00 88.00 497 SER A N 1
ATOM 3958 C CA . SER A 1 497 ? 28.111 -12.754 -24.234 1.00 88.00 497 SER A CA 1
ATOM 3959 C C . SER A 1 497 ? 27.126 -13.164 -25.328 1.00 88.00 497 SER A C 1
ATOM 3961 O O . SER A 1 497 ? 26.120 -12.489 -25.507 1.00 88.00 497 SER A O 1
ATOM 3963 N N . THR A 1 498 ? 27.370 -14.282 -26.015 1.00 87.56 498 THR A N 1
ATOM 3964 C CA . THR A 1 498 ? 26.466 -14.846 -27.029 1.00 87.56 498 THR A CA 1
ATOM 3965 C C . THR A 1 498 ? 25.125 -15.309 -26.458 1.00 87.56 498 THR A C 1
ATOM 3967 O O . THR A 1 498 ? 24.174 -15.467 -27.214 1.00 87.56 498 THR A O 1
ATOM 3970 N N . LEU A 1 499 ? 25.021 -15.499 -25.138 1.00 86.81 499 LEU A N 1
ATOM 3971 C CA . LEU A 1 499 ? 23.753 -15.788 -24.467 1.00 86.81 499 LEU A CA 1
ATOM 3972 C C . LEU A 1 499 ? 22.870 -14.537 -24.309 1.00 86.81 499 LEU A C 1
ATOM 3974 O O . LEU A 1 499 ? 21.693 -14.652 -23.990 1.00 86.81 499 LEU A O 1
ATOM 3978 N N . LEU A 1 500 ? 23.418 -13.335 -24.496 1.00 83.44 500 LEU A N 1
ATOM 3979 C CA . LEU A 1 500 ? 22.685 -12.080 -24.344 1.00 83.44 500 LEU A CA 1
ATOM 3980 C C . LEU A 1 500 ? 22.174 -11.589 -25.700 1.00 83.44 500 LEU A C 1
ATOM 3982 O O . LEU A 1 500 ? 22.889 -11.611 -26.698 1.00 83.44 500 LEU A O 1
ATOM 3986 N N . ASN A 1 501 ? 20.943 -11.083 -25.727 1.00 76.50 501 ASN A N 1
ATOM 3987 C CA . ASN A 1 501 ? 20.327 -10.570 -26.947 1.00 76.50 501 ASN A CA 1
ATOM 3988 C C . ASN A 1 501 ? 20.568 -9.057 -27.096 1.00 76.50 501 ASN A C 1
ATOM 3990 O O . ASN A 1 501 ? 20.313 -8.271 -26.179 1.00 76.50 501 ASN A O 1
ATOM 3994 N N . VAL A 1 502 ? 21.001 -8.619 -28.282 1.00 70.88 502 VAL A N 1
ATOM 3995 C CA . VAL A 1 502 ? 21.208 -7.192 -28.589 1.00 70.88 502 VAL A CA 1
ATOM 3996 C C . VAL A 1 502 ? 19.898 -6.416 -28.403 1.00 70.88 502 VAL A C 1
ATOM 3998 O O . VAL A 1 502 ? 18.834 -6.853 -28.832 1.00 70.88 502 VAL A O 1
ATOM 4001 N N . GLY A 1 503 ? 19.951 -5.265 -27.723 1.00 62.34 503 GLY A N 1
ATOM 4002 C CA . GLY A 1 503 ? 18.770 -4.421 -27.466 1.00 62.34 503 GLY A CA 1
ATOM 4003 C C . GLY A 1 503 ? 17.761 -5.001 -26.460 1.00 62.34 503 GLY A C 1
ATOM 4004 O O . GLY A 1 503 ? 16.763 -4.348 -26.119 1.00 62.34 503 GLY A O 1
ATOM 4005 N N . SER A 1 504 ? 18.027 -6.197 -25.934 1.00 56.97 504 SER A N 1
ATOM 4006 C CA . SER A 1 504 ? 17.235 -6.829 -24.883 1.00 56.97 504 SER A CA 1
ATOM 4007 C C . SER A 1 504 ? 17.771 -6.362 -23.535 1.00 56.97 504 SER A C 1
ATOM 4009 O O . SER A 1 504 ? 18.627 -6.985 -22.930 1.00 56.97 504 SER A O 1
ATOM 4011 N N . ASN A 1 505 ? 17.304 -5.197 -23.085 1.00 49.75 505 ASN A N 1
ATOM 4012 C CA . ASN A 1 505 ? 17.619 -4.638 -21.762 1.00 49.75 505 ASN A CA 1
ATOM 4013 C C . ASN A 1 505 ? 16.844 -5.329 -20.618 1.00 49.75 505 ASN A C 1
ATOM 4015 O O . ASN A 1 505 ? 16.431 -4.642 -19.679 1.00 49.75 505 ASN A O 1
ATOM 4019 N N . THR A 1 506 ? 16.582 -6.630 -20.732 1.00 42.78 506 THR A N 1
ATOM 4020 C CA . THR A 1 506 ? 15.975 -7.432 -19.662 1.00 42.78 506 THR A CA 1
ATOM 4021 C C . THR A 1 506 ? 17.085 -8.091 -18.878 1.00 42.78 506 THR A C 1
ATOM 4023 O O . THR A 1 506 ? 17.708 -9.010 -19.457 1.00 42.78 506 THR A O 1
#

Nearest PDB structures (foldseek):
  8dhl-assembly1_A  TM=6.795E-01  e=3.260E-25  Tannerella forsythia
  8dhl-assembly1_B  TM=6.670E-01  e=1.363E-24  Tannerella forsythia
  8q51-assembly1_A  TM=6.243E-01  e=1.381E-25  Niallia circulans
  7rsk-assembly1_A  TM=5.666E-01  e=2.252E-23  Bacteroides cellulosilyticus DSM 14838
  6qub-assembly2_B  TM=5.732E-01  e=2.044E-20  Bifidobacterium bifidum

Sequence (506 aa):
SAFDLDLKFRCNESSAQTAALTVNLIDGSGATVYEDEQTFELQPGSTQLSHAITLKEAKLWSCQSPHLYTAHASISLKGKVIAKSTERIGLREFTYENERFYLNGKRIYLRGGFWEGVYAKHQSYPDSREEVRREIELAQAAGFNLLRPWRRPVPQMILEEADAAGLLVIASPAVECMSCWPTITPKTPDRIEHEIRQLVLRDRNHASIIWWEMFNEVTRKEIAELIPTMSLMTRELDETRLILDESGGWADGAHFYLPYSSEKQTLSELHSYVRAPVSEKHWKLYQDLGKTDTNEGNTVIKAGTGLFVSEFGFGGLPEIEANCTLFAAHGNPKLPAYRHHQKILKALKHSMAACEFDAIYKDVDTFCRASQTVQARGNRRQLEVLLSNKNVSGYCIHAFTDGDWILGAGLIDHWQRPKEAYHAISEANRTPSILCFPDKRNLKEGETIEITIVLRGLNSPLPADIELSNGELTFKLSNLNWSGQDNFQQTRAYIPSTLLNVGSNT

Solvent-accessible surface area (backbone atoms only — not comparable to full-atom values): 27073 Å² total; per-residue (Å²): 87,72,51,72,50,77,45,80,46,79,38,89,49,93,56,71,41,74,29,34,42,40,40,37,33,27,42,80,88,70,47,76,76,44,75,52,76,49,77,47,77,43,40,50,42,75,39,77,48,77,44,81,46,77,37,92,81,64,71,53,31,38,59,93,44,37,38,48,33,42,40,38,39,33,35,24,48,93,90,40,77,77,48,76,51,75,47,66,39,35,50,68,47,52,51,76,56,95,54,35,40,27,50,68,89,37,82,46,74,47,33,29,25,25,31,56,60,38,29,57,64,60,47,75,45,77,95,43,70,68,60,48,49,52,52,50,50,51,41,46,70,32,51,33,49,30,39,38,51,52,62,33,66,75,55,65,72,53,51,56,50,25,30,61,63,21,31,33,31,44,41,24,36,69,53,58,35,40,98,82,40,64,83,85,51,96,62,44,63,64,52,52,53,49,44,45,54,52,49,49,74,71,49,72,56,45,52,20,50,51,30,41,36,65,37,46,42,31,70,39,68,83,58,53,73,43,41,67,61,54,46,52,52,46,41,76,75,41,44,70,40,28,34,35,41,30,46,52,8,57,65,84,27,20,32,38,23,50,52,77,42,90,57,82,38,85,37,38,41,38,60,50,81,60,61,89,73,73,44,72,68,61,51,48,48,47,54,44,54,26,70,46,72,47,69,63,87,58,15,64,34,48,55,70,35,32,26,34,36,66,30,31,44,49,54,21,46,57,49,45,60,64,47,45,51,48,33,74,75,68,36,35,83,85,42,66,64,46,50,48,41,52,50,48,47,55,49,50,56,51,51,30,59,76,67,56,39,54,82,77,26,92,45,69,40,54,47,17,50,55,34,16,51,53,22,14,56,41,38,29,56,52,47,52,35,42,72,66,20,85,28,46,35,28,40,14,38,40,22,36,35,17,30,82,93,47,62,17,24,23,22,18,39,53,82,71,48,75,40,61,31,31,57,36,40,22,60,68,49,46,74,69,37,80,46,77,43,66,79,66,90,82,79,60,90,79,36,73,42,54,29,43,38,32,43,35,31,74,85,55,80,81,70,62,58,50,78,48,69,65,87,85,50,77,48,80,46,66,81,66,68,73,48,75,59,84,42,38,36,33,34,74,49,76,45,59,42,78,59,58,60,88,93,56,91,118

Secondary structure (DSSP, 8-state):
-EEEEEEEEEE--SS-EEEEEEEEEE-TTS-EEEEEEEEEEE-SEEEEEEEEEE-TTPPPEETTEE--EEEEEEEEETTEEEEEEEEEE----EEEETTEEEETTEEE-EEEEEE---BTTTBSS-S-HHHHHHHHHHHHHTT--EEEE-SSPPPHHHHHHHHHHT-EEEE--S---STT-SPP-TTHHHHHHHHHHHHHHHHTT-SSEEEEEEEES---HHHHTTHHHHHHHHHHH-SSSEEEEEET-TTT-EEEE-TT---EEEE-EEEE--PSS--HHHHHHHHHTTTS-EEETTEEE-TT--EEEEEE-------HHHHHHHHHHHS-TTSHHHHHHHHHHHHHHHHHHHTTGGGT-SSHHHHHHHHHHHHHHHHHHHHHHHHT-TTEEEEEES-SB--SSSTT--SB-TT-PBPHHHHHHHHHH-SSEEEEEES-S---TT-EEEEEEEEE-TTPPPPSEEEEE-SS-EEEEES---EEETTEEEEEEEEEGGGSPTT---